Protein AF-0000000067930059 (afdb_homodimer)

Nearest PDB structures (foldseek):
  4p9u-assembly2_A  TM=8.289E-01  e=2.320E-06  Vibrio cholerae
  7u5q-assembly2_B  TM=5.573E-01  e=3.693E-08  Brucella melitensis ATCC 23457
  5xgf-assembly1_A  TM=8.121E-01  e=3.353E-06  Vibrio diabolicus E0666
  1h9t-assembly1_A  TM=6.596E-01  e=2.664E-06  Escherichia coli
  3c7j-assembly1_A-2  TM=5.172E-01  e=1.843E-06  Pseudomonas syringae pv. tomato str. DC3000

Foldseek 3Di:
DDPPDPPPPPDPDPPPPPDPPPPPPPPPPPCPVDDDLLRVLLLVVLLCDLLPVADFPRFDDALVVSCVVSVHDSVSPVSSLVVQVVQVQWDADPPRHIGGHHPVRGNCLDLSNLLSCCPHPVNLVVLVVLLVVCLVQQLLLLLLLLAQADPVLLVQLVVLLVQLVVPPDLVSNLVSVLSNSLSSNVSSVDPVSNSSSSSVNSSSVRLSVQQVPDVVSSVVLSVLSVQLSVCSVVSPSVSNSVSVVVSSVSSVVSSVVD/DPCPPPPPPDDPDPPDPPDPPPPPPPPPPPCPVDDDLLRVLLLVVLLCDLLPVADFPRFDDALVVSCVVSVHDSVSPVSSQVVQVVQVQWDADPPRHIGGHHPVRGNCLDLSNLLSCCPHPVNLVVLVVLLVVCLVQQLLLLLLLLAQADPVLLVQLVVLLVQLVVPPDLVSNLVSVLSNSLSSNVSSVDPVSNSSSSSVNSSSVRLSVQQVPDVVSSVVLSVLSVQLSVCSVVSPSVSNSVSVVVSSVSSVVSSVVD

InterPro domains:
  IPR000524 Transcription regulator HTH, GntR [PF00392] (44-99)
  IPR000524 Transcription regulator HTH, GntR [PR00035] (60-74)
  IPR000524 Transcription regulator HTH, GntR [PR00035] (74-90)
  IPR000524 Transcription regulator HTH, GntR [PS50949] (35-103)
  IPR000524 Transcription regulator HTH, GntR [SM00345] (41-100)
  IPR000524 Transcription regulator HTH, GntR [cd07377] (36-100)
  IPR008920 Transcription regulator FadR/GntR, C-terminal [G3DSA:1.20.120.530] (127-258)
  IPR008920 Transcription regulator FadR/GntR, C-terminal [SSF48008] (130-253)
  IPR011711 GntR, C-terminal [PF07729] (131-249)
  IPR011711 GntR, C-terminal [SM00895] (129-250)
  IPR036388 Winged helix-like DNA-binding domain superfamily [G3DSA:1.10.10.10] (8-102)
  IPR036390 Winged helix DNA-binding domain superfamily [SSF46785] (32-104)

Organism: Mesorhizobium plurifarium (NCBI:txid69974)

Sequence (516 aa):
MRDAKPNNEKKPTKTTAAERPAGFRRADAPRIPGASVHTSLASEIGLRIVRGDYPPGTILPNEAKWSETFDVSRSAVREAIKMLMAKSLLASRPKIGSWVEPKERWNLLDRDVLSWYATSPDREVFLKTVQEFRHIIEPEATAFAAMRRTDEQMAEISQACREMGEATNLQERTRADTRFHLAILRASGNDLLVPLGVLIESAFDHLFTYTTRELDNLQHAQKLHEAIERNIRLQRPDAARSAVRKLLANTDDVIQSRMRDAKPNNEKKPTKTTAAERPAGFRRADAPRIPGASVHTSLASEIGLRIVRGDYPPGTILPNEAKWSETFDVSRSAVREAIKMLMAKSLLASRPKIGSWVEPKERWNLLDRDVLSWYATSPDREVFLKTVQEFRHIIEPEATAFAAMRRTDEQMAEISQACREMGEATNLQERTRADTRFHLAILRASGNDLLVPLGVLIESAFDHLFTYTTRELDNLQHAQKLHEAIERNIRLQRPDAARSAVRKLLANTDDVIQSR

Structure (mmCIF, N/CA/C/O backbone):
data_AF-0000000067930059-model_v1
#
loop_
_entity.id
_entity.type
_entity.pdbx_description
1 polymer 'Putative transcriptional regulator'
#
loop_
_atom_site.group_PDB
_atom_site.id
_atom_site.type_symbol
_atom_site.label_atom_id
_atom_site.label_alt_id
_atom_site.label_comp_id
_atom_site.label_asym_id
_atom_site.label_entity_id
_atom_site.label_seq_id
_atom_site.pdbx_PDB_ins_code
_atom_site.Cartn_x
_atom_site.Cartn_y
_atom_site.Cartn_z
_atom_site.occupancy
_atom_site.B_iso_or_equiv
_atom_site.auth_seq_id
_atom_site.auth_comp_id
_atom_site.auth_asym_id
_atom_site.auth_atom_id
_atom_site.pdbx_PDB_model_num
ATOM 1 N N . MET A 1 1 ? -70.188 20.797 -50.375 1 26.61 1 MET A N 1
ATOM 2 C CA . MET A 1 1 ? -69.25 21.75 -49.781 1 26.61 1 MET A CA 1
ATOM 3 C C . MET A 1 1 ? -69.5 21.875 -48.281 1 26.61 1 MET A C 1
ATOM 5 O O . MET A 1 1 ? -70.25 22.703 -47.844 1 26.61 1 MET A O 1
ATOM 9 N N . ARG A 1 2 ? -69.625 20.625 -47.594 1 25.84 2 ARG A N 1
ATOM 10 C CA . ARG A 1 2 ? -70 20.031 -46.281 1 25.84 2 ARG A CA 1
ATOM 11 C C . ARG A 1 2 ? -69 20.516 -45.219 1 25.84 2 ARG A C 1
ATOM 13 O O . ARG A 1 2 ? -67.812 20.453 -45.375 1 25.84 2 ARG A O 1
ATOM 20 N N . ASP A 1 3 ? -69.5 21.453 -44.375 1 26.27 3 ASP A N 1
ATOM 21 C CA . ASP A 1 3 ? -69.062 22.219 -43.188 1 26.27 3 ASP A CA 1
ATOM 22 C C . ASP A 1 3 ? -68.562 21.281 -42.094 1 26.27 3 ASP A C 1
ATOM 24 O O . ASP A 1 3 ? -69.312 20.594 -41.438 1 26.27 3 ASP A O 1
ATOM 28 N N . ALA A 1 4 ? -67.5 20.406 -42.469 1 30.36 4 ALA A N 1
ATOM 29 C CA . ALA A 1 4 ? -67.062 19.422 -41.5 1 30.36 4 ALA A CA 1
ATOM 30 C C . ALA A 1 4 ? -66.625 20.109 -40.188 1 30.36 4 ALA A C 1
ATOM 32 O O . ALA A 1 4 ? -65.875 21.047 -40.188 1 30.36 4 ALA A O 1
ATOM 33 N N . LYS A 1 5 ? -67.625 20.016 -39.25 1 30.48 5 LYS A N 1
ATOM 34 C CA . LYS A 1 5 ? -67.562 20.5 -37.875 1 30.48 5 LYS A CA 1
ATOM 35 C C . LYS A 1 5 ? -66.312 20.094 -37.188 1 30.48 5 LYS A C 1
ATOM 37 O O . LYS A 1 5 ? -65.812 18.953 -37.312 1 30.48 5 LYS A O 1
ATOM 42 N N . PRO A 1 6 ? -65.375 21.094 -36.719 1 31.16 6 PRO A N 1
ATOM 43 C CA . PRO A 1 6 ? -64.062 21.016 -36.062 1 31.16 6 PRO A CA 1
ATOM 44 C C . PRO A 1 6 ? -64.125 20.266 -34.75 1 31.16 6 PRO A C 1
ATOM 46 O O . PRO A 1 6 ? -64.938 20.547 -33.875 1 31.16 6 PRO A O 1
ATOM 49 N N . ASN A 1 7 ? -64.188 18.844 -34.75 1 28.45 7 ASN A N 1
ATOM 50 C CA . ASN A 1 7 ? -64.188 18.031 -33.531 1 28.45 7 ASN A CA 1
ATOM 51 C C . ASN A 1 7 ? -63.188 18.531 -32.5 1 28.45 7 ASN A C 1
ATOM 53 O O . ASN A 1 7 ? -62 18.641 -32.812 1 28.45 7 ASN A O 1
ATOM 57 N N . ASN A 1 8 ? -63.625 19.375 -31.594 1 27.05 8 ASN A N 1
ATOM 58 C CA . ASN A 1 8 ? -63 19.984 -30.422 1 27.05 8 ASN A CA 1
ATOM 59 C C . ASN A 1 8 ? -62.344 18.922 -29.547 1 27.05 8 ASN A C 1
ATOM 61 O O . ASN A 1 8 ? -63 18.141 -28.891 1 27.05 8 ASN A O 1
ATOM 65 N N . GLU A 1 9 ? -61.375 18.125 -30.109 1 28.44 9 GLU A N 1
ATOM 66 C CA . GLU A 1 9 ? -60.719 17.109 -29.297 1 28.44 9 GLU A CA 1
ATOM 67 C C . GLU A 1 9 ? -60.281 17.688 -27.953 1 28.44 9 GLU A C 1
ATOM 69 O O . GLU A 1 9 ? -59.625 18.719 -27.891 1 28.44 9 GLU A O 1
ATOM 74 N N . LYS A 1 10 ? -61.125 17.422 -26.906 1 29.92 10 LYS A N 1
ATOM 75 C CA . LYS A 1 10 ? -60.938 17.75 -25.5 1 29.92 10 LYS A CA 1
ATOM 76 C C . LYS A 1 10 ? -59.5 17.391 -25.047 1 29.92 10 LYS A C 1
ATOM 78 O O . LYS A 1 10 ? -59 16.297 -25.344 1 29.92 10 LYS A O 1
ATOM 83 N N . LYS A 1 11 ? -58.719 18.391 -24.828 1 30.47 11 LYS A N 1
ATOM 84 C CA . LYS A 1 11 ? -57.375 18.391 -24.297 1 30.47 11 LYS A CA 1
ATOM 85 C C . LYS A 1 11 ? -57.281 17.594 -23 1 30.47 11 LYS A C 1
ATOM 87 O O . LYS A 1 11 ? -58.094 17.797 -22.078 1 30.47 11 LYS A O 1
ATOM 92 N N . PRO A 1 12 ? -56.75 16.328 -23.047 1 32.47 12 PRO A N 1
ATOM 93 C CA . PRO A 1 12 ? -56.656 15.547 -21.797 1 32.47 12 PRO A CA 1
ATOM 94 C C . PRO A 1 12 ? -56.156 16.375 -20.625 1 32.47 12 PRO A C 1
ATOM 96 O O . PRO A 1 12 ? -55.375 17.328 -20.812 1 32.47 12 PRO A O 1
ATOM 99 N N . THR A 1 13 ? -56.969 16.562 -19.594 1 28.64 13 THR A N 1
ATOM 100 C CA . THR A 1 13 ? -56.719 17.203 -18.312 1 28.64 13 THR A CA 1
ATOM 101 C C . THR A 1 13 ? -55.406 16.719 -17.703 1 28.64 13 THR A C 1
ATOM 103 O O . THR A 1 13 ? -55.125 15.531 -17.734 1 28.64 13 THR A O 1
ATOM 106 N N . LYS A 1 14 ? -54.438 17.625 -17.578 1 28.31 14 LYS A N 1
ATOM 107 C CA . LYS A 1 14 ? -53.125 17.531 -16.938 1 28.31 14 LYS A CA 1
ATOM 108 C C . LYS A 1 14 ? -53.25 16.906 -15.547 1 28.31 14 LYS A C 1
ATOM 110 O O . LYS A 1 14 ? -53.938 17.438 -14.68 1 28.31 14 LYS A O 1
ATOM 115 N N . THR A 1 15 ? -53.375 15.57 -15.398 1 31.23 15 THR A N 1
ATOM 116 C CA . THR A 1 15 ? -53.312 14.977 -14.07 1 31.23 15 THR A CA 1
ATOM 117 C C . THR A 1 15 ? -52.219 15.656 -13.219 1 31.23 15 THR A C 1
ATOM 119 O O . THR A 1 15 ? -51.062 15.734 -13.609 1 31.23 15 THR A O 1
ATOM 122 N N . THR A 1 16 ? -52.562 16.516 -12.297 1 29.73 16 THR A N 1
ATOM 123 C CA . THR A 1 16 ? -51.75 17.172 -11.289 1 29.73 16 THR A CA 1
ATOM 124 C C . THR A 1 16 ? -50.781 16.188 -10.641 1 29.73 16 THR A C 1
ATOM 126 O O . THR A 1 16 ? -51.219 15.156 -10.117 1 29.73 16 THR A O 1
ATOM 129 N N . ALA A 1 17 ? -49.594 16.047 -11.156 1 29.39 17 ALA A N 1
ATOM 130 C CA . ALA A 1 17 ? -48.531 15.297 -10.516 1 29.39 17 ALA A CA 1
ATOM 131 C C . ALA A 1 17 ? -48.5 15.562 -9.016 1 29.39 17 ALA A C 1
ATOM 133 O O . ALA A 1 17 ? -48.406 16.719 -8.586 1 29.39 17 ALA A O 1
ATOM 134 N N . ALA A 1 18 ? -49.125 14.781 -8.133 1 32.78 18 ALA A N 1
ATOM 135 C CA . ALA A 1 18 ? -49.031 14.742 -6.676 1 32.78 18 ALA A CA 1
ATOM 136 C C . ALA A 1 18 ? -47.625 15.039 -6.207 1 32.78 18 ALA A C 1
ATOM 138 O O . ALA A 1 18 ? -46.656 14.469 -6.723 1 32.78 18 ALA A O 1
ATOM 139 N N . GLU A 1 19 ? -47.344 16.172 -5.625 1 29.83 19 GLU A N 1
ATOM 140 C CA . GLU A 1 19 ? -46.125 16.625 -4.93 1 29.83 19 GLU A CA 1
ATOM 141 C C . GLU A 1 19 ? -45.625 15.555 -3.951 1 29.83 19 GLU A C 1
ATOM 143 O O . GLU A 1 19 ? -46.406 15.07 -3.113 1 29.83 19 GLU A O 1
ATOM 148 N N . ARG A 1 20 ? -44.75 14.656 -4.316 1 32.5 20 ARG A N 1
ATOM 149 C CA . ARG A 1 20 ? -44.125 13.758 -3.35 1 32.5 20 ARG A CA 1
ATOM 150 C C . ARG A 1 20 ? -43.75 14.5 -2.074 1 32.5 20 ARG A C 1
ATOM 152 O O . ARG A 1 20 ? -43.125 15.562 -2.131 1 32.5 20 ARG A O 1
ATOM 159 N N . PRO A 1 21 ? -44.5 14.336 -0.946 1 30.25 21 PRO A N 1
ATOM 160 C CA . PRO A 1 21 ? -44.156 14.984 0.317 1 30.25 21 PRO A CA 1
ATOM 161 C C . PRO A 1 21 ? -42.656 14.945 0.611 1 30.25 21 PRO A C 1
ATOM 163 O O . PRO A 1 21 ? -41.969 14.039 0.144 1 30.25 21 PRO A O 1
ATOM 166 N N . ALA A 1 22 ? -42.031 16.031 0.897 1 33.25 22 ALA A N 1
ATOM 167 C CA . ALA A 1 22 ? -40.688 16.219 1.408 1 33.25 22 ALA A CA 1
ATOM 168 C C . ALA A 1 22 ? -40.375 15.266 2.559 1 33.25 22 ALA A C 1
ATOM 170 O O . ALA A 1 22 ? -41.156 15.188 3.52 1 33.25 22 ALA A O 1
ATOM 171 N N . GLY A 1 23 ? -40 14.039 2.322 1 31.27 23 GLY A N 1
ATOM 172 C CA . GLY A 1 23 ? -39.625 13.086 3.361 1 31.27 23 GLY A CA 1
ATOM 173 C C . GLY A 1 23 ? -39.031 13.742 4.586 1 31.27 23 GLY A C 1
ATOM 174 O O . GLY A 1 23 ? -38.125 14.586 4.465 1 31.27 23 GLY A O 1
ATOM 175 N N . PHE A 1 24 ? -39.781 14 5.668 1 30.53 24 PHE A N 1
ATOM 176 C CA . PHE A 1 24 ? -39.406 14.469 7 1 30.53 24 PHE A CA 1
ATOM 177 C C . PHE A 1 24 ? -38.156 13.773 7.5 1 30.53 24 PHE A C 1
ATOM 179 O O . PHE A 1 24 ? -38.125 12.539 7.594 1 30.53 24 PHE A O 1
ATOM 186 N N . ARG A 1 25 ? -37.031 14.219 7.285 1 34.81 25 ARG A N 1
ATOM 187 C CA . ARG A 1 25 ? -35.875 13.727 8.023 1 34.81 25 ARG A CA 1
ATOM 188 C C . ARG A 1 25 ? -36.156 13.664 9.523 1 34.81 25 ARG A C 1
ATOM 190 O O . ARG A 1 25 ? -36.625 14.641 10.109 1 34.81 25 ARG A O 1
ATOM 197 N N . ARG A 1 26 ? -36.562 12.531 10.102 1 33.62 26 ARG A N 1
ATOM 198 C CA . ARG A 1 26 ? -36.781 12.328 11.531 1 33.62 26 ARG A CA 1
ATOM 199 C C . ARG A 1 26 ? -35.656 12.992 12.336 1 33.62 26 ARG A C 1
ATOM 201 O O . ARG A 1 26 ? -34.469 12.703 12.141 1 33.62 26 ARG A O 1
ATOM 208 N N . ALA A 1 27 ? -35.781 14.078 13.094 1 36.31 27 ALA A N 1
ATOM 209 C CA . ALA A 1 27 ? -34.969 14.898 14.008 1 36.31 27 ALA A CA 1
ATOM 210 C C . ALA A 1 27 ? -34.312 14.039 15.086 1 36.31 27 ALA A C 1
ATOM 212 O O . ALA A 1 27 ? -33.219 14.352 15.562 1 36.31 27 ALA A O 1
ATOM 213 N N . ASP A 1 28 ? -35.125 13.117 15.789 1 34.62 28 ASP A N 1
ATOM 214 C CA . ASP A 1 28 ? -34.75 12.562 17.094 1 34.62 28 ASP A CA 1
ATOM 215 C C . ASP A 1 28 ? -33.781 11.398 16.938 1 34.62 28 ASP A C 1
ATOM 217 O O . ASP A 1 28 ? -33.688 10.547 17.828 1 34.62 28 ASP A O 1
ATOM 221 N N . ALA A 1 29 ? -33.438 11.016 15.836 1 34.03 29 ALA A N 1
ATOM 222 C CA . ALA A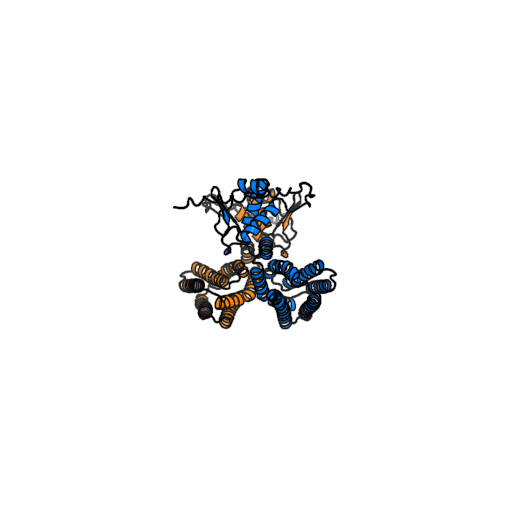 1 29 ? -32.625 9.812 15.938 1 34.03 29 ALA A CA 1
ATOM 223 C C . ALA A 1 29 ? -31.438 10.023 16.875 1 34.03 29 ALA A C 1
ATOM 225 O O . ALA A 1 29 ? -30.75 11.047 16.797 1 34.03 29 ALA A O 1
ATOM 226 N N . PRO A 1 30 ? -31.531 9.438 18.094 1 33.34 30 PRO A N 1
ATOM 227 C CA . PRO A 1 30 ? -30.375 9.602 18.969 1 33.34 30 PRO A CA 1
ATOM 228 C C . PRO A 1 30 ? -29.047 9.594 18.219 1 33.34 30 PRO A C 1
ATOM 230 O O . PRO A 1 30 ? -28.906 8.875 17.219 1 33.34 30 PRO A O 1
ATOM 233 N N . ARG A 1 31 ? -28.328 10.75 18.172 1 35.41 31 ARG A N 1
ATOM 234 C CA . ARG A 1 31 ? -27.031 10.836 17.516 1 35.41 31 ARG A CA 1
ATOM 235 C C . ARG A 1 31 ? -26.141 9.656 17.891 1 35.41 31 ARG A C 1
ATOM 237 O O . ARG A 1 31 ? -25.938 9.391 19.078 1 35.41 31 ARG A O 1
ATOM 244 N N . ILE A 1 32 ? -26.406 8.367 17.656 1 38.34 32 ILE A N 1
ATOM 245 C CA . ILE A 1 32 ? -25.344 7.406 17.984 1 38.34 32 ILE A CA 1
ATOM 246 C C . ILE A 1 32 ? -24.031 8.148 18.219 1 38.34 32 ILE A C 1
ATOM 248 O O . ILE A 1 32 ? -23.641 9.008 17.422 1 38.34 32 ILE A O 1
ATOM 252 N N . PRO A 1 33 ? -23.484 8.344 19.359 1 41.16 33 PRO A N 1
ATOM 253 C CA . PRO A 1 33 ? -22.297 9.18 19.5 1 41.16 33 PRO A CA 1
ATOM 254 C C . PRO A 1 33 ? -21.422 9.164 18.25 1 41.16 33 PRO A C 1
ATOM 256 O O . PRO A 1 33 ? -20.734 8.172 17.969 1 41.16 33 PRO A O 1
ATOM 259 N N . GLY A 1 34 ? -21.766 9.211 16.812 1 45.25 34 GLY A N 1
ATOM 260 C CA . GLY A 1 34 ? -21.875 9.055 15.383 1 45.25 34 GLY A CA 1
ATOM 261 C C . GLY A 1 34 ? -20.734 9.68 14.617 1 45.25 34 GLY A C 1
ATOM 262 O O . GLY A 1 34 ? -19.984 10.492 15.172 1 45.25 34 GLY A O 1
ATOM 263 N N . ALA A 1 35 ? -20.25 9.047 13.555 1 55.84 35 ALA A N 1
ATOM 264 C CA . ALA A 1 35 ? -19.281 9.75 12.727 1 55.84 35 ALA A CA 1
ATOM 265 C C . ALA A 1 35 ? -19.547 11.25 12.719 1 55.84 35 ALA A C 1
ATOM 267 O O . ALA A 1 35 ? -20.703 11.68 12.648 1 55.84 35 ALA A O 1
ATOM 268 N N . SER A 1 36 ? -18.578 12 13.352 1 77.44 36 SER A N 1
ATOM 269 C CA . SER A 1 36 ? -18.656 13.453 13.258 1 77.44 36 SER A CA 1
ATOM 270 C C . SER A 1 36 ? -19.312 13.875 11.945 1 77.44 36 SER A C 1
ATOM 272 O O . SER A 1 36 ? -19.281 13.141 10.961 1 77.44 36 SER A O 1
ATOM 274 N N . VAL A 1 37 ? -20.344 14.695 12.062 1 88.44 37 VAL A N 1
ATOM 275 C CA . VAL A 1 37 ? -21.047 15.281 10.922 1 88.44 37 VAL A CA 1
ATOM 276 C C . VAL A 1 37 ? -20.094 15.43 9.742 1 88.44 37 VAL A C 1
ATOM 278 O O . VAL A 1 37 ? -20.438 15.117 8.602 1 88.44 37 VAL A O 1
ATOM 281 N N . HIS A 1 38 ? -18.891 15.688 10.055 1 91.12 38 HIS A N 1
ATOM 282 C CA . HIS A 1 38 ? -17.938 15.906 8.969 1 91.12 38 HIS A CA 1
ATOM 283 C C . HIS A 1 38 ? -17.516 14.578 8.352 1 91.12 38 HIS A C 1
ATOM 285 O O . HIS A 1 38 ? -17.281 14.5 7.137 1 91.12 38 HIS A O 1
ATOM 291 N N . THR A 1 39 ? -17.469 13.508 9.141 1 90.69 39 THR A N 1
ATOM 292 C CA . THR A 1 39 ? -17.078 12.203 8.617 1 90.69 39 THR A CA 1
ATOM 293 C C . THR A 1 39 ? -18.172 11.648 7.703 1 90.69 39 THR A C 1
ATOM 295 O O . THR A 1 39 ? -17.875 11.094 6.641 1 90.69 39 THR A O 1
ATOM 298 N N . SER A 1 40 ? -19.359 11.805 8.164 1 92 40 SER A N 1
ATOM 299 C CA . SER A 1 40 ? -20.484 11.352 7.352 1 92 40 SER A CA 1
ATOM 300 C C . SER A 1 40 ? -20.547 12.109 6.027 1 92 40 SER A C 1
ATOM 302 O O . SER A 1 40 ? -20.781 11.508 4.977 1 92 40 SER A O 1
ATOM 304 N N . LEU A 1 41 ? -20.406 13.375 6.121 1 93.81 41 LEU A N 1
ATOM 305 C CA . LEU A 1 41 ? -20.406 14.195 4.918 1 93.81 41 LEU A CA 1
ATOM 306 C C . LEU A 1 41 ? -19.266 13.805 3.982 1 93.81 41 LEU A C 1
ATOM 308 O O . LEU A 1 41 ? -19.469 13.672 2.773 1 93.81 41 LEU A O 1
ATOM 312 N N . ALA A 1 42 ? -18.109 13.586 4.516 1 94.69 42 ALA A N 1
ATOM 313 C CA . ALA A 1 42 ? -16.969 13.156 3.721 1 94.69 42 ALA A CA 1
ATOM 314 C C . ALA A 1 42 ? -17.25 11.836 3.008 1 94.69 42 ALA A C 1
ATOM 316 O O . ALA A 1 42 ? -16.906 11.664 1.84 1 94.69 42 ALA A O 1
ATOM 317 N N . SER A 1 43 ? -17.875 10.984 3.709 1 93.31 43 SER A N 1
ATOM 318 C CA . SER A 1 43 ? -18.203 9.688 3.131 1 93.31 43 SER A CA 1
ATOM 319 C C . SER A 1 43 ? -19.172 9.828 1.972 1 93.31 43 SER A C 1
ATOM 321 O O . SER A 1 43 ? -19.016 9.188 0.932 1 93.31 43 SER A O 1
ATOM 323 N N . GLU A 1 44 ? -20.141 10.641 2.191 1 92.69 44 GLU A N 1
ATOM 324 C CA . GLU A 1 44 ? -21.141 10.852 1.141 1 92.69 44 GLU A CA 1
ATOM 325 C C . GLU A 1 44 ? -20.5 11.469 -0.102 1 92.69 44 GLU A C 1
ATOM 327 O O . GLU A 1 44 ? -20.719 11 -1.22 1 92.69 44 GLU A O 1
ATOM 332 N N . ILE A 1 45 ? -19.766 12.453 0.063 1 94.19 45 ILE A N 1
ATOM 333 C CA . ILE A 1 45 ? -19.094 13.109 -1.056 1 94.19 45 ILE A CA 1
ATOM 334 C C . ILE A 1 45 ? -18.094 12.156 -1.698 1 94.19 45 ILE A C 1
ATOM 336 O O . ILE A 1 45 ? -18.031 12.055 -2.926 1 94.19 45 ILE A O 1
ATOM 340 N N . GLY A 1 46 ? -17.359 11.469 -0.883 1 94.75 46 GLY A N 1
ATOM 341 C CA . GLY A 1 46 ? -16.406 10.484 -1.371 1 94.75 46 GLY A CA 1
ATOM 342 C C . GLY A 1 46 ? -17.047 9.414 -2.24 1 94.75 46 GLY A C 1
ATOM 343 O O . GLY A 1 46 ? -16.531 9.094 -3.311 1 94.75 46 GLY A O 1
ATOM 344 N N . LEU A 1 47 ? -18.172 8.945 -1.782 1 91.31 47 LEU A N 1
ATOM 345 C CA . LEU A 1 47 ? -18.906 7.934 -2.541 1 91.31 47 LEU A CA 1
ATOM 346 C C . LEU A 1 47 ? -19.328 8.484 -3.898 1 91.31 47 LEU A C 1
ATOM 348 O O . LEU A 1 47 ? -19.203 7.801 -4.918 1 91.31 47 LEU A O 1
ATOM 352 N N . ARG A 1 48 ? -19.797 9.672 -3.906 1 92.62 48 ARG A N 1
ATOM 353 C CA . ARG A 1 48 ? -20.234 10.297 -5.152 1 92.62 48 ARG A CA 1
ATOM 354 C C . ARG A 1 48 ? -19.062 10.461 -6.117 1 92.62 48 ARG A C 1
ATOM 356 O O . ARG A 1 48 ? -19.219 10.297 -7.328 1 92.62 48 ARG A O 1
ATOM 363 N N . ILE A 1 49 ? -17.938 10.734 -5.566 1 94.25 49 ILE A N 1
ATOM 364 C CA . ILE A 1 49 ? -16.75 10.906 -6.391 1 94.25 49 ILE A CA 1
ATOM 365 C C . ILE A 1 49 ? -16.328 9.555 -6.973 1 94.25 49 ILE A C 1
ATOM 367 O O . ILE A 1 49 ? -16.109 9.438 -8.18 1 94.25 49 ILE A O 1
ATOM 371 N N . VAL A 1 50 ? -16.312 8.57 -6.184 1 89.94 50 VAL A N 1
ATOM 372 C CA . VAL A 1 50 ? -15.844 7.246 -6.586 1 89.94 50 VAL A CA 1
ATOM 373 C C . VAL A 1 50 ? -16.812 6.633 -7.59 1 89.94 50 VAL A C 1
ATOM 375 O O . VAL A 1 50 ? -16.406 5.953 -8.531 1 89.94 50 VAL A O 1
ATOM 378 N N . ARG A 1 51 ? -18.094 6.977 -7.418 1 88.25 51 ARG A N 1
ATOM 379 C CA . ARG A 1 51 ? -19.125 6.473 -8.312 1 88.25 51 ARG A CA 1
ATOM 380 C C . ARG A 1 51 ? -19.078 7.164 -9.664 1 88.25 51 ARG A C 1
ATOM 382 O O . ARG A 1 51 ? -19.656 6.688 -10.641 1 88.25 51 ARG A O 1
ATOM 389 N N . GLY A 1 52 ?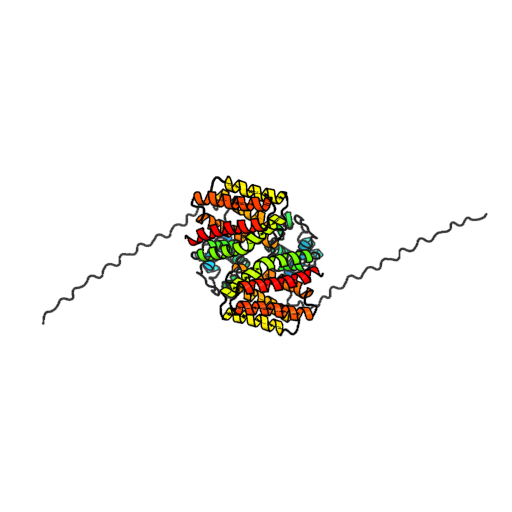 -18.469 8.32 -9.648 1 89.75 52 GLY A N 1
ATOM 390 C CA . GLY A 1 52 ? -18.312 9.023 -10.914 1 89.75 52 GLY A CA 1
ATOM 391 C C . GLY A 1 52 ? -19.297 10.18 -11.062 1 89.75 52 GLY A C 1
ATOM 392 O O . GLY A 1 52 ? -19.391 10.781 -12.141 1 89.75 52 GLY A O 1
ATOM 393 N N . ASP A 1 53 ? -20.016 10.445 -10.062 1 92.44 53 ASP A N 1
ATOM 394 C CA . ASP A 1 53 ? -20.922 11.594 -10.125 1 92.44 53 ASP A CA 1
ATOM 395 C C . ASP A 1 53 ? -20.141 12.891 -10.367 1 92.44 53 ASP A C 1
ATOM 397 O O . ASP A 1 53 ? -20.672 13.828 -10.969 1 92.44 53 ASP A O 1
ATOM 401 N N . TYR A 1 54 ? -18.953 12.945 -9.844 1 94.44 54 TYR A N 1
ATOM 402 C CA . TYR A 1 54 ? -18.016 14.039 -10.07 1 94.44 54 TYR A CA 1
ATOM 403 C C . TYR A 1 54 ? -16.734 13.523 -10.703 1 94.44 54 TYR A C 1
ATOM 405 O O . TYR A 1 54 ? -15.797 13.133 -10 1 94.44 54 TYR A O 1
ATOM 413 N N . PRO A 1 55 ? -16.688 13.547 -11.977 1 94.06 55 PRO A N 1
ATOM 414 C CA . PRO A 1 55 ? -15.477 13.07 -12.648 1 94.06 55 PRO A CA 1
ATOM 415 C C . PRO A 1 55 ? -14.227 13.867 -12.273 1 94.06 55 PRO A C 1
ATOM 417 O O . PRO A 1 55 ? -14.336 15.016 -11.844 1 94.06 55 PRO A O 1
ATOM 420 N N . PRO A 1 56 ? -13.086 13.219 -12.438 1 94.31 56 PRO A N 1
ATOM 421 C CA . PRO A 1 56 ? -11.844 13.953 -12.188 1 94.31 56 PRO A CA 1
ATOM 422 C C . PRO A 1 56 ? -11.789 15.289 -12.922 1 94.31 56 PRO A C 1
ATOM 424 O O . PRO A 1 56 ? -12.219 15.383 -14.078 1 94.31 56 PRO A O 1
ATOM 427 N N . GLY A 1 57 ? -11.227 16.297 -12.273 1 94.38 57 GLY A N 1
ATOM 428 C CA . GLY A 1 57 ? -11.133 17.625 -12.844 1 94.38 57 GLY A CA 1
ATOM 429 C C . GLY A 1 57 ? -12.328 18.5 -12.531 1 94.38 57 GLY A C 1
ATOM 430 O O . GLY A 1 57 ? -12.273 19.719 -12.688 1 94.38 57 GLY A O 1
ATOM 431 N N . THR A 1 58 ? -13.414 17.906 -12.117 1 94.5 58 THR A N 1
ATOM 432 C CA . THR A 1 58 ? -14.633 18.625 -11.797 1 94.5 58 THR A CA 1
ATOM 433 C C . THR A 1 58 ? -14.43 19.516 -10.57 1 94.5 58 THR A C 1
ATOM 435 O O . THR A 1 58 ? -13.906 19.062 -9.555 1 94.5 58 THR A O 1
ATOM 438 N N . ILE A 1 59 ? -14.852 20.766 -10.75 1 95.19 59 ILE A N 1
ATOM 439 C CA . ILE A 1 59 ? -14.867 21.672 -9.609 1 95.19 59 ILE A CA 1
ATOM 440 C C . ILE A 1 59 ? -16.125 21.438 -8.781 1 95.19 59 ILE A C 1
ATOM 442 O O . ILE A 1 59 ? -17.234 21.453 -9.32 1 95.19 59 ILE A O 1
ATOM 446 N N . LEU A 1 60 ? -15.93 21.219 -7.547 1 95.44 60 LEU A N 1
ATOM 447 C CA . LEU A 1 60 ? -17.047 20.891 -6.672 1 95.44 60 LEU A CA 1
ATOM 448 C C . LEU A 1 60 ? -17.766 22.156 -6.191 1 95.44 60 LEU A C 1
ATOM 450 O O . LEU A 1 60 ? -17.203 23.25 -6.262 1 95.44 60 LEU A O 1
ATOM 454 N N . PRO A 1 61 ? -19.047 21.953 -5.773 1 92.31 61 PRO A N 1
ATOM 455 C CA . PRO A 1 61 ? -19.734 23.078 -5.152 1 92.31 61 PRO A CA 1
ATOM 456 C C . PRO A 1 61 ? -18.953 23.703 -3.996 1 92.31 61 PRO A C 1
ATOM 458 O O . PRO A 1 61 ? -18.156 23 -3.35 1 92.31 61 PRO A O 1
ATOM 461 N N . ASN A 1 62 ? -19.156 24.953 -3.816 1 91.56 62 ASN A N 1
ATOM 462 C CA . ASN A 1 62 ? -18.453 25.625 -2.73 1 91.56 62 ASN A CA 1
ATOM 463 C C . ASN A 1 62 ? -19.016 25.25 -1.369 1 91.56 62 ASN A C 1
ATOM 465 O O . ASN A 1 62 ? -20.016 24.531 -1.288 1 91.56 62 ASN A O 1
ATOM 469 N N . GLU A 1 63 ? -18.344 25.719 -0.356 1 91.75 63 GLU A N 1
ATOM 470 C CA . GLU A 1 63 ? -18.703 25.359 1.015 1 91.75 63 GLU A CA 1
ATOM 471 C C . GLU A 1 63 ? -20.141 25.75 1.343 1 91.75 63 GLU A C 1
ATOM 473 O O . GLU A 1 63 ? -20.859 24.984 1.999 1 91.75 63 GLU A O 1
ATOM 478 N N . ALA A 1 64 ? -20.562 26.938 0.886 1 91.5 64 ALA A N 1
ATOM 479 C CA . ALA A 1 64 ? -21.906 27.422 1.165 1 91.5 64 ALA A CA 1
ATOM 480 C C . ALA A 1 64 ? -22.969 26.516 0.544 1 91.5 64 ALA A C 1
ATOM 482 O O . ALA A 1 64 ? -23.953 26.172 1.191 1 91.5 64 ALA A O 1
ATOM 483 N N . LYS A 1 65 ? -22.781 26.156 -0.61 1 93.31 65 LYS A N 1
ATOM 484 C CA . LYS A 1 65 ? -23.734 25.297 -1.317 1 93.31 65 LYS A CA 1
ATOM 485 C C . LYS A 1 65 ? -23.812 23.922 -0.667 1 93.31 65 LYS A C 1
ATOM 487 O O . LYS A 1 65 ? -24.906 23.375 -0.519 1 93.31 65 LYS A O 1
ATOM 492 N N . TRP A 1 66 ? -22.672 23.328 -0.323 1 91.56 66 TRP A N 1
ATOM 493 C CA . TRP A 1 66 ? -22.656 22.047 0.363 1 91.56 66 TRP A CA 1
ATOM 494 C C . TRP A 1 66 ? -23.406 22.141 1.691 1 91.56 66 TRP A C 1
ATOM 496 O O . TRP A 1 66 ? -24.172 21.234 2.049 1 91.56 66 TRP A O 1
ATOM 506 N N . SER A 1 67 ? -23.078 23.219 2.393 1 93.5 67 SER A N 1
ATOM 507 C CA . SER A 1 67 ? -23.734 23.438 3.676 1 93.5 67 SER A CA 1
ATOM 508 C C . SER A 1 67 ? -25.25 23.453 3.521 1 93.5 67 SER A C 1
ATOM 510 O O . SER A 1 67 ? -25.969 22.844 4.32 1 93.5 67 SER A O 1
ATOM 512 N N . GLU A 1 68 ? -25.75 24.062 2.486 1 93 68 GLU A N 1
ATOM 513 C CA . GLU A 1 68 ? -27.188 24.141 2.203 1 93 68 GLU A CA 1
ATOM 514 C C . GLU A 1 68 ? -27.75 22.781 1.788 1 93 68 GLU A C 1
ATOM 516 O O . GLU A 1 68 ? -28.766 22.344 2.307 1 93 68 GLU A O 1
ATOM 521 N N . THR A 1 69 ? -27.062 22.125 0.951 1 91 69 THR A N 1
ATOM 522 C CA . THR A 1 69 ? -27.531 20.859 0.382 1 91 69 THR A CA 1
ATOM 523 C C . THR A 1 69 ? -27.641 19.797 1.464 1 91 69 THR A C 1
ATOM 525 O O . THR A 1 69 ? -28.594 19 1.465 1 91 69 THR A O 1
ATOM 528 N N . PHE A 1 70 ? -26.703 19.797 2.369 1 91.19 70 PHE A N 1
ATOM 529 C CA . PHE A 1 70 ? -26.656 18.703 3.34 1 91.19 70 PHE A CA 1
ATOM 530 C C . PHE A 1 70 ? -27.109 19.188 4.711 1 91.19 70 PHE A C 1
ATOM 532 O O . PHE A 1 70 ? -27.156 18.406 5.664 1 91.19 70 PHE A O 1
ATOM 539 N N . ASP A 1 71 ? -27.422 20.422 4.805 1 92.88 71 ASP A N 1
ATOM 540 C CA . ASP A 1 71 ? -27.891 21.031 6.043 1 92.88 71 ASP A CA 1
ATOM 541 C C . ASP A 1 71 ? -26.875 20.828 7.176 1 92.88 71 ASP A C 1
ATOM 543 O O . ASP A 1 71 ? -27.234 20.297 8.234 1 92.88 71 ASP A O 1
ATOM 547 N N . VAL A 1 72 ? -25.641 21.219 6.879 1 94.12 72 VAL A N 1
ATOM 548 C CA . VAL A 1 72 ? -24.562 21.125 7.852 1 94.12 72 VAL A CA 1
ATOM 549 C C . VAL A 1 72 ? -23.812 22.453 7.914 1 94.12 72 VAL A C 1
ATOM 551 O O . VAL A 1 72 ? -24 23.328 7.062 1 94.12 72 VAL A O 1
ATOM 554 N N . SER A 1 73 ? -23.016 22.594 8.875 1 93.5 73 SER A N 1
ATOM 555 C CA . SER A 1 73 ? -22.25 23.828 9.039 1 93.5 73 SER A CA 1
ATOM 556 C C . SER A 1 73 ? -21.125 23.922 8.016 1 93.5 73 SER A C 1
ATOM 558 O O . SER A 1 73 ? -20.672 22.906 7.496 1 93.5 73 SER A O 1
ATOM 560 N N . ARG A 1 74 ? -20.734 25.172 7.812 1 92.38 74 ARG A N 1
ATOM 561 C CA . ARG A 1 74 ? -19.609 25.391 6.914 1 92.38 74 ARG A CA 1
ATOM 562 C C . ARG A 1 74 ? -18.328 24.781 7.48 1 92.38 74 ARG A C 1
ATOM 564 O O . ARG A 1 74 ? -17.484 24.297 6.73 1 92.38 74 ARG A O 1
ATOM 571 N N . SER A 1 75 ? -18.266 24.844 8.703 1 92.25 75 SER A N 1
ATOM 572 C CA . SER A 1 75 ? -17.094 24.234 9.352 1 92.25 75 SER A CA 1
ATOM 573 C C . SER A 1 75 ? -17.047 22.734 9.125 1 92.25 75 SER A C 1
ATOM 575 O O . SER A 1 75 ? -15.984 22.156 8.922 1 92.25 75 SER A O 1
ATOM 577 N N . ALA A 1 76 ? -18.141 22.109 9.203 1 93.19 76 ALA A N 1
ATOM 578 C CA . ALA A 1 76 ? -18.234 20.672 8.922 1 93.19 76 ALA A CA 1
ATOM 579 C C . ALA A 1 76 ? -17.844 20.375 7.48 1 93.19 76 ALA A C 1
ATOM 581 O O . ALA A 1 76 ? -17.156 19.375 7.211 1 93.19 76 ALA A O 1
ATOM 582 N N . VAL A 1 77 ? -18.25 21.188 6.59 1 93.81 77 VAL A N 1
ATOM 583 C CA . VAL A 1 77 ? -17.922 21.016 5.184 1 93.81 77 VAL A CA 1
ATOM 584 C C . VAL A 1 77 ? -16.406 21.141 4.988 1 93.81 77 VAL A C 1
ATOM 586 O O . VAL A 1 77 ? -15.789 20.312 4.309 1 93.81 77 VAL A O 1
ATOM 589 N N . ARG A 1 78 ? -15.844 22.109 5.602 1 90.56 78 ARG A N 1
ATOM 590 C CA . ARG A 1 78 ? -14.406 22.328 5.496 1 90.56 78 ARG A CA 1
ATOM 591 C C . ARG A 1 78 ? -13.633 21.109 5.996 1 90.56 78 ARG A C 1
ATOM 593 O O . ARG A 1 78 ? -12.633 20.719 5.391 1 90.56 78 ARG A O 1
ATOM 600 N N . GLU A 1 79 ? -14.086 20.609 7.066 1 91.19 79 GLU A N 1
ATOM 601 C CA . GLU A 1 79 ? -13.422 19.438 7.629 1 91.19 79 GLU A CA 1
ATOM 602 C C . GLU A 1 79 ? -13.578 18.234 6.711 1 91.19 79 GLU A C 1
ATOM 604 O O . GLU A 1 79 ? -12.648 17.438 6.555 1 91.19 79 GLU A O 1
ATOM 609 N N . ALA A 1 80 ? -14.688 18.094 6.156 1 93.94 80 ALA A N 1
ATOM 610 C CA . ALA A 1 80 ? -14.938 16.984 5.227 1 93.94 80 ALA A CA 1
ATOM 611 C C . ALA A 1 80 ? -14.031 17.094 4.004 1 93.94 80 ALA A C 1
ATOM 613 O O . ALA A 1 80 ? -13.445 16.094 3.572 1 93.94 80 ALA A O 1
ATOM 614 N N . ILE A 1 81 ? -13.938 18.25 3.529 1 93.38 81 ILE A N 1
ATOM 615 C CA . ILE A 1 81 ? -13.109 18.484 2.354 1 93.38 81 ILE A CA 1
ATOM 616 C C . ILE A 1 81 ? -11.641 18.219 2.689 1 93.38 81 ILE A C 1
ATOM 618 O O . ILE A 1 81 ? -10.93 17.594 1.904 1 93.38 81 ILE A O 1
ATOM 622 N N . LYS A 1 82 ? -11.258 18.609 3.809 1 88.69 82 LYS A N 1
ATOM 623 C CA . LYS A 1 82 ? -9.898 18.344 4.254 1 88.69 82 LYS A CA 1
ATOM 624 C C . LYS A 1 82 ? -9.617 16.844 4.324 1 88.69 82 LYS A C 1
ATOM 626 O O . LYS A 1 82 ? -8.547 16.391 3.922 1 88.69 82 LYS A O 1
ATOM 631 N N . MET A 1 83 ? -10.555 16.172 4.832 1 89.62 83 MET A N 1
ATOM 632 C CA . MET A 1 83 ? -10.414 14.719 4.918 1 89.62 83 MET A CA 1
ATOM 633 C C . MET A 1 83 ? -10.258 14.102 3.533 1 89.62 83 MET A C 1
ATOM 635 O O . MET A 1 83 ? -9.43 13.211 3.338 1 89.62 83 MET A O 1
ATOM 639 N N . LEU A 1 84 ? -11.031 14.555 2.609 1 94.62 84 LEU A N 1
ATOM 640 C CA . LEU A 1 84 ? -10.977 14.016 1.253 1 94.62 84 LEU A CA 1
ATOM 641 C C . LEU A 1 84 ? -9.68 14.414 0.559 1 94.62 84 LEU A C 1
ATOM 643 O O . LEU A 1 84 ? -9.148 13.656 -0.258 1 94.62 84 LEU A O 1
ATOM 647 N N . MET A 1 85 ? -9.133 15.578 0.941 1 91.75 85 MET A N 1
ATOM 648 C CA . MET A 1 85 ? -7.828 15.992 0.437 1 91.75 85 MET A CA 1
ATOM 649 C C . MET A 1 85 ? -6.723 15.102 0.986 1 91.75 85 MET A C 1
ATOM 651 O O . MET A 1 85 ? -5.801 14.727 0.259 1 91.75 85 MET A O 1
ATOM 655 N N . ALA A 1 86 ? -6.867 14.766 2.205 1 82.69 86 ALA A N 1
ATOM 656 C CA . ALA A 1 86 ? -5.891 13.883 2.844 1 82.69 86 ALA A CA 1
ATOM 657 C C . ALA A 1 86 ? -5.852 12.523 2.158 1 82.69 86 ALA A C 1
ATOM 659 O O . ALA A 1 86 ? -4.82 11.844 2.166 1 82.69 86 ALA A O 1
ATOM 660 N N . LYS A 1 87 ? -6.91 12.172 1.545 1 86.5 87 LYS A N 1
ATOM 661 C CA . LYS A 1 87 ? -7.02 10.898 0.832 1 86.5 87 LYS A CA 1
ATOM 662 C C . LYS A 1 87 ? -6.711 11.078 -0.652 1 86.5 87 LYS A C 1
ATOM 664 O O . LYS A 1 87 ? -6.879 10.141 -1.44 1 86.5 87 LYS A O 1
ATOM 669 N N . SER A 1 88 ? -6.434 12.258 -1.054 1 89.62 88 SER A N 1
ATOM 670 C CA . SER A 1 88 ? -5.965 12.656 -2.379 1 89.62 88 SER A CA 1
ATOM 671 C C . SER A 1 88 ? -7.09 12.586 -3.404 1 89.62 88 SER A C 1
ATOM 673 O O . SER A 1 88 ? -6.836 12.477 -4.605 1 89.62 88 SER A O 1
ATOM 675 N N . LEU A 1 89 ? -8.305 12.555 -2.896 1 93.94 89 LEU A N 1
ATOM 676 C CA . LEU A 1 89 ? -9.43 12.602 -3.816 1 93.94 89 LEU A CA 1
ATOM 677 C C . LEU A 1 89 ? -9.641 14.016 -4.348 1 93.94 89 LEU A C 1
ATOM 679 O O . LEU A 1 89 ? -10.109 14.203 -5.473 1 93.94 89 LEU A O 1
ATOM 683 N N . LEU A 1 90 ? -9.32 14.984 -3.453 1 95.81 90 LEU A N 1
ATOM 684 C CA . LEU A 1 90 ? -9.562 16.375 -3.787 1 95.81 90 LEU A CA 1
ATOM 685 C C . LEU A 1 90 ? -8.289 17.203 -3.631 1 95.81 90 LEU A C 1
ATOM 687 O O . LEU A 1 90 ? -7.391 16.828 -2.877 1 95.81 90 LEU A O 1
ATOM 691 N N . ALA A 1 91 ? -8.242 18.203 -4.371 1 94.31 91 ALA A N 1
ATOM 692 C CA . ALA A 1 91 ? -7.324 19.328 -4.145 1 94.31 91 ALA A CA 1
ATOM 693 C C . ALA A 1 91 ? -8.086 20.641 -4.031 1 94.31 91 ALA A C 1
ATOM 695 O O . ALA A 1 91 ? -9.242 20.734 -4.441 1 94.31 91 ALA A O 1
ATOM 696 N N . SER A 1 92 ? -7.438 21.562 -3.348 1 93.19 92 SER A N 1
ATOM 697 C CA . SER A 1 92 ? -8.109 22.844 -3.137 1 93.19 92 SER A CA 1
ATOM 698 C C . SER A 1 92 ? -7.125 24 -3.248 1 93.19 92 SER A C 1
ATOM 700 O O . SER A 1 92 ? -5.953 23.859 -2.895 1 93.19 92 SER A O 1
ATOM 702 N N . ARG A 1 93 ? -7.566 25.047 -3.783 1 89.19 93 ARG A N 1
ATOM 703 C CA . ARG A 1 93 ? -6.816 26.297 -3.855 1 89.19 93 ARG A CA 1
ATOM 704 C C . ARG A 1 93 ? -7.711 27.484 -3.543 1 89.19 93 ARG A C 1
ATOM 706 O O . ARG A 1 93 ? -8.867 27.531 -3.963 1 89.19 93 ARG A O 1
ATOM 713 N N . PRO A 1 94 ? -7.078 28.375 -2.828 1 86.44 94 PRO A N 1
ATOM 714 C CA . PRO A 1 94 ? -7.867 29.578 -2.537 1 86.44 94 PRO A CA 1
ATOM 715 C C . PRO A 1 94 ? -8.391 30.266 -3.799 1 86.44 94 PRO A C 1
ATOM 717 O O . PRO A 1 94 ? -7.676 30.344 -4.805 1 86.44 94 PRO A O 1
ATOM 720 N N . LYS A 1 95 ? -9.648 30.703 -3.783 1 87.44 95 LYS A N 1
ATOM 721 C CA . LYS A 1 95 ? -10.312 31.484 -4.812 1 87.44 95 LYS A CA 1
ATOM 722 C C . LYS A 1 95 ? -10.719 30.625 -6 1 87.44 95 LYS A C 1
ATOM 724 O O . LYS A 1 95 ? -11.367 31.094 -6.934 1 87.44 95 LYS A O 1
ATOM 729 N N . ILE A 1 96 ? -10.227 29.469 -6.156 1 88.19 96 ILE A N 1
ATOM 730 C CA . ILE A 1 96 ? -10.609 28.562 -7.234 1 88.19 96 ILE A CA 1
ATOM 731 C C . ILE A 1 96 ? -11.648 27.578 -6.727 1 88.19 96 ILE A C 1
ATOM 733 O O . ILE A 1 96 ? -12.664 27.328 -7.391 1 88.19 96 ILE A O 1
ATOM 737 N N . GLY A 1 97 ? -11.391 27.016 -5.543 1 92.56 97 GLY A N 1
ATOM 738 C CA . GLY A 1 97 ? -12.258 25.984 -5 1 92.56 97 GLY A CA 1
ATOM 739 C C . GLY A 1 97 ? -11.594 24.609 -4.93 1 92.56 97 GLY A C 1
ATOM 740 O O . GLY A 1 97 ? -10.367 24.516 -4.965 1 92.56 97 GLY A O 1
ATOM 741 N N . SER A 1 98 ? -12.43 23.594 -4.633 1 95.56 98 SER A N 1
ATOM 742 C CA . SER A 1 98 ? -11.945 22.219 -4.574 1 95.56 98 SER A CA 1
ATOM 743 C C . SER A 1 98 ? -12.32 21.438 -5.836 1 95.56 98 SER A C 1
ATOM 745 O O . SER A 1 98 ? -13.406 21.625 -6.379 1 95.56 98 SER A O 1
ATOM 747 N N . TRP A 1 99 ? -11.469 20.609 -6.312 1 96.69 99 TRP A N 1
ATOM 748 C CA . TRP A 1 99 ? -11.773 19.797 -7.488 1 96.69 99 TRP A CA 1
ATOM 749 C C . TRP A 1 99 ? -11.336 18.359 -7.285 1 96.69 99 TRP A C 1
ATOM 751 O O . TRP A 1 99 ? -10.539 18.062 -6.387 1 96.69 99 TRP A O 1
ATOM 761 N N . VAL A 1 100 ? -11.852 17.531 -8.047 1 97.06 100 VAL A N 1
ATOM 762 C CA . VAL A 1 100 ? -11.547 16.109 -7.965 1 97.06 100 VAL A CA 1
ATOM 763 C C . VAL A 1 100 ? -10.219 15.82 -8.664 1 97.06 100 VAL A C 1
ATOM 765 O O . VAL A 1 100 ? -10.031 16.203 -9.82 1 97.06 100 VAL A O 1
ATOM 768 N N . GLU A 1 101 ? -9.367 15.148 -7.984 1 95.31 101 GLU A N 1
ATOM 769 C CA . GLU A 1 101 ? -8.055 14.781 -8.516 1 95.31 101 GLU A CA 1
ATOM 770 C C . GLU A 1 101 ? -8.164 13.609 -9.484 1 95.31 101 GLU A C 1
ATOM 772 O O . GLU A 1 101 ? -9.125 12.844 -9.438 1 95.31 101 GLU A O 1
ATOM 777 N N . PRO A 1 102 ? -7.164 13.562 -10.383 1 88.94 102 PRO A N 1
ATOM 778 C CA . PRO A 1 102 ? -7.133 12.359 -11.219 1 88.94 102 PRO A CA 1
ATOM 779 C C . PRO A 1 102 ? -7.07 11.07 -10.398 1 88.94 102 PRO A C 1
ATOM 781 O O . PRO A 1 102 ? -6.418 11.031 -9.352 1 88.94 102 PRO A O 1
ATOM 784 N N . LYS A 1 103 ? -7.691 10 -10.859 1 83.31 103 LYS A N 1
ATOM 785 C CA . LYS A 1 103 ? -7.832 8.742 -10.125 1 83.31 103 LYS A CA 1
ATOM 786 C C . LYS A 1 103 ? -6.473 8.18 -9.727 1 83.31 103 LYS A C 1
ATOM 788 O O . LYS A 1 103 ? -6.328 7.574 -8.664 1 83.31 103 LYS A O 1
ATOM 793 N N . GLU A 1 104 ? -5.477 8.477 -10.508 1 75.19 104 GLU A N 1
ATOM 794 C CA . GLU A 1 104 ? -4.137 7.953 -10.273 1 75.19 104 GLU A CA 1
ATOM 795 C C . GLU A 1 104 ? -3.547 8.516 -8.984 1 75.19 104 GLU A C 1
ATOM 797 O O . GLU A 1 104 ? -2.604 7.945 -8.43 1 75.19 104 GLU A O 1
ATOM 802 N N . ARG A 1 105 ? -4.152 9.562 -8.531 1 80.94 105 ARG A N 1
ATOM 803 C CA . ARG A 1 105 ? -3.604 10.219 -7.348 1 80.94 105 ARG A CA 1
ATOM 804 C C . ARG A 1 105 ? -4.344 9.781 -6.09 1 80.94 105 ARG A C 1
ATOM 806 O O . ARG A 1 105 ? -3.883 10.039 -4.973 1 80.94 105 ARG A O 1
ATOM 813 N N . TRP A 1 106 ? -5.484 9.164 -6.293 1 87.19 106 TRP A N 1
ATOM 814 C CA . TRP A 1 106 ? -6.289 8.773 -5.145 1 87.19 106 TRP A CA 1
ATOM 815 C C . TRP A 1 106 ? -5.539 7.773 -4.27 1 87.19 106 TRP A C 1
ATOM 817 O O . TRP A 1 106 ? -4.859 6.883 -4.781 1 87.19 106 TRP A O 1
ATOM 827 N N . ASN A 1 107 ? -5.684 7.957 -3.043 1 83 107 ASN A N 1
ATOM 828 C CA . ASN A 1 107 ? -5.109 6.969 -2.135 1 83 107 ASN A CA 1
ATOM 829 C C . ASN A 1 107 ? -5.965 5.703 -2.072 1 83 107 ASN A C 1
ATOM 831 O O . ASN A 1 107 ? -6.73 5.512 -1.127 1 83 107 ASN A O 1
ATOM 835 N N . LEU A 1 108 ? -5.734 4.832 -2.979 1 81.81 108 LEU A N 1
ATOM 836 C CA . LEU A 1 108 ? -6.562 3.643 -3.135 1 81.81 108 LEU A CA 1
ATOM 837 C C . LEU A 1 108 ? -6.32 2.656 -1.996 1 81.81 108 LEU A C 1
ATOM 839 O O . LEU A 1 108 ? -7.094 1.717 -1.806 1 81.81 108 LEU A O 1
ATOM 843 N N . LEU A 1 109 ? -5.281 2.873 -1.234 1 79.19 109 LEU A N 1
ATOM 844 C CA . LEU A 1 109 ? -5.004 1.968 -0.124 1 79.19 109 LEU A CA 1
ATOM 845 C C . LEU A 1 109 ? -5.598 2.506 1.175 1 79.19 109 LEU A C 1
ATOM 847 O O . LEU A 1 109 ? -5.383 1.932 2.244 1 79.19 109 LEU A O 1
ATOM 851 N N . ASP A 1 110 ? -6.336 3.635 1.066 1 80.69 110 ASP A N 1
ATOM 852 C CA . ASP A 1 110 ? -7.082 4.156 2.207 1 80.69 110 ASP A CA 1
ATOM 853 C C . ASP A 1 110 ? -8.352 3.344 2.449 1 80.69 110 ASP A C 1
ATOM 855 O O . ASP A 1 110 ? -9.102 3.055 1.51 1 80.69 110 ASP A O 1
ATOM 859 N N . ARG A 1 111 ? -8.641 3.078 3.619 1 78.06 111 ARG A N 1
ATOM 860 C CA . ARG A 1 111 ? -9.758 2.215 3.979 1 78.06 111 ARG A CA 1
ATOM 861 C C . ARG A 1 111 ? -11.078 2.811 3.508 1 78.06 111 ARG A C 1
ATOM 863 O O . ARG A 1 111 ? -11.953 2.088 3.021 1 78.06 111 ARG A O 1
ATOM 870 N N . ASP A 1 112 ? -11.242 4.098 3.713 1 83.31 112 ASP A N 1
ATOM 871 C CA . ASP A 1 112 ? -12.492 4.727 3.295 1 83.31 112 ASP A CA 1
ATOM 872 C C . ASP A 1 112 ? -12.664 4.66 1.779 1 83.31 112 ASP A C 1
ATOM 874 O O . ASP A 1 112 ? -13.742 4.328 1.283 1 83.31 112 ASP A O 1
ATOM 878 N N . VAL A 1 113 ? -11.641 4.957 1.104 1 86.81 113 VAL A N 1
ATOM 879 C CA . VAL A 1 113 ? -11.688 4.957 -0.354 1 86.81 113 VAL A CA 1
ATOM 880 C C . VAL A 1 113 ? -12.031 3.561 -0.863 1 86.81 113 VAL A C 1
ATOM 882 O O . VAL A 1 113 ? -12.891 3.402 -1.731 1 86.81 113 VAL A O 1
ATOM 885 N N . LEU A 1 114 ? -11.43 2.605 -0.282 1 82.56 114 LEU A N 1
ATOM 886 C CA . LEU A 1 114 ? -11.695 1.226 -0.667 1 82.56 114 LEU A CA 1
ATOM 887 C C . LEU A 1 114 ? -13.148 0.853 -0.374 1 82.56 114 LEU A C 1
ATOM 889 O O . LEU A 1 114 ? -13.789 0.166 -1.171 1 82.56 114 LEU A O 1
ATOM 893 N N . SER A 1 115 ? -13.609 1.302 0.762 1 80.69 115 SER A N 1
ATOM 894 C CA . SER A 1 115 ? -14.992 1.03 1.127 1 80.69 115 SER A CA 1
ATOM 895 C C . SER A 1 115 ? -15.961 1.683 0.145 1 80.69 115 SER A C 1
ATOM 897 O O . SER A 1 115 ? -17 1.102 -0.197 1 80.69 115 SER A O 1
ATOM 899 N N . TRP A 1 116 ? -15.672 2.844 -0.242 1 85.94 116 TRP A N 1
ATOM 900 C CA . TRP A 1 116 ? -16.516 3.527 -1.209 1 85.94 116 TRP A CA 1
ATOM 901 C C . TRP A 1 116 ? -16.547 2.785 -2.541 1 85.94 116 TRP A C 1
ATOM 903 O O . TRP A 1 116 ? -17.594 2.654 -3.172 1 85.94 116 TRP A O 1
ATOM 913 N N . TYR A 1 117 ? -15.43 2.27 -2.988 1 83.5 117 TYR A N 1
ATOM 914 C CA . TYR A 1 117 ? -15.359 1.462 -4.203 1 83.5 117 TYR A CA 1
ATOM 915 C C . TYR A 1 117 ? -16.203 0.2 -4.062 1 83.5 117 TYR A C 1
ATOM 917 O O . TYR A 1 117 ? -16.906 -0.198 -5 1 83.5 117 TYR A O 1
ATOM 925 N N . ALA A 1 118 ? -16.125 -0.363 -2.902 1 78.69 118 ALA A N 1
ATOM 926 C CA . ALA A 1 118 ? -16.812 -1.631 -2.65 1 78.69 118 ALA A CA 1
ATOM 927 C C . ALA A 1 118 ? -18.328 -1.457 -2.684 1 78.69 118 ALA A C 1
ATOM 929 O O . ALA A 1 118 ? -19.062 -2.424 -2.887 1 78.69 118 ALA A O 1
ATOM 930 N N . THR A 1 119 ? -18.781 -0.258 -2.492 1 77.19 119 THR A N 1
ATOM 931 C CA . THR A 1 119 ? -20.219 -0.021 -2.439 1 77.19 119 THR A CA 1
ATOM 932 C C . THR A 1 119 ? -20.703 0.682 -3.705 1 77.19 119 THR A C 1
ATOM 934 O O . THR A 1 119 ? -21.891 1.008 -3.83 1 77.19 119 THR A O 1
ATOM 937 N N . SER A 1 120 ? -19.828 0.899 -4.547 1 78.62 120 SER A N 1
ATOM 938 C CA . SER A 1 120 ? -20.188 1.551 -5.805 1 78.62 120 SER A CA 1
ATOM 939 C C . SER A 1 120 ? -20.891 0.585 -6.75 1 78.62 120 SER A C 1
ATOM 941 O O . SER A 1 120 ? -20.766 -0.633 -6.605 1 78.62 120 SER A O 1
ATOM 943 N N . PRO A 1 121 ? -21.703 1.047 -7.664 1 74.38 121 PRO A N 1
ATOM 944 C CA . PRO A 1 121 ? -22.359 0.18 -8.641 1 74.38 121 PRO A CA 1
ATOM 945 C C . PRO A 1 121 ? -21.375 -0.635 -9.469 1 74.38 121 PRO A C 1
ATOM 947 O O . PRO A 1 121 ? -21.703 -1.729 -9.938 1 74.38 121 PRO A O 1
ATOM 950 N N . ASP A 1 122 ? -20.172 -0.106 -9.711 1 74.75 122 ASP A N 1
ATOM 951 C CA . ASP A 1 122 ? -19.141 -0.814 -10.461 1 74.75 122 ASP A CA 1
ATOM 952 C C . ASP A 1 122 ? -18.266 -1.669 -9.531 1 74.75 122 ASP A C 1
ATOM 954 O O . ASP A 1 122 ? -17.094 -1.925 -9.828 1 74.75 122 ASP A O 1
ATOM 958 N N . ARG A 1 123 ? -18.844 -2.07 -8.516 1 77.62 123 ARG A N 1
ATOM 959 C CA . ARG A 1 123 ? -18.125 -2.787 -7.461 1 77.62 123 ARG A CA 1
ATOM 960 C C . ARG A 1 123 ? -17.547 -4.094 -7.988 1 77.62 123 ARG A C 1
ATOM 962 O O . ARG A 1 123 ? -16.516 -4.57 -7.48 1 77.62 123 ARG A O 1
ATOM 969 N N . GLU A 1 124 ? -18.156 -4.621 -9.008 1 78.75 124 GLU A N 1
ATOM 970 C CA . GLU A 1 124 ? -17.656 -5.891 -9.523 1 78.75 124 GLU A CA 1
ATOM 971 C C . GLU A 1 124 ? -16.25 -5.742 -10.078 1 78.75 124 GLU A C 1
ATOM 973 O O . GLU A 1 124 ? -15.398 -6.605 -9.867 1 78.75 124 GLU A O 1
ATOM 978 N N . VAL A 1 125 ? -16.109 -4.672 -10.781 1 80.5 125 VAL A N 1
ATOM 979 C CA . VAL A 1 125 ? -14.797 -4.41 -11.352 1 80.5 125 VAL A CA 1
ATOM 980 C C . VAL A 1 125 ? -13.773 -4.207 -10.227 1 80.5 125 VAL A C 1
ATOM 982 O O . VAL A 1 125 ? -12.648 -4.703 -10.305 1 80.5 125 VAL A O 1
ATOM 985 N N . PHE A 1 126 ? -14.172 -3.584 -9.195 1 82.38 126 PHE A N 1
ATOM 986 C CA . PHE A 1 126 ? -13.305 -3.338 -8.055 1 82.38 126 PHE A CA 1
ATOM 987 C C . PHE A 1 126 ? -12.969 -4.641 -7.34 1 82.38 126 PHE A C 1
ATOM 989 O O . PHE A 1 126 ? -11.812 -4.875 -6.973 1 82.38 126 PHE A O 1
ATOM 996 N N . LEU A 1 127 ? -13.93 -5.48 -7.203 1 82.06 127 LEU A N 1
ATOM 997 C CA . LEU A 1 127 ? -13.711 -6.754 -6.523 1 82.06 127 LEU A CA 1
ATOM 998 C C . LEU A 1 127 ? -12.727 -7.617 -7.297 1 82.06 127 LEU A C 1
ATOM 1000 O O . LEU A 1 127 ? -11.891 -8.305 -6.699 1 82.06 127 LEU A O 1
ATOM 1004 N N . LYS A 1 128 ? -12.844 -7.555 -8.57 1 86.25 128 LYS A N 1
ATOM 1005 C CA . LYS A 1 128 ? -11.906 -8.297 -9.406 1 86.25 128 LYS A CA 1
ATOM 1006 C C . LYS A 1 128 ? -10.484 -7.746 -9.25 1 86.25 128 LYS A C 1
ATOM 1008 O O . LYS A 1 128 ? -9.523 -8.516 -9.219 1 86.25 128 LYS A O 1
ATOM 1013 N N . THR A 1 129 ? -10.398 -6.48 -9.164 1 87.81 129 THR A N 1
ATOM 1014 C CA . THR A 1 129 ? -9.109 -5.824 -8.977 1 87.81 129 THR A CA 1
ATOM 1015 C C . THR A 1 129 ? -8.492 -6.227 -7.637 1 87.81 129 THR A C 1
ATOM 1017 O O . THR A 1 129 ? -7.305 -6.543 -7.562 1 87.81 129 THR A O 1
ATOM 1020 N N . VAL A 1 130 ? -9.273 -6.195 -6.617 1 87.19 130 VAL A N 1
ATOM 1021 C CA . VAL A 1 130 ? -8.82 -6.586 -5.289 1 87.19 130 VAL A CA 1
ATOM 1022 C C . VAL A 1 130 ? -8.398 -8.055 -5.297 1 87.19 130 VAL A C 1
ATOM 1024 O O . VAL A 1 130 ? -7.371 -8.414 -4.727 1 87.19 130 VAL A O 1
ATOM 1027 N N . GLN A 1 131 ? -9.219 -8.875 -5.941 1 87.44 131 GLN A N 1
ATOM 1028 C CA . GLN A 1 131 ? -8.938 -10.305 -6.008 1 87.44 131 GLN A CA 1
ATOM 1029 C C . GLN A 1 131 ? -7.617 -10.578 -6.719 1 87.44 131 GLN A C 1
ATOM 1031 O O . GLN A 1 131 ? -6.832 -11.414 -6.277 1 87.44 131 GLN A O 1
ATOM 1036 N N . GLU A 1 132 ? -7.43 -9.922 -7.785 1 91.5 132 GLU A N 1
ATOM 1037 C CA . GLU A 1 132 ? -6.164 -10.031 -8.5 1 91.5 132 GLU A CA 1
ATOM 1038 C C . GLU A 1 132 ? -4.988 -9.641 -7.613 1 91.5 132 GLU A C 1
ATOM 1040 O O . GLU A 1 132 ? -3.939 -10.281 -7.637 1 91.5 132 GLU A O 1
ATOM 1045 N N . PHE A 1 133 ? -5.16 -8.656 -6.867 1 91.56 133 PHE A N 1
ATOM 1046 C CA . PHE A 1 133 ? -4.148 -8.18 -5.934 1 91.56 133 PHE A CA 1
ATOM 1047 C C . PHE A 1 133 ? -3.854 -9.242 -4.875 1 91.56 133 PHE A C 1
ATOM 1049 O O . PHE A 1 133 ? -2.691 -9.484 -4.543 1 91.56 133 PHE A O 1
ATOM 1056 N N . ARG A 1 134 ? -4.809 -9.812 -4.344 1 90.69 134 ARG A N 1
ATOM 1057 C CA . ARG A 1 134 ? -4.652 -10.875 -3.357 1 90.69 134 ARG A CA 1
ATOM 1058 C C . ARG A 1 134 ? -3.844 -12.039 -3.93 1 90.69 134 ARG A C 1
ATOM 1060 O O . ARG A 1 134 ? -2.99 -12.602 -3.244 1 90.69 134 ARG A O 1
ATOM 1067 N N . HIS A 1 135 ? -4.117 -12.398 -5.203 1 93 135 HIS A N 1
ATOM 1068 C CA . HIS A 1 135 ? -3.396 -13.484 -5.859 1 93 135 HIS A CA 1
ATOM 1069 C C . HIS A 1 135 ? -1.899 -13.195 -5.91 1 93 135 HIS A C 1
ATOM 1071 O O . HIS A 1 135 ? -1.089 -14.125 -5.926 1 93 135 HIS A O 1
ATOM 1077 N N . ILE A 1 136 ? -1.591 -11.961 -5.918 1 93.94 136 ILE A N 1
ATOM 1078 C CA . ILE A 1 136 ? -0.188 -11.578 -6.012 1 93.94 136 ILE A CA 1
ATOM 1079 C C . ILE A 1 136 ? 0.463 -11.656 -4.633 1 93.94 136 ILE A C 1
ATOM 1081 O O . ILE A 1 136 ? 1.568 -12.188 -4.492 1 93.94 136 ILE A O 1
ATOM 1085 N N . ILE A 1 137 ? -0.17 -11.273 -3.598 1 93.81 137 ILE A N 1
ATOM 1086 C CA . ILE A 1 137 ? 0.459 -10.961 -2.318 1 93.81 137 ILE A CA 1
ATOM 1087 C C . ILE A 1 137 ? 0.321 -12.156 -1.373 1 93.81 137 ILE A C 1
ATOM 1089 O O . ILE A 1 137 ? 1.302 -12.586 -0.762 1 93.81 137 ILE A O 1
ATOM 1093 N N . GLU A 1 138 ? -0.838 -12.711 -1.246 1 94.12 138 GLU A N 1
ATOM 1094 C CA . GLU A 1 138 ? -1.172 -13.609 -0.142 1 94.12 138 GLU A CA 1
ATOM 1095 C C . GLU A 1 138 ? -0.402 -14.922 -0.246 1 94.12 138 GLU A C 1
ATOM 1097 O O . GLU A 1 138 ? 0.065 -15.453 0.763 1 94.12 138 GLU A O 1
ATOM 1102 N N . PRO A 1 139 ? -0.306 -15.523 -1.475 1 96.94 139 PRO A N 1
ATOM 1103 C CA . PRO A 1 139 ? 0.474 -16.766 -1.544 1 96.94 139 PRO A CA 1
ATOM 1104 C C . PRO A 1 139 ? 1.908 -16.578 -1.053 1 96.94 139 PRO A C 1
ATOM 1106 O O . PRO A 1 139 ? 2.412 -17.406 -0.292 1 96.94 139 PRO A O 1
ATOM 1109 N N . GLU A 1 140 ? 2.516 -15.477 -1.454 1 96.81 140 GLU A N 1
ATOM 1110 C CA . GLU A 1 140 ? 3.902 -15.234 -1.062 1 96.81 140 GLU A CA 1
ATOM 1111 C C . GLU A 1 140 ? 4.008 -14.93 0.429 1 96.81 140 GLU A C 1
ATOM 1113 O O . GLU A 1 140 ? 4.898 -15.445 1.11 1 96.81 140 GLU A O 1
ATOM 1118 N N . ALA A 1 141 ? 3.113 -14.094 0.905 1 96.19 141 ALA A N 1
ATOM 1119 C CA . ALA A 1 141 ? 3.088 -13.789 2.334 1 96.19 141 ALA A CA 1
ATOM 1120 C C . ALA A 1 141 ? 2.93 -15.062 3.16 1 96.19 141 ALA A C 1
ATOM 1122 O O . ALA A 1 141 ? 3.588 -15.227 4.191 1 96.19 141 ALA A O 1
ATOM 1123 N N . THR A 1 142 ? 2.09 -15.953 2.688 1 98 142 THR A N 1
ATOM 1124 C CA . THR A 1 142 ? 1.816 -17.188 3.41 1 98 142 THR A CA 1
ATOM 1125 C C . THR A 1 142 ? 3.029 -18.125 3.377 1 98 142 THR A C 1
ATOM 1127 O O . THR A 1 142 ? 3.357 -18.75 4.379 1 98 142 THR A O 1
ATOM 1130 N N . ALA A 1 143 ? 3.66 -18.203 2.262 1 98.5 143 ALA A N 1
ATOM 1131 C CA . ALA A 1 143 ? 4.895 -18.969 2.176 1 98.5 143 ALA A CA 1
ATOM 1132 C C . ALA A 1 143 ? 5.945 -18.438 3.146 1 98.5 143 ALA A C 1
ATOM 1134 O O . ALA A 1 143 ? 6.621 -19.219 3.828 1 98.5 143 ALA A O 1
ATOM 1135 N N . PHE A 1 144 ? 6.078 -17.141 3.232 1 98.19 144 PHE A N 1
ATOM 1136 C CA . PHE A 1 144 ? 7.008 -16.531 4.172 1 98.19 144 PHE A CA 1
ATOM 1137 C C . PHE A 1 144 ? 6.629 -16.859 5.609 1 98.19 144 PHE A C 1
ATOM 1139 O O . PHE A 1 144 ? 7.496 -17.188 6.426 1 98.19 144 PHE A O 1
ATOM 1146 N N . ALA A 1 145 ? 5.371 -16.75 5.863 1 98.38 145 ALA A N 1
ATOM 1147 C CA . ALA A 1 145 ? 4.906 -17.078 7.211 1 98.38 145 ALA A CA 1
ATOM 1148 C C . ALA A 1 145 ? 5.289 -18.516 7.586 1 98.38 145 ALA A C 1
ATOM 1150 O O . ALA A 1 145 ? 5.688 -18.781 8.719 1 98.38 145 ALA A O 1
ATOM 1151 N N . ALA A 1 146 ? 5.125 -19.453 6.648 1 98.69 146 ALA A N 1
ATOM 1152 C CA . ALA A 1 146 ? 5.484 -20.844 6.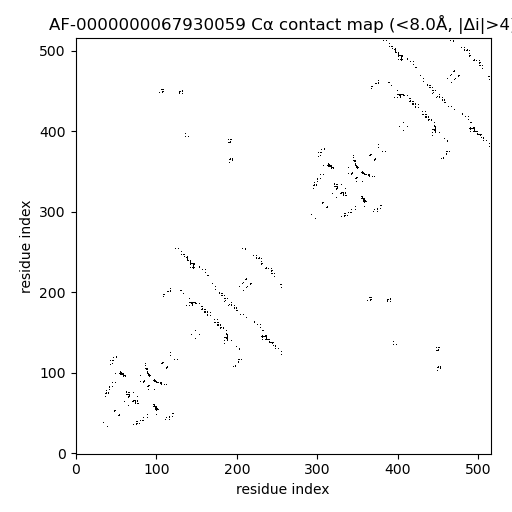887 1 98.69 146 ALA A CA 1
ATOM 1153 C C . ALA A 1 146 ? 6.965 -20.984 7.234 1 98.69 146 ALA A C 1
ATOM 1155 O O . ALA A 1 146 ? 7.352 -21.859 8.008 1 98.69 146 ALA A O 1
ATOM 1156 N N . MET A 1 147 ? 7.742 -20.078 6.715 1 98.25 147 MET A N 1
ATOM 1157 C CA . MET A 1 147 ? 9.188 -20.141 6.898 1 98.25 147 MET A CA 1
ATOM 1158 C C . MET A 1 147 ? 9.609 -19.406 8.164 1 98.25 147 MET A C 1
ATOM 1160 O O . MET A 1 147 ? 10.586 -19.781 8.812 1 98.25 147 MET A O 1
ATOM 1164 N N . ARG A 1 148 ? 8.867 -18.406 8.586 1 97.75 148 ARG A N 1
ATOM 1165 C CA . ARG A 1 148 ? 9.453 -17.422 9.492 1 97.75 148 ARG A CA 1
ATOM 1166 C C . ARG A 1 148 ? 8.664 -17.359 10.797 1 97.75 148 ARG A C 1
ATOM 1168 O O . ARG A 1 148 ? 9.156 -16.812 11.789 1 97.75 148 ARG A O 1
ATOM 1175 N N . ARG A 1 149 ? 7.465 -17.812 10.781 1 97.75 149 ARG A N 1
ATOM 1176 C CA . ARG A 1 149 ? 6.582 -17.578 11.914 1 97.75 149 ARG A CA 1
ATOM 1177 C C . ARG A 1 149 ? 7.207 -18.078 13.211 1 97.75 149 ARG A C 1
ATOM 1179 O O . ARG A 1 149 ? 7.91 -19.094 13.219 1 97.75 149 ARG A O 1
ATOM 1186 N N . THR A 1 150 ? 6.922 -17.344 14.242 1 97.88 150 THR A N 1
ATOM 1187 C CA . THR A 1 150 ? 7.227 -17.797 15.594 1 97.88 150 THR A CA 1
ATOM 1188 C C . THR A 1 150 ? 6.098 -18.672 16.125 1 97.88 150 THR A C 1
ATOM 1190 O O . THR A 1 150 ? 5.039 -18.781 15.508 1 97.88 150 THR A O 1
ATOM 1193 N N . ASP A 1 151 ? 6.402 -19.234 17.25 1 98.12 151 ASP A N 1
ATOM 1194 C CA . ASP A 1 151 ? 5.375 -20.047 17.891 1 98.12 151 ASP A CA 1
ATOM 1195 C C . ASP A 1 151 ? 4.168 -19.203 18.297 1 98.12 151 ASP A C 1
ATOM 1197 O O . ASP A 1 151 ? 3.023 -19.641 18.188 1 98.12 151 ASP A O 1
ATOM 1201 N N . GLU A 1 152 ? 4.449 -18.031 18.75 1 98.06 152 GLU A N 1
ATOM 1202 C CA . GLU A 1 152 ? 3.373 -17.125 19.141 1 98.06 152 GLU A CA 1
ATOM 1203 C C . GLU A 1 152 ? 2.523 -16.719 17.938 1 98.06 152 GLU A C 1
ATOM 1205 O O . GLU A 1 152 ? 1.294 -16.703 18.016 1 98.06 152 GLU A O 1
ATOM 1210 N N . GLN A 1 153 ?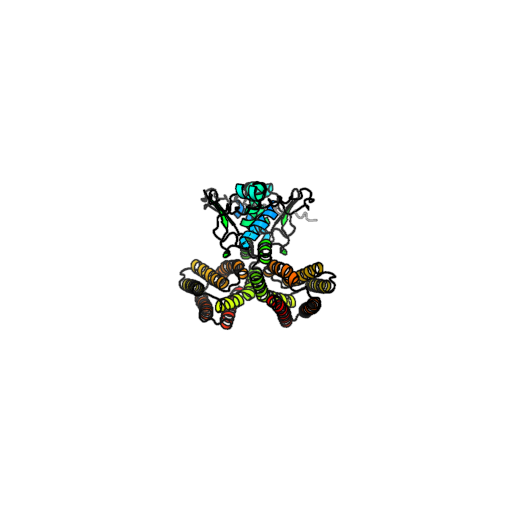 3.172 -16.516 16.891 1 97.62 153 GLN A N 1
ATOM 1211 C CA . GLN A 1 153 ? 2.469 -16.141 15.672 1 97.62 153 GLN A CA 1
ATOM 1212 C C . GLN A 1 153 ? 1.655 -17.312 15.125 1 97.62 153 GLN A C 1
ATOM 1214 O O . GLN A 1 153 ? 0.532 -17.125 14.656 1 97.62 153 GLN A O 1
ATOM 1219 N N . MET A 1 154 ? 2.193 -18.469 15.172 1 98.5 154 MET A N 1
ATOM 1220 C CA . MET A 1 154 ? 1.468 -19.672 14.742 1 98.5 154 MET A CA 1
ATOM 1221 C C . MET A 1 154 ? 0.221 -19.875 15.602 1 98.5 154 MET A C 1
ATOM 1223 O O . MET A 1 154 ? -0.835 -20.25 15.078 1 98.5 154 MET A O 1
ATOM 1227 N N . ALA A 1 155 ? 0.376 -19.594 16.875 1 98.62 155 ALA A N 1
ATOM 1228 C CA . ALA A 1 155 ? -0.763 -19.734 17.781 1 98.62 155 ALA A CA 1
ATOM 1229 C C . ALA A 1 155 ? -1.883 -18.766 17.406 1 98.62 155 ALA A C 1
ATOM 1231 O O . ALA A 1 155 ? -3.061 -19.141 17.422 1 98.62 155 ALA A O 1
ATOM 1232 N N . GLU A 1 156 ? -1.517 -17.594 17.062 1 98 156 GLU A N 1
ATOM 1233 C CA . GLU A 1 156 ? -2.5 -16.594 16.641 1 98 156 GLU A CA 1
ATOM 1234 C C . GLU A 1 156 ? -3.213 -17.031 15.367 1 98 156 GLU A C 1
ATOM 1236 O O . GLU A 1 156 ? -4.434 -16.891 15.258 1 98 156 GLU A O 1
ATOM 1241 N N . ILE A 1 157 ? -2.473 -17.547 14.414 1 98.38 157 ILE A N 1
ATOM 1242 C CA . ILE A 1 157 ? -3.035 -18.016 13.156 1 98.38 157 ILE A CA 1
ATOM 1243 C C . ILE A 1 157 ? -4.012 -19.156 13.414 1 98.38 157 ILE A C 1
ATOM 1245 O O . ILE A 1 157 ? -5.141 -19.141 12.922 1 98.38 157 ILE A O 1
ATOM 1249 N N . SER A 1 158 ? -3.547 -20.078 14.219 1 98.75 158 SER A N 1
ATOM 1250 C CA . SER A 1 158 ? -4.367 -21.234 14.531 1 98.75 158 SER A CA 1
ATOM 1251 C C . SER A 1 158 ? -5.633 -20.844 15.281 1 98.75 158 SER A C 1
ATOM 1253 O O . SER A 1 158 ? -6.711 -21.375 15.023 1 98.75 158 SER A O 1
ATOM 1255 N N . GLN A 1 159 ? -5.473 -19.922 16.203 1 98.62 159 GLN A N 1
ATOM 1256 C CA . GLN A 1 159 ? -6.617 -19.453 16.969 1 98.62 159 GLN A CA 1
ATOM 1257 C C . GLN A 1 159 ? -7.66 -18.797 16.062 1 98.62 159 GLN A C 1
ATOM 1259 O O . GLN A 1 159 ? -8.859 -19.062 16.188 1 98.62 159 GLN A O 1
ATOM 1264 N N . ALA A 1 160 ? -7.246 -17.938 15.227 1 97.25 160 ALA A N 1
ATOM 1265 C CA . ALA A 1 160 ? -8.164 -17.281 14.312 1 97.25 160 ALA A CA 1
ATOM 1266 C C . ALA A 1 160 ? -8.875 -18.281 13.414 1 97.25 160 ALA A C 1
ATOM 1268 O O . ALA A 1 160 ? -10.078 -18.172 13.172 1 97.25 160 ALA A O 1
ATOM 1269 N N . CYS A 1 161 ? -8.133 -19.281 12.914 1 97.5 161 CYS A N 1
ATOM 1270 C CA . CYS A 1 161 ? -8.703 -20.328 12.07 1 97.5 161 CYS A CA 1
ATOM 1271 C C . CYS A 1 161 ? -9.781 -21.109 12.82 1 97.5 161 CYS A C 1
ATOM 1273 O O . CYS A 1 161 ? -10.859 -21.359 12.281 1 97.5 161 CYS A O 1
ATOM 1275 N N . ARG A 1 162 ? -9.469 -21.453 14.039 1 97.94 162 ARG A N 1
ATOM 1276 C CA . ARG A 1 162 ? -10.422 -22.188 14.875 1 97.94 162 ARG A CA 1
ATOM 1277 C C . ARG A 1 162 ? -11.672 -21.359 15.125 1 97.94 162 ARG A C 1
ATOM 1279 O O . ARG A 1 162 ? -12.789 -21.859 15.031 1 97.94 162 ARG A O 1
ATOM 1286 N N . GLU A 1 163 ? -11.5 -20.109 15.406 1 97.12 163 GLU A N 1
ATOM 1287 C CA . GLU A 1 163 ? -12.625 -19.219 15.695 1 97.12 163 GLU A CA 1
ATOM 1288 C C . GLU A 1 163 ? -13.523 -19.047 14.477 1 97.12 163 GLU A C 1
ATOM 1290 O O . GLU A 1 163 ? -14.742 -18.891 14.609 1 97.12 163 GLU A O 1
ATOM 1295 N N . MET A 1 164 ? -12.953 -19.109 13.367 1 93.19 164 MET A N 1
ATOM 1296 C CA . MET A 1 164 ? -13.742 -19.062 12.133 1 93.19 164 MET A CA 1
ATOM 1297 C C . MET A 1 164 ? -14.688 -20.25 12.039 1 93.19 164 MET A C 1
ATOM 1299 O O . MET A 1 164 ? -15.867 -20.094 11.734 1 93.19 164 MET A O 1
ATOM 1303 N N . GLY A 1 165 ? -14.141 -21.391 12.336 1 93.44 165 GLY A N 1
ATOM 1304 C CA . GLY A 1 165 ? -14.93 -22.609 12.273 1 93.44 165 GLY A CA 1
ATOM 1305 C C . GLY A 1 165 ? -15.992 -22.703 13.344 1 93.44 165 GLY A C 1
ATOM 1306 O O . GLY A 1 165 ? -17.016 -23.344 13.156 1 93.44 165 GLY A O 1
ATOM 1307 N N . GLU A 1 166 ? -15.758 -21.953 14.398 1 95.75 166 GLU A N 1
ATOM 1308 C CA . GLU A 1 166 ? -16.656 -22.016 15.547 1 95.75 166 GLU A CA 1
ATOM 1309 C C . GLU A 1 166 ? -17.641 -20.859 15.539 1 95.75 166 GLU A C 1
ATOM 1311 O O . GLU A 1 166 ? -18.547 -20.797 16.375 1 95.75 166 GLU A O 1
ATOM 1316 N N . ALA A 1 167 ? -17.391 -19.969 14.617 1 92.38 167 ALA A N 1
ATOM 1317 C CA . ALA A 1 167 ? -18.25 -18.781 14.578 1 92.38 167 ALA A CA 1
ATOM 1318 C C . ALA A 1 167 ? -19.719 -19.172 14.414 1 92.38 167 ALA A C 1
ATOM 1320 O O . ALA A 1 167 ? -20.031 -20.078 13.641 1 92.38 167 ALA A O 1
ATOM 1321 N N . THR A 1 168 ? -20.562 -18.484 15.078 1 90.44 168 THR A N 1
ATOM 1322 C CA . THR A 1 168 ? -21.984 -18.844 15.094 1 90.44 168 THR A CA 1
ATOM 1323 C C . THR A 1 168 ? -22.781 -17.938 14.156 1 90.44 168 THR A C 1
ATOM 1325 O O . THR A 1 168 ? -23.969 -18.156 13.938 1 90.44 168 THR A O 1
ATOM 1328 N N . ASN A 1 169 ? -22.156 -16.922 13.75 1 86.25 169 ASN A N 1
ATOM 1329 C CA . ASN A 1 169 ? -22.781 -16.047 12.773 1 86.25 169 ASN A CA 1
ATOM 1330 C C . ASN A 1 169 ? -21.75 -15.492 11.781 1 86.25 169 ASN A C 1
ATOM 1332 O O . ASN A 1 169 ? -20.547 -15.664 11.977 1 86.25 169 ASN A O 1
ATOM 1336 N N . LEU A 1 170 ? -22.312 -14.883 10.828 1 82.19 170 LEU A N 1
ATOM 1337 C CA . LEU A 1 170 ? -21.484 -14.453 9.711 1 82.19 170 LEU A CA 1
ATOM 1338 C C . LEU A 1 170 ? -20.547 -13.328 10.141 1 82.19 170 LEU A C 1
ATOM 1340 O O . LEU A 1 170 ? -19.406 -13.258 9.672 1 82.19 170 LEU A O 1
ATOM 1344 N N . GLN A 1 171 ? -20.969 -12.492 10.969 1 83.75 171 GLN A N 1
ATOM 1345 C CA . GLN A 1 171 ? -20.141 -11.375 11.422 1 83.75 171 GLN A CA 1
ATOM 1346 C C . GLN A 1 171 ? -18.922 -11.859 12.18 1 83.75 171 GLN A C 1
ATOM 1348 O O . GLN A 1 171 ? -17.797 -11.398 11.938 1 83.75 171 GLN A O 1
ATOM 1353 N N . GLU A 1 172 ? -19.188 -12.797 13.031 1 88.31 172 GLU A N 1
ATOM 1354 C CA . GLU A 1 172 ? -18.094 -13.391 13.797 1 88.31 172 GLU A CA 1
ATOM 1355 C C . GLU A 1 172 ? -17.109 -14.125 12.883 1 88.31 172 GLU A C 1
ATOM 1357 O O . GLU A 1 172 ? -15.898 -14.07 13.086 1 88.31 172 GLU A O 1
ATOM 1362 N N . ARG A 1 173 ? -17.641 -14.797 11.953 1 88.06 173 ARG A N 1
ATOM 1363 C CA . ARG A 1 173 ? -16.797 -15.531 11.016 1 88.06 173 ARG A CA 1
ATOM 1364 C C . ARG A 1 173 ? -15.93 -14.586 10.188 1 88.06 173 ARG A C 1
ATOM 1366 O O . ARG A 1 173 ? -14.742 -14.828 9.984 1 88.06 173 ARG A O 1
ATOM 1373 N N . THR A 1 174 ? -16.531 -13.531 9.727 1 84.81 174 THR A N 1
ATOM 1374 C CA . THR A 1 174 ? -15.82 -12.547 8.922 1 84.81 174 THR A CA 1
ATOM 1375 C C . THR A 1 174 ? -14.68 -11.914 9.727 1 84.81 174 THR A C 1
ATOM 1377 O O . THR A 1 174 ? -13.578 -11.719 9.203 1 84.81 174 THR A O 1
ATOM 1380 N N . ARG A 1 175 ? -14.938 -11.648 10.961 1 86.81 175 ARG A N 1
ATOM 1381 C CA . ARG A 1 175 ? -13.922 -11.062 11.82 1 86.81 175 ARG A CA 1
ATOM 1382 C C . ARG A 1 175 ? -12.758 -12.023 12.031 1 86.81 175 ARG A C 1
ATOM 1384 O O . ARG A 1 175 ? -11.594 -11.625 11.961 1 86.81 175 ARG A O 1
ATOM 1391 N N . ALA A 1 176 ? -13.117 -13.242 12.273 1 91.44 176 ALA A N 1
ATOM 1392 C CA . ALA A 1 176 ? -12.086 -14.258 12.461 1 91.44 176 ALA A CA 1
ATOM 1393 C C . ALA A 1 176 ? -11.281 -14.469 11.18 1 91.44 176 ALA A C 1
ATOM 1395 O O . ALA A 1 176 ? -10.062 -14.648 11.227 1 91.44 176 ALA A O 1
ATOM 1396 N N . ASP A 1 177 ? -11.922 -14.461 10.039 1 89.44 177 ASP A N 1
ATOM 1397 C CA . ASP A 1 177 ? -11.266 -14.586 8.742 1 89.44 177 ASP A CA 1
ATOM 1398 C C . ASP A 1 177 ? -10.281 -13.445 8.516 1 89.44 177 ASP A C 1
ATOM 1400 O O . ASP A 1 177 ? -9.148 -13.672 8.086 1 89.44 177 ASP A O 1
ATOM 1404 N N . THR A 1 178 ? -10.711 -12.266 8.828 1 87.56 178 THR A N 1
ATOM 1405 C CA . THR A 1 178 ? -9.844 -11.102 8.719 1 87.56 178 THR A CA 1
ATOM 1406 C C . THR A 1 178 ? -8.617 -11.25 9.609 1 87.56 178 THR A C 1
ATOM 1408 O O . THR A 1 178 ? -7.488 -11.031 9.156 1 87.56 178 THR A O 1
ATOM 1411 N N . ARG A 1 179 ? -8.844 -11.656 10.805 1 90.81 179 ARG A N 1
ATOM 1412 C CA . ARG A 1 179 ? -7.742 -11.844 11.742 1 90.81 179 ARG A CA 1
ATOM 1413 C C . ARG A 1 179 ? -6.781 -12.922 11.25 1 90.81 179 ARG A C 1
ATOM 1415 O O . ARG A 1 179 ? -5.566 -12.812 11.438 1 90.81 179 ARG A O 1
ATOM 1422 N N . PHE A 1 180 ? -7.348 -13.984 10.672 1 94.75 180 PHE A N 1
ATOM 1423 C CA . PHE A 1 180 ? -6.551 -15.078 10.133 1 94.75 180 PHE A CA 1
ATOM 1424 C C . PHE A 1 180 ? -5.574 -14.562 9.078 1 94.75 180 PHE A C 1
ATOM 1426 O O . PHE A 1 180 ? -4.367 -14.805 9.18 1 94.75 180 PHE A O 1
ATOM 1433 N N . HIS A 1 181 ? -6.043 -13.812 8.18 1 91.62 181 HIS A N 1
ATOM 1434 C CA . HIS A 1 181 ? -5.207 -13.32 7.09 1 91.62 181 HIS A CA 1
ATOM 1435 C C . HIS A 1 181 ? -4.215 -12.273 7.59 1 91.62 181 HIS A C 1
ATOM 1437 O O . HIS A 1 181 ? -3.057 -12.266 7.168 1 91.62 181 HIS A O 1
ATOM 1443 N N . LEU A 1 182 ? -4.637 -11.438 8.477 1 89.81 182 LEU A N 1
ATOM 1444 C CA . LEU A 1 182 ? -3.744 -10.43 9.031 1 89.81 182 LEU A CA 1
ATOM 1445 C C . LEU A 1 182 ? -2.621 -11.078 9.836 1 89.81 182 LEU A C 1
ATOM 1447 O O . LEU A 1 182 ? -1.476 -10.625 9.789 1 89.81 182 LEU A O 1
ATOM 1451 N N . ALA A 1 183 ? -2.99 -12.094 10.625 1 94.56 183 ALA A N 1
ATOM 1452 C CA . ALA A 1 183 ? -1.979 -12.812 11.391 1 94.56 183 ALA A CA 1
ATOM 1453 C C . ALA A 1 183 ? -0.923 -13.422 10.469 1 94.56 183 ALA A C 1
ATOM 1455 O O . ALA A 1 183 ? 0.266 -13.422 10.797 1 94.56 183 ALA A O 1
ATOM 1456 N N . ILE A 1 184 ? -1.348 -13.898 9.336 1 96.56 184 ILE A N 1
ATOM 1457 C CA . ILE A 1 184 ? -0.428 -14.484 8.375 1 96.56 184 ILE A CA 1
ATOM 1458 C C . ILE A 1 184 ? 0.484 -13.406 7.801 1 96.56 184 ILE A C 1
ATOM 1460 O O . ILE A 1 184 ? 1.696 -13.602 7.688 1 96.56 184 ILE A O 1
ATOM 1464 N N . LEU A 1 185 ? -0.08 -12.305 7.457 1 93.5 185 LEU A N 1
ATOM 1465 C CA . LEU A 1 185 ? 0.72 -11.195 6.941 1 93.5 185 LEU A CA 1
ATOM 1466 C C . LEU A 1 185 ? 1.779 -10.773 7.953 1 93.5 185 LEU A C 1
ATOM 1468 O O . LEU A 1 185 ? 2.938 -10.555 7.59 1 93.5 185 LEU A O 1
ATOM 1472 N N . ARG A 1 186 ? 1.43 -10.719 9.164 1 92.38 186 ARG A N 1
ATOM 1473 C CA . ARG A 1 186 ? 2.375 -10.352 10.211 1 92.38 186 ARG A CA 1
ATOM 1474 C C . ARG A 1 186 ? 3.473 -11.398 10.352 1 92.38 186 ARG A C 1
ATOM 1476 O O . ARG A 1 186 ? 4.645 -11.062 10.523 1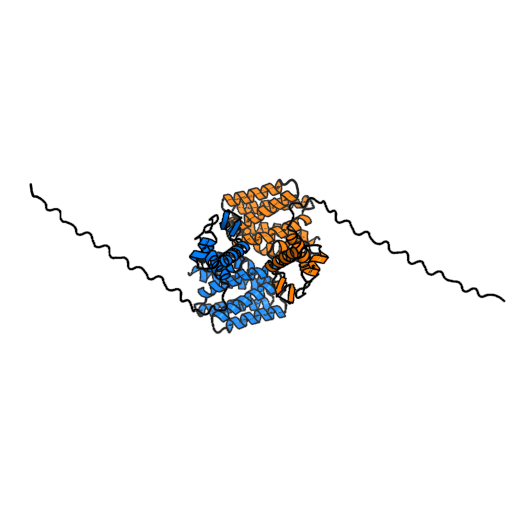 92.38 186 ARG A O 1
ATOM 1483 N N . ALA A 1 187 ? 3.064 -12.602 10.273 1 96.62 187 ALA A N 1
ATOM 1484 C CA . ALA A 1 187 ? 4.004 -13.703 10.453 1 96.62 187 ALA A CA 1
ATOM 1485 C C . ALA A 1 187 ? 4.953 -13.812 9.266 1 96.62 187 ALA A C 1
ATOM 1487 O O . ALA A 1 187 ? 5.973 -14.508 9.336 1 96.62 187 ALA A O 1
ATOM 1488 N N . SER A 1 188 ? 4.559 -13.195 8.148 1 96.25 188 SER A N 1
ATOM 1489 C CA . SER A 1 188 ? 5.402 -13.242 6.957 1 96.25 188 SER A CA 1
ATOM 1490 C C . SER A 1 188 ? 6.762 -12.602 7.219 1 96.25 188 SER A C 1
ATOM 1492 O O . SER A 1 188 ? 7.734 -12.891 6.52 1 96.25 188 SER A O 1
ATOM 1494 N N . GLY A 1 189 ? 6.797 -11.648 8.125 1 93.38 189 GLY A N 1
ATOM 1495 C CA . GLY A 1 189 ? 8.047 -11.016 8.508 1 93.38 189 GLY A CA 1
ATOM 1496 C C . GLY A 1 189 ? 8.422 -9.852 7.613 1 93.38 189 GLY A C 1
ATOM 1497 O O . GLY A 1 189 ? 9.531 -9.32 7.711 1 93.38 189 GLY A O 1
ATOM 1498 N N . ASN A 1 190 ? 7.656 -9.484 6.746 1 92.06 190 ASN A N 1
ATOM 1499 C CA . ASN A 1 190 ? 7.828 -8.281 5.938 1 92.06 190 ASN A CA 1
ATOM 1500 C C . ASN A 1 190 ? 6.812 -7.207 6.309 1 92.06 190 ASN A C 1
ATOM 1502 O O . ASN A 1 190 ? 5.652 -7.277 5.895 1 92.06 190 ASN A O 1
ATOM 1506 N N . ASP A 1 191 ? 7.262 -6.223 6.898 1 86.06 191 ASP A N 1
ATOM 1507 C CA . ASP A 1 191 ? 6.387 -5.211 7.488 1 86.06 191 ASP A CA 1
ATOM 1508 C C . ASP A 1 191 ? 5.652 -4.426 6.402 1 86.06 191 ASP A C 1
ATOM 1510 O O . ASP A 1 191 ? 4.602 -3.834 6.664 1 86.06 191 ASP A O 1
ATOM 1514 N N . LEU A 1 192 ? 6.145 -4.406 5.238 1 86.75 192 LEU A N 1
ATOM 1515 C CA . LEU A 1 192 ? 5.5 -3.67 4.156 1 86.75 192 LEU A CA 1
ATOM 1516 C C . LEU A 1 192 ? 4.246 -4.395 3.676 1 86.75 192 LEU A C 1
ATOM 1518 O O . LEU A 1 192 ? 3.404 -3.805 2.994 1 86.75 192 LEU A O 1
ATOM 1522 N N . LEU A 1 193 ? 4.105 -5.672 4.043 1 89.69 193 LEU A N 1
ATOM 1523 C CA . LEU A 1 193 ? 2.936 -6.445 3.639 1 89.69 193 LEU A CA 1
ATOM 1524 C C . LEU A 1 193 ? 1.773 -6.219 4.602 1 89.69 193 LEU A C 1
ATOM 1526 O O . LEU A 1 193 ? 0.611 -6.395 4.23 1 89.69 193 LEU A O 1
ATOM 1530 N N . VAL A 1 194 ? 2.041 -5.82 5.77 1 86.69 194 VAL A N 1
ATOM 1531 C CA . VAL A 1 194 ? 1.055 -5.742 6.844 1 86.69 194 VAL A CA 1
ATOM 1532 C C . VAL A 1 194 ? 0.036 -4.648 6.527 1 86.69 194 VAL A C 1
ATOM 1534 O O . VAL A 1 194 ? -1.173 -4.871 6.625 1 86.69 194 VAL A O 1
ATOM 1537 N N . PRO A 1 195 ? 0.508 -3.541 6.055 1 80.25 195 PRO A N 1
ATOM 1538 C CA . PRO A 1 195 ? -0.479 -2.5 5.754 1 80.25 195 PRO A CA 1
ATOM 1539 C C . PRO A 1 195 ? -1.385 -2.865 4.578 1 80.25 195 PRO A C 1
ATOM 1541 O O . PRO A 1 195 ? -2.457 -2.277 4.418 1 80.25 195 PRO A O 1
ATOM 1544 N N . LEU A 1 196 ? -0.999 -3.746 3.783 1 83 196 LEU A N 1
ATOM 1545 C CA . LEU A 1 196 ? -1.84 -4.176 2.67 1 83 196 LEU A CA 1
ATOM 1546 C C . LEU A 1 196 ? -3.02 -5.004 3.168 1 83 196 LEU A C 1
ATOM 1548 O O . LEU A 1 196 ? -3.936 -5.309 2.402 1 83 196 LEU A 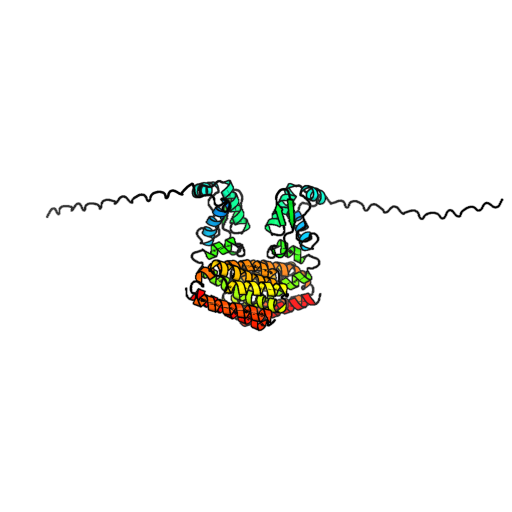O 1
ATOM 1552 N N . GLY A 1 197 ? -2.945 -5.348 4.469 1 78.19 197 GLY A N 1
ATOM 1553 C CA . GLY A 1 197 ? -4.055 -6.02 5.129 1 78.19 197 GLY A CA 1
ATOM 1554 C C . GLY A 1 197 ? -5.371 -5.281 4.984 1 78.19 197 GLY A C 1
ATOM 1555 O O . GLY A 1 197 ? -6.441 -5.895 5.02 1 78.19 197 GLY A O 1
ATOM 1556 N N . VAL A 1 198 ? -5.219 -3.971 4.801 1 73.12 198 VAL A N 1
ATOM 1557 C CA . VAL A 1 198 ? -6.422 -3.17 4.609 1 73.12 198 VAL A CA 1
ATOM 1558 C C . VAL A 1 198 ? -7.168 -3.654 3.369 1 73.12 198 VAL A C 1
ATOM 1560 O O . VAL A 1 198 ? -8.398 -3.619 3.326 1 73.12 198 VAL A O 1
ATOM 1563 N N . LEU A 1 199 ? -6.43 -3.98 2.363 1 74.06 199 LEU A N 1
ATOM 1564 C CA . LEU A 1 199 ? -7.047 -4.527 1.16 1 74.06 199 LEU A CA 1
ATOM 1565 C C . LEU A 1 199 ? -7.805 -5.812 1.475 1 74.06 199 LEU A C 1
ATOM 1567 O O . LEU A 1 199 ? -8.914 -6.02 0.983 1 74.06 199 LEU A O 1
ATOM 1571 N N . ILE A 1 200 ? -7.211 -6.605 2.287 1 72.38 200 ILE A N 1
ATOM 1572 C CA . ILE A 1 200 ? -7.824 -7.863 2.701 1 72.38 200 ILE A CA 1
ATOM 1573 C C . ILE A 1 200 ? -9.125 -7.578 3.453 1 72.38 200 ILE A C 1
ATOM 1575 O O . ILE A 1 200 ? -10.156 -8.18 3.164 1 72.38 200 ILE A O 1
ATOM 1579 N N . GLU A 1 201 ? -9.062 -6.645 4.309 1 73.5 201 GLU A N 1
ATOM 1580 C CA . GLU A 1 201 ? -10.25 -6.27 5.074 1 73.5 201 GLU A CA 1
ATOM 1581 C C . GLU A 1 201 ? -11.367 -5.781 4.156 1 73.5 201 GLU A C 1
ATOM 1583 O O . GLU A 1 201 ? -12.531 -6.148 4.336 1 73.5 201 GLU A O 1
ATOM 1588 N N . SER A 1 202 ? -11.031 -5.008 3.262 1 69.5 202 SER A N 1
ATOM 1589 C CA . SER A 1 202 ? -12.008 -4.445 2.34 1 69.5 202 SER A CA 1
ATOM 1590 C C . SER A 1 202 ? -12.633 -5.531 1.469 1 69.5 202 SER A C 1
ATOM 1592 O O . SER A 1 202 ? -13.844 -5.516 1.223 1 69.5 202 SER A O 1
ATOM 1594 N N . ALA A 1 203 ? -11.82 -6.375 0.941 1 65.31 203 ALA A N 1
ATOM 1595 C CA . ALA A 1 203 ? -12.32 -7.473 0.117 1 65.31 203 ALA A CA 1
ATOM 1596 C C . ALA A 1 203 ? -13.258 -8.375 0.914 1 65.31 203 ALA A C 1
ATOM 1598 O O . ALA A 1 203 ? -14.289 -8.812 0.403 1 65.31 203 ALA A O 1
ATOM 1599 N N . PHE A 1 204 ? -12.875 -8.633 2.029 1 62.94 204 PHE A N 1
ATOM 1600 C CA . PHE A 1 204 ? -13.609 -9.602 2.834 1 62.94 204 PHE A CA 1
ATOM 1601 C C . PHE A 1 204 ? -14.977 -9.047 3.225 1 62.94 204 PHE A C 1
ATOM 1603 O O . PHE A 1 204 ? -15.984 -9.758 3.145 1 62.94 204 PHE A O 1
ATOM 1610 N N . ASP A 1 205 ? -14.969 -7.867 3.684 1 64.5 205 ASP A N 1
ATOM 1611 C CA . ASP A 1 205 ? -16.25 -7.305 4.109 1 64.5 205 ASP A CA 1
ATOM 1612 C C . ASP A 1 205 ? -17.266 -7.352 2.98 1 64.5 205 ASP A C 1
ATOM 1614 O O . ASP A 1 205 ? -18.438 -7.695 3.203 1 64.5 205 ASP A O 1
ATOM 1618 N N . HIS A 1 206 ? -16.828 -7.227 1.882 1 63.44 206 HIS A N 1
ATOM 1619 C CA . HIS A 1 206 ? -17.75 -7.172 0.764 1 63.44 206 HIS A CA 1
ATOM 1620 C C . HIS A 1 206 ? -17.922 -8.539 0.117 1 63.44 206 HIS A C 1
ATOM 1622 O O . HIS A 1 206 ? -19.047 -8.922 -0.25 1 63.44 206 HIS A O 1
ATOM 1628 N N . LEU A 1 207 ? -16.812 -9.219 -0.07 1 60.84 207 LEU A N 1
ATOM 1629 C CA . LEU A 1 207 ? -16.875 -10.547 -0.665 1 60.84 207 LEU A CA 1
ATOM 1630 C C . LEU A 1 207 ? -17.688 -11.492 0.211 1 60.84 207 LEU A C 1
ATOM 1632 O O . LEU A 1 207 ? -18.5 -12.273 -0.295 1 60.84 207 LEU A O 1
ATOM 1636 N N . PHE A 1 208 ? -17.422 -11.414 1.479 1 59.22 208 PHE A N 1
ATOM 1637 C CA . PHE A 1 208 ? -18.109 -12.352 2.367 1 59.22 208 PHE A CA 1
ATOM 1638 C C . PHE A 1 208 ? -19.609 -12.086 2.385 1 59.22 208 PHE A C 1
ATOM 1640 O O . PHE A 1 208 ? -20.406 -13.023 2.457 1 59.22 208 PHE A O 1
ATOM 1647 N N . THR A 1 209 ? -19.953 -10.922 2.342 1 58.03 209 THR A N 1
ATOM 1648 C CA . THR A 1 209 ? -21.391 -10.656 2.23 1 58.03 209 THR A CA 1
ATOM 1649 C C . THR A 1 209 ? -21.969 -11.297 0.971 1 58.03 209 THR A C 1
ATOM 1651 O O . THR A 1 209 ? -23.125 -11.719 0.956 1 58.03 209 THR A O 1
ATOM 1654 N N . TYR A 1 210 ? -21.094 -11.477 0.114 1 54.69 210 TYR A N 1
ATOM 1655 C CA . TYR A 1 210 ? -21.562 -12.008 -1.165 1 54.69 210 TYR A CA 1
ATOM 1656 C C . TYR A 1 210 ? -21.406 -13.523 -1.215 1 54.69 210 TYR A C 1
ATOM 1658 O O . TYR A 1 210 ? -22.234 -14.227 -1.788 1 54.69 210 TYR A O 1
ATOM 1666 N N . THR A 1 211 ? -20.266 -13.992 -0.866 1 53.25 211 THR A N 1
ATOM 1667 C CA . THR A 1 211 ? -19.922 -15.391 -1.092 1 53.25 211 THR A CA 1
ATOM 1668 C C . THR A 1 211 ? -20.562 -16.281 -0.039 1 53.25 211 THR A C 1
ATOM 1670 O O . THR A 1 211 ? -20.906 -17.438 -0.319 1 53.25 211 THR A O 1
ATOM 1673 N N . THR A 1 212 ? -20.578 -15.859 1.253 1 54.78 212 THR A N 1
ATOM 1674 C CA . THR A 1 212 ? -20.875 -16.781 2.344 1 54.78 212 THR A CA 1
ATOM 1675 C C . THR A 1 212 ? -22.391 -16.938 2.521 1 54.78 212 THR A C 1
ATOM 1677 O O . THR A 1 212 ? -22.844 -17.562 3.486 1 54.78 212 THR A O 1
ATOM 1680 N N . ARG A 1 213 ? -23.047 -16.578 1.578 1 51.84 213 ARG A N 1
ATOM 1681 C CA . ARG A 1 213 ? -24.469 -16.719 1.879 1 51.84 213 ARG A CA 1
ATOM 1682 C C . ARG A 1 213 ? -24.891 -18.172 1.817 1 51.84 213 ARG A C 1
ATOM 1684 O O . ARG A 1 213 ? -25.891 -18.562 2.43 1 51.84 213 ARG A O 1
ATOM 1691 N N . GLU A 1 214 ? -24.094 -19.016 1.188 1 58.59 214 GLU A N 1
ATOM 1692 C CA . GLU A 1 214 ? -24.562 -20.391 1.211 1 58.59 214 GLU A CA 1
ATOM 1693 C C . GLU A 1 214 ? -23.703 -21.266 2.121 1 58.59 214 GLU A C 1
ATOM 1695 O O . GLU A 1 214 ? -22.469 -21.188 2.07 1 58.59 214 GLU A O 1
ATOM 1700 N N . LEU A 1 215 ? -24.359 -21.953 3.117 1 56.06 215 LEU A N 1
ATOM 1701 C CA . LEU A 1 215 ? -23.719 -22.797 4.133 1 56.06 215 LEU A CA 1
ATOM 1702 C C . LEU A 1 215 ? -22.656 -23.688 3.514 1 56.06 215 LEU A C 1
ATOM 1704 O O . LEU A 1 215 ? -21.578 -23.859 4.078 1 56.06 215 LEU A O 1
ATOM 1708 N N . ASP A 1 216 ? -22.938 -24.391 2.441 1 59.5 216 ASP A N 1
ATOM 1709 C CA . ASP A 1 216 ? -21.984 -25.266 1.778 1 59.5 216 ASP A CA 1
ATOM 1710 C C . ASP A 1 216 ? -20.719 -24.516 1.395 1 59.5 216 ASP A C 1
ATOM 1712 O O . ASP A 1 216 ? -19.609 -25.047 1.506 1 59.5 216 ASP A O 1
ATOM 1716 N N . ASN A 1 217 ? -20.891 -23.375 1.285 1 76.75 217 ASN A N 1
ATOM 1717 C CA . ASN A 1 217 ? -19.766 -22.531 0.885 1 76.75 217 ASN A CA 1
ATOM 1718 C C . ASN A 1 217 ? -18.906 -22.141 2.084 1 76.75 217 ASN A C 1
ATOM 1720 O O . ASN A 1 217 ? -17.672 -22.078 1.979 1 76.75 217 ASN A O 1
ATOM 1724 N N . LEU A 1 218 ? -19.625 -22.438 3.193 1 81 218 LEU A N 1
ATOM 1725 C CA . LEU A 1 218 ? -18.906 -22.047 4.402 1 81 218 LEU A CA 1
ATOM 1726 C C . LEU A 1 218 ? -17.984 -23.172 4.867 1 81 218 LEU A C 1
ATOM 1728 O O . LEU A 1 218 ? -16.844 -22.922 5.277 1 81 218 LEU A O 1
ATOM 1732 N N . GLN A 1 219 ? -18.516 -24.406 4.828 1 87.94 219 GLN A N 1
ATOM 1733 C CA . GLN A 1 219 ? -17.719 -25.547 5.246 1 87.94 219 GLN A CA 1
ATOM 1734 C C . GLN A 1 219 ? -16.516 -25.75 4.324 1 87.94 219 GLN A C 1
ATOM 1736 O O . GLN A 1 219 ? -15.414 -26.047 4.785 1 87.94 219 GLN A O 1
ATOM 1741 N N . HIS A 1 220 ? -16.781 -25.641 3.096 1 90.56 220 HIS A N 1
ATOM 1742 C CA . HIS A 1 220 ? -15.703 -25.781 2.129 1 90.56 220 HIS A CA 1
ATOM 1743 C C . HIS A 1 220 ? -14.641 -24.703 2.34 1 90.56 220 HIS A C 1
ATOM 1745 O O . HIS A 1 220 ? -13.445 -25 2.346 1 90.56 220 HIS A O 1
ATOM 1751 N N . ALA A 1 221 ? -15.078 -23.547 2.527 1 88.75 221 ALA A N 1
ATOM 1752 C CA . ALA A 1 221 ? -14.164 -22.438 2.791 1 88.75 221 ALA A CA 1
ATOM 1753 C C . ALA A 1 221 ? -13.344 -22.688 4.055 1 88.75 221 ALA A C 1
ATOM 1755 O O . ALA A 1 221 ? -12.148 -22.391 4.098 1 88.75 221 ALA A O 1
ATOM 1756 N N . GLN A 1 222 ? -14 -23.266 5.012 1 93.25 222 GLN A N 1
ATOM 1757 C CA . GLN A 1 222 ? -13.305 -23.578 6.258 1 93.25 222 GLN A CA 1
ATOM 1758 C C . GLN A 1 222 ? -12.188 -24.594 6.023 1 93.25 222 GLN A C 1
ATOM 1760 O O . GLN A 1 222 ? -11.086 -24.438 6.543 1 93.25 222 GLN A O 1
ATOM 1765 N N . LYS A 1 223 ? -12.453 -25.562 5.281 1 96 223 LYS A N 1
ATOM 1766 C CA . LYS A 1 223 ? -11.461 -26.578 4.977 1 96 223 LYS A CA 1
ATOM 1767 C C . LYS A 1 223 ? -10.266 -25.984 4.242 1 96 223 LYS A C 1
ATOM 1769 O O . LYS A 1 223 ? -9.125 -26.375 4.473 1 96 223 LYS A O 1
ATOM 1774 N N . LEU A 1 224 ? -10.508 -25.094 3.371 1 95.75 224 LEU A N 1
ATOM 1775 C CA . LEU A 1 224 ? -9.438 -24.422 2.637 1 95.75 224 LEU A CA 1
ATOM 1776 C C . LEU A 1 224 ? -8.555 -23.625 3.582 1 95.75 224 LEU A C 1
ATOM 1778 O O . LEU A 1 224 ? -7.324 -23.641 3.457 1 95.75 224 LEU A O 1
ATOM 1782 N N . HIS A 1 225 ? -9.164 -22.969 4.555 1 95.88 225 HIS A N 1
ATOM 1783 C CA . HIS A 1 225 ? -8.383 -22.219 5.531 1 95.88 225 HIS A CA 1
ATOM 1784 C C . HIS A 1 225 ? -7.574 -23.141 6.426 1 95.88 225 HIS A C 1
ATOM 1786 O O . HIS A 1 225 ? -6.422 -22.844 6.754 1 95.88 225 HIS A O 1
ATOM 1792 N N . GLU A 1 226 ? -8.164 -24.219 6.762 1 98.31 226 GLU A N 1
ATOM 1793 C CA . GLU A 1 226 ? -7.461 -25.203 7.586 1 98.31 226 GLU A CA 1
ATOM 1794 C C . GLU A 1 226 ? -6.25 -25.781 6.855 1 98.31 226 GLU A C 1
ATOM 1796 O O . GLU A 1 226 ? -5.223 -26.062 7.477 1 98.31 226 GLU A O 1
ATOM 1801 N N . ALA A 1 227 ? -6.391 -25.953 5.598 1 98.56 227 ALA A N 1
ATOM 1802 C CA . ALA A 1 227 ? -5.262 -26.422 4.801 1 98.56 227 ALA A CA 1
ATOM 1803 C C . ALA A 1 227 ? -4.113 -25.422 4.828 1 98.56 227 ALA A C 1
ATOM 1805 O O . ALA A 1 227 ? -2.945 -25.797 4.922 1 98.56 227 ALA A O 1
ATOM 1806 N N . ILE A 1 228 ? -4.438 -24.172 4.754 1 98.62 228 ILE A N 1
ATOM 1807 C CA . ILE A 1 228 ? -3.439 -23.109 4.832 1 98.62 228 ILE A CA 1
ATOM 1808 C C . ILE A 1 228 ? -2.76 -23.141 6.199 1 98.62 228 ILE A C 1
ATOM 1810 O O . ILE A 1 228 ? -1.529 -23.188 6.285 1 98.62 228 ILE A O 1
ATOM 1814 N N . GLU A 1 229 ? -3.627 -23.125 7.219 1 98.81 229 GLU A N 1
ATOM 1815 C CA . GLU A 1 229 ? -3.109 -23.188 8.578 1 98.81 229 GLU A CA 1
ATOM 1816 C C . GLU A 1 229 ? -2.174 -24.375 8.773 1 98.81 229 GLU A C 1
ATOM 1818 O O . GLU A 1 229 ? -1.08 -24.234 9.32 1 98.81 229 GLU A O 1
ATOM 1823 N N . ARG A 1 230 ? -2.553 -25.516 8.32 1 98.81 230 ARG A N 1
ATOM 1824 C CA . ARG A 1 230 ? -1.791 -26.75 8.469 1 98.81 230 ARG A CA 1
ATOM 1825 C C . ARG A 1 230 ? -0.431 -26.641 7.793 1 98.81 230 ARG A C 1
ATOM 1827 O O . ARG A 1 230 ? 0.589 -27.031 8.367 1 98.81 230 ARG A O 1
ATOM 1834 N N . ASN A 1 231 ? -0.427 -26.125 6.629 1 98.81 231 ASN A N 1
ATOM 1835 C CA . ASN A 1 231 ? 0.821 -26.062 5.879 1 98.81 231 ASN A CA 1
ATOM 1836 C C . ASN A 1 231 ? 1.773 -25.031 6.469 1 98.81 231 ASN A C 1
ATOM 1838 O O . ASN A 1 231 ? 2.992 -25.203 6.422 1 98.81 231 ASN A O 1
ATOM 1842 N N . ILE A 1 232 ? 1.231 -23.906 7.078 1 98.88 232 ILE A N 1
ATOM 1843 C CA . ILE A 1 232 ? 2.084 -22.984 7.812 1 98.88 232 ILE A CA 1
ATOM 1844 C C . ILE A 1 232 ? 2.643 -23.672 9.055 1 98.88 232 ILE A C 1
ATOM 1846 O O . ILE A 1 232 ? 3.842 -23.594 9.336 1 98.88 232 ILE A O 1
ATOM 1850 N N . ARG A 1 233 ? 1.799 -24.344 9.773 1 98.69 233 ARG A N 1
ATOM 1851 C CA . ARG A 1 233 ? 2.193 -25.031 10.992 1 98.69 233 ARG A CA 1
ATOM 1852 C C . ARG A 1 233 ? 3.303 -26.047 10.719 1 98.69 233 ARG A C 1
ATOM 1854 O O . ARG A 1 233 ? 4.262 -26.156 11.492 1 98.69 233 ARG A O 1
ATOM 1861 N N . LEU A 1 234 ? 3.229 -26.734 9.602 1 98.56 234 LEU A N 1
ATOM 1862 C CA . LEU A 1 234 ? 4.18 -27.781 9.242 1 98.56 234 LEU A CA 1
ATOM 1863 C C . LEU A 1 234 ? 5.387 -27.188 8.516 1 98.56 234 LEU A C 1
ATOM 1865 O O . LEU A 1 234 ? 6.266 -27.938 8.062 1 98.56 234 LEU A O 1
ATOM 1869 N N . GLN A 1 235 ? 5.391 -25.922 8.289 1 98.5 235 GLN A N 1
ATOM 1870 C CA . GLN A 1 235 ? 6.496 -25.203 7.676 1 98.5 235 GLN A CA 1
ATOM 1871 C C . GLN A 1 235 ? 6.777 -25.703 6.266 1 98.5 235 GLN A C 1
ATOM 1873 O O . GLN A 1 235 ? 7.922 -26.031 5.934 1 98.5 235 GLN A O 1
ATOM 1878 N N . ARG A 1 236 ? 5.734 -25.781 5.527 1 98.69 236 ARG A N 1
ATOM 1879 C CA . ARG A 1 236 ? 5.785 -26.172 4.125 1 98.69 236 ARG A CA 1
ATOM 1880 C C . ARG A 1 236 ? 5.441 -25 3.215 1 98.69 236 ARG A C 1
ATOM 1882 O O . ARG A 1 236 ? 4.305 -24.875 2.756 1 98.69 236 ARG A O 1
ATOM 1889 N N . PRO A 1 237 ? 6.406 -24.203 2.859 1 98.56 237 PRO A N 1
ATOM 1890 C CA . PRO A 1 237 ? 6.129 -22.938 2.17 1 98.56 237 PRO A CA 1
ATOM 1891 C C . PRO A 1 237 ? 5.473 -23.141 0.806 1 98.56 237 PRO A C 1
ATOM 1893 O O . PRO A 1 237 ? 4.523 -22.422 0.459 1 98.56 237 PRO A O 1
ATOM 1896 N N . ASP A 1 238 ? 5.91 -24.094 0.017 1 98.56 238 ASP A N 1
ATOM 1897 C CA . ASP A 1 238 ? 5.34 -24.312 -1.31 1 98.56 238 ASP A CA 1
ATOM 1898 C C . ASP A 1 238 ? 3.895 -24.797 -1.213 1 98.56 238 ASP A C 1
ATOM 1900 O O . ASP A 1 238 ? 3.029 -24.344 -1.967 1 98.56 238 ASP A O 1
ATOM 1904 N N . ALA A 1 239 ? 3.699 -25.688 -0.291 1 98.81 239 ALA A N 1
ATOM 1905 C CA . ALA A 1 239 ? 2.344 -26.188 -0.089 1 98.81 239 ALA A CA 1
ATOM 1906 C C . ALA A 1 239 ? 1.424 -25.094 0.444 1 98.81 239 ALA A C 1
ATOM 1908 O O . ALA A 1 239 ? 0.242 -25.047 0.094 1 98.81 239 ALA A O 1
ATOM 1909 N N . ALA A 1 240 ? 1.959 -24.25 1.326 1 98.75 240 ALA A N 1
ATOM 1910 C CA . ALA A 1 240 ? 1.184 -23.125 1.846 1 98.75 240 ALA A CA 1
ATOM 1911 C C . ALA A 1 240 ? 0.772 -22.172 0.724 1 98.75 240 ALA A C 1
ATOM 1913 O O . ALA A 1 240 ? -0.385 -21.75 0.652 1 98.75 240 ALA A O 1
ATOM 1914 N N . ARG A 1 241 ? 1.708 -21.906 -0.153 1 98.19 241 ARG A N 1
ATOM 1915 C CA . ARG A 1 241 ? 1.438 -21.094 -1.333 1 98.19 241 ARG A CA 1
ATOM 1916 C C . ARG A 1 241 ? 0.305 -21.688 -2.162 1 98.19 241 ARG A C 1
ATOM 1918 O O . ARG A 1 241 ? -0.639 -20.984 -2.527 1 98.19 241 ARG A O 1
ATOM 1925 N N . SER A 1 242 ? 0.43 -22.953 -2.402 1 98.56 242 SER A N 1
ATOM 1926 C CA . SER A 1 242 ? -0.562 -23.641 -3.219 1 98.56 242 SER A CA 1
ATOM 1927 C C . SER A 1 242 ? -1.929 -23.641 -2.545 1 98.56 242 SER A C 1
ATOM 1929 O O . SER A 1 242 ? -2.957 -23.516 -3.213 1 98.56 242 SER A O 1
ATOM 1931 N N . ALA A 1 243 ? -1.941 -23.781 -1.252 1 98.44 243 ALA A N 1
ATOM 1932 C CA . ALA A 1 243 ? -3.197 -23.781 -0.508 1 98.44 243 ALA A CA 1
ATOM 1933 C C . ALA A 1 243 ? -3.912 -22.438 -0.631 1 98.44 243 ALA A C 1
ATOM 1935 O O . ALA A 1 243 ? -5.137 -22.391 -0.786 1 98.44 243 ALA A O 1
ATOM 1936 N N . VAL A 1 244 ? -3.236 -21.391 -0.555 1 96.75 244 VAL A N 1
ATOM 1937 C CA . VAL A 1 244 ? -3.832 -20.078 -0.691 1 96.75 244 VAL A CA 1
ATOM 1938 C C . VAL A 1 244 ? -4.355 -19.891 -2.113 1 96.75 244 VAL A C 1
ATOM 1940 O O . VAL A 1 244 ? -5.438 -19.328 -2.314 1 96.75 244 VAL A O 1
ATOM 1943 N N . ARG A 1 245 ? -3.604 -20.344 -3.082 1 97 245 ARG A N 1
ATOM 1944 C CA . ARG A 1 245 ? -4.059 -20.234 -4.465 1 97 245 ARG A CA 1
ATOM 1945 C C . ARG A 1 245 ? -5.379 -20.969 -4.668 1 97 245 ARG A C 1
ATOM 1947 O O . ARG A 1 245 ? -6.254 -20.5 -5.395 1 97 245 ARG A O 1
ATOM 1954 N N . LYS A 1 246 ? -5.5 -22.109 -4.039 1 96.56 246 LYS A N 1
ATOM 1955 C CA . LYS A 1 246 ? -6.754 -22.844 -4.113 1 96.56 246 LYS A CA 1
ATOM 1956 C C . LYS A 1 246 ? -7.895 -22.062 -3.465 1 96.56 246 LYS A C 1
ATOM 1958 O O . LYS A 1 246 ? -9.008 -22.031 -3.998 1 96.56 246 LYS A O 1
ATOM 1963 N N . LEU A 1 247 ? -7.621 -21.484 -2.324 1 92.81 247 LEU A N 1
ATOM 1964 C CA . LEU A 1 247 ? -8.625 -20.672 -1.643 1 92.81 247 LEU A CA 1
ATOM 1965 C C . LEU A 1 247 ? -9.07 -19.516 -2.518 1 92.81 247 LEU A C 1
ATOM 1967 O O . LEU A 1 247 ? -10.273 -19.25 -2.66 1 92.81 247 LEU A O 1
ATOM 1971 N N . LEU A 1 248 ? -8.133 -18.844 -3.129 1 91.19 248 LEU A N 1
ATOM 1972 C CA . LEU A 1 248 ? -8.438 -17.688 -3.955 1 91.19 248 LEU A CA 1
ATOM 1973 C C . LEU A 1 248 ? -9.172 -18.109 -5.227 1 91.19 248 LEU A C 1
ATOM 1975 O O . LEU A 1 248 ? -10.023 -17.359 -5.723 1 91.19 248 LEU A O 1
ATOM 1979 N N . ALA A 1 249 ? -8.773 -19.281 -5.742 1 92.06 249 ALA A N 1
ATOM 1980 C CA . ALA A 1 249 ? -9.5 -19.812 -6.895 1 92.06 249 ALA A CA 1
ATOM 1981 C C . ALA A 1 249 ? -10.977 -20.031 -6.559 1 92.06 249 ALA A C 1
ATOM 1983 O O . ALA A 1 249 ? -11.852 -19.781 -7.383 1 92.06 249 ALA A O 1
ATOM 1984 N N . ASN A 1 250 ? -11.18 -20.5 -5.375 1 86.88 250 ASN A N 1
ATOM 1985 C CA . ASN A 1 250 ? -12.555 -20.656 -4.918 1 86.88 250 ASN A CA 1
ATOM 1986 C C . ASN A 1 250 ? -13.289 -19.312 -4.859 1 86.88 250 ASN A C 1
ATOM 1988 O O . ASN A 1 250 ? -14.453 -19.219 -5.246 1 86.88 250 ASN A O 1
ATOM 1992 N N . THR A 1 251 ? -12.625 -18.297 -4.348 1 83.94 251 THR A N 1
ATOM 1993 C CA . THR A 1 251 ? -13.195 -16.969 -4.293 1 83.94 251 THR A CA 1
ATOM 1994 C C . THR A 1 251 ? -13.484 -16.438 -5.699 1 83.94 251 THR A C 1
ATOM 1996 O O . THR A 1 251 ? -14.5 -15.789 -5.926 1 83.94 251 THR A O 1
ATOM 1999 N N . ASP A 1 252 ? -12.602 -16.734 -6.66 1 86.31 252 ASP A N 1
ATOM 2000 C CA . ASP A 1 252 ? -12.82 -16.344 -8.055 1 86.31 252 ASP A CA 1
ATOM 2001 C C . ASP A 1 252 ? -14.141 -16.906 -8.578 1 86.31 252 ASP A C 1
ATOM 2003 O O . ASP A 1 252 ? -14.891 -16.203 -9.266 1 86.31 252 ASP A O 1
ATOM 2007 N N . ASP A 1 253 ? -14.359 -18.094 -8.266 1 83.75 253 ASP A N 1
ATOM 2008 C CA . ASP A 1 253 ? -15.57 -18.766 -8.734 1 83.75 253 ASP A CA 1
ATOM 2009 C C . ASP A 1 253 ? -16.828 -18.094 -8.18 1 83.75 253 ASP A C 1
ATOM 2011 O O . ASP A 1 253 ? -17.828 -17.953 -8.891 1 83.75 253 ASP A O 1
ATOM 2015 N N . VAL A 1 254 ? -16.703 -17.594 -7.008 1 75.81 254 VAL A N 1
ATOM 2016 C CA . VAL A 1 254 ? -17.828 -16.938 -6.363 1 75.81 254 VAL A CA 1
ATOM 2017 C C . VAL A 1 254 ? -18.078 -15.57 -6.996 1 75.81 254 VAL A C 1
ATOM 2019 O O . VAL A 1 254 ? -19.219 -15.188 -7.238 1 75.81 254 VAL A O 1
ATOM 2022 N N . ILE A 1 255 ? -17.047 -14.867 -7.309 1 76.62 255 ILE A N 1
ATOM 2023 C CA . ILE A 1 255 ? -17.141 -13.539 -7.914 1 76.62 255 ILE A CA 1
ATOM 2024 C C . ILE A 1 255 ? -17.719 -13.656 -9.32 1 76.62 255 ILE A C 1
ATOM 2026 O O . ILE A 1 255 ? -18.516 -12.82 -9.742 1 76.62 255 ILE A O 1
ATOM 2030 N N . GLN A 1 256 ? -17.359 -14.68 -10.07 1 76.94 256 GLN A N 1
ATOM 2031 C CA . GLN A 1 256 ? -17.797 -14.859 -11.445 1 76.94 256 GLN A CA 1
ATOM 2032 C C . GLN A 1 256 ? -19.234 -15.328 -11.516 1 76.94 256 GLN A C 1
ATOM 2034 O O . GLN A 1 256 ? -19.922 -15.109 -12.516 1 76.94 256 GLN A O 1
ATOM 2039 N N . SER A 1 257 ? -19.625 -16.062 -10.641 1 69.88 257 SER A N 1
ATOM 2040 C CA . SER A 1 257 ? -20.984 -16.609 -10.648 1 69.88 257 SER A CA 1
ATOM 2041 C C . SER A 1 257 ? -22.016 -15.523 -10.367 1 69.88 257 SER A C 1
ATOM 2043 O O . SER A 1 257 ? -23.219 -15.75 -10.508 1 69.88 257 SER A O 1
ATOM 2045 N N . ARG A 1 258 ? -21.547 -14.336 -10.211 1 60.06 258 ARG A N 1
ATOM 2046 C CA . ARG A 1 258 ? -22.531 -13.281 -9.969 1 60.06 258 ARG A CA 1
ATOM 2047 C C . ARG A 1 258 ? -22.594 -12.305 -11.141 1 60.06 258 ARG A C 1
ATOM 2049 O O . ARG A 1 258 ? -21.578 -12.047 -11.789 1 60.06 258 ARG A O 1
ATOM 2056 N N . MET B 1 1 ? 68.688 18.984 62.875 1 24.81 1 MET B N 1
ATOM 2057 C CA . MET B 1 1 ? 67.938 20.109 62.344 1 24.81 1 MET B CA 1
ATOM 2058 C C . MET B 1 1 ? 67.312 19.734 61 1 24.81 1 MET B C 1
ATOM 2060 O O . MET B 1 1 ? 66.812 20.609 60.281 1 24.81 1 MET B O 1
ATOM 2064 N N . ARG B 1 2 ? 67.625 18.578 60.438 1 27.91 2 ARG B N 1
ATOM 2065 C CA . ARG B 1 2 ? 67.562 18.25 59.031 1 27.91 2 ARG B CA 1
ATOM 2066 C C . ARG B 1 2 ? 66.125 18.094 58.562 1 27.91 2 ARG B C 1
ATOM 2068 O O . ARG B 1 2 ? 65.375 17.25 59.062 1 27.91 2 ARG B O 1
ATOM 2075 N N . ASP B 1 3 ? 65.562 19.234 58.094 1 27.53 3 ASP B N 1
ATOM 2076 C CA . ASP B 1 3 ? 64.25 19.672 57.656 1 27.53 3 ASP B CA 1
ATOM 2077 C C . ASP B 1 3 ? 63.812 18.891 56.438 1 27.53 3 ASP B C 1
ATOM 2079 O O . ASP B 1 3 ? 64.5 18.828 55.406 1 27.53 3 ASP B O 1
ATOM 2083 N N . ALA B 1 4 ? 63.062 17.781 56.688 1 32.69 4 ALA B N 1
ATOM 2084 C CA . ALA B 1 4 ? 62.406 16.781 55.844 1 32.69 4 ALA B CA 1
ATOM 2085 C C . ALA B 1 4 ? 61.469 17.453 54.844 1 32.69 4 ALA B C 1
ATOM 2087 O O . ALA B 1 4 ? 60.375 17.875 55.188 1 32.69 4 ALA B O 1
ATOM 2088 N N . LYS B 1 5 ? 62.125 18.375 54 1 32.03 5 LYS B N 1
ATOM 2089 C CA . LYS B 1 5 ? 61.156 19.172 53.219 1 32.03 5 LYS B CA 1
ATOM 2090 C C . LYS B 1 5 ? 60.281 18.281 52.344 1 32.03 5 LYS B C 1
ATOM 2092 O O . LYS B 1 5 ? 60.781 17.406 51.625 1 32.03 5 LYS B O 1
ATOM 2097 N N . PRO B 1 6 ? 58.969 18.094 52.688 1 33.38 6 PRO B N 1
ATOM 2098 C CA . PRO B 1 6 ? 58 17.203 52 1 33.38 6 PRO B CA 1
ATOM 2099 C C . PRO B 1 6 ? 57.844 17.516 50.531 1 33.38 6 PRO B C 1
ATOM 2101 O O . PRO B 1 6 ? 58.062 18.656 50.094 1 33.38 6 PRO B O 1
ATOM 2104 N N . ASN B 1 7 ? 58.375 16.656 49.594 1 29.5 7 ASN B N 1
ATOM 2105 C CA . ASN B 1 7 ? 58.312 16.672 48.125 1 29.5 7 ASN B CA 1
ATOM 2106 C C . ASN B 1 7 ? 56.906 16.953 47.625 1 29.5 7 ASN B C 1
ATOM 2108 O O . ASN B 1 7 ? 55.969 16.203 47.875 1 29.5 7 ASN B O 1
ATOM 2112 N N . ASN B 1 8 ? 56.5 18.266 47.562 1 27.59 8 ASN B N 1
ATOM 2113 C CA . ASN B 1 8 ? 55.25 18.844 47.062 1 27.59 8 ASN B CA 1
ATOM 2114 C C . ASN B 1 8 ? 54.906 18.359 45.656 1 27.59 8 ASN B C 1
ATOM 2116 O O . ASN B 1 8 ? 55.594 18.703 44.688 1 27.59 8 ASN B O 1
ATOM 2120 N N . GLU B 1 9 ? 54.75 17 45.469 1 29.27 9 GLU B N 1
ATOM 2121 C CA . GLU B 1 9 ? 54.406 16.516 44.125 1 29.27 9 GLU B CA 1
ATOM 2122 C C . GLU B 1 9 ? 53.281 17.375 43.5 1 29.27 9 GLU B C 1
ATOM 2124 O O . GLU B 1 9 ? 52.25 17.547 44.125 1 29.27 9 GLU B O 1
ATOM 2129 N N . LYS B 1 10 ? 53.719 18.328 42.625 1 30.73 10 LYS B N 1
ATOM 2130 C CA . LYS B 1 10 ? 52.875 19.234 41.875 1 30.73 10 LYS B CA 1
ATOM 2131 C C . LYS B 1 10 ? 51.781 18.5 41.125 1 30.73 10 LYS B C 1
ATOM 2133 O O . LYS B 1 10 ? 52.031 17.484 40.469 1 30.73 10 LYS B O 1
ATOM 2138 N N . LYS B 1 11 ? 50.562 18.641 41.625 1 32.53 11 LYS B N 1
ATOM 2139 C CA . LYS B 1 11 ? 49.312 18.172 41.031 1 32.53 11 LYS B CA 1
ATOM 2140 C C . LYS B 1 11 ? 49.188 18.578 39.562 1 32.53 11 LYS B C 1
ATOM 2142 O O . LYS B 1 11 ? 49.438 19.719 39.219 1 32.53 11 LYS B O 1
ATOM 2147 N N . PRO B 1 12 ? 49.312 17.609 38.594 1 32.72 12 PRO B N 1
ATOM 2148 C CA . PRO B 1 12 ? 49.188 17.984 37.188 1 32.72 12 PRO B CA 1
ATOM 2149 C C . PRO B 1 12 ? 48 18.938 36.938 1 32.72 12 PRO B C 1
ATOM 2151 O O . PRO B 1 12 ? 47 18.875 37.625 1 32.72 12 PRO B O 1
ATOM 2154 N N . THR B 1 13 ? 48.312 20.188 36.5 1 28.23 13 THR B N 1
ATOM 2155 C CA . THR B 1 13 ? 47.406 21.266 36.094 1 28.23 13 THR B CA 1
ATOM 2156 C C . THR B 1 13 ? 46.344 20.734 35.125 1 28.23 13 THR B C 1
ATOM 2158 O O . THR B 1 13 ? 46.688 20.031 34.156 1 28.23 13 THR B O 1
ATOM 2161 N N . LYS B 1 14 ? 45.125 20.562 35.562 1 29.34 14 LYS B N 1
ATOM 2162 C CA . LYS B 1 14 ? 43.906 20.266 34.812 1 29.34 14 LYS B CA 1
ATOM 2163 C C . LYS B 1 14 ? 43.812 21.156 33.562 1 29.34 14 LYS B C 1
ATOM 2165 O O . LYS B 1 14 ? 43.75 22.375 33.688 1 29.34 14 LYS B O 1
ATOM 2170 N N . THR B 1 15 ? 44.594 20.938 32.469 1 31.58 15 THR B N 1
ATOM 2171 C CA . THR B 1 15 ? 44.375 21.734 31.266 1 31.58 15 THR B CA 1
ATOM 2172 C C . THR B 1 15 ? 42.875 21.984 31.047 1 31.58 15 THR B C 1
ATOM 2174 O O . THR B 1 15 ? 42.062 21.047 31.078 1 31.58 15 THR B O 1
ATOM 2177 N N . THR B 1 16 ? 42.375 23.172 31.172 1 29.77 16 THR B N 1
ATOM 2178 C CA . THR B 1 16 ? 41.094 23.766 30.891 1 29.77 16 THR B CA 1
ATOM 2179 C C . THR B 1 16 ? 40.562 23.281 29.547 1 29.77 16 THR B C 1
ATOM 2181 O O . THR B 1 16 ? 41.219 23.422 28.516 1 29.77 16 THR B O 1
ATOM 2184 N N . ALA B 1 17 ? 39.75 22.234 29.516 1 30.55 17 ALA B N 1
ATOM 2185 C CA . ALA B 1 17 ? 39.031 21.812 28.328 1 30.55 17 ALA B CA 1
ATOM 2186 C C . ALA B 1 17 ? 38.438 23.016 27.562 1 30.55 17 ALA B C 1
ATOM 2188 O O . ALA B 1 17 ? 37.719 23.828 28.141 1 30.55 17 ALA B O 1
ATOM 2189 N N . ALA B 1 18 ? 39.094 23.609 26.531 1 32.97 18 ALA B N 1
ATOM 2190 C CA . ALA B 1 18 ? 38.656 24.609 25.562 1 32.97 18 ALA B CA 1
ATOM 2191 C C . ALA B 1 18 ? 37.156 24.422 25.219 1 32.97 18 ALA B C 1
ATOM 2193 O O . ALA B 1 18 ? 36.719 23.297 24.953 1 32.97 18 ALA B O 1
ATOM 2194 N N . GLU B 1 19 ? 36.281 25.281 25.641 1 30.14 19 GLU B N 1
ATOM 2195 C CA . GLU B 1 19 ? 34.875 25.438 25.297 1 30.14 19 GLU B CA 1
ATOM 2196 C C . GLU B 1 19 ? 34.688 25.391 23.781 1 30.14 19 GLU B C 1
ATOM 2198 O O . GLU B 1 19 ? 35.344 26.109 23.031 1 30.14 19 GLU B O 1
ATOM 2203 N N . ARG B 1 20 ? 34.406 24.25 23.156 1 33.53 20 ARG B N 1
ATOM 2204 C CA . ARG B 1 20 ? 34.031 24.203 21.75 1 33.53 20 ARG B CA 1
ATOM 2205 C C . ARG B 1 20 ? 33.094 25.344 21.391 1 33.53 20 ARG B C 1
ATOM 2207 O O . ARG B 1 20 ? 32.094 25.578 22.078 1 33.53 20 ARG B O 1
ATOM 2214 N N . PRO B 1 21 ? 33.562 26.422 20.656 1 30.7 21 PRO B N 1
ATOM 2215 C CA . PRO B 1 21 ? 32.688 27.516 20.219 1 30.7 21 PRO B CA 1
ATOM 2216 C C . PRO B 1 21 ? 31.328 27.047 19.734 1 30.7 21 PRO B C 1
ATOM 2218 O O . PRO B 1 21 ? 31.203 25.922 19.25 1 30.7 21 PRO B O 1
ATOM 2221 N N . ALA B 1 22 ? 30.266 27.625 20.188 1 33.53 22 ALA B N 1
ATOM 2222 C CA . ALA B 1 22 ? 28.891 27.5 19.734 1 33.53 22 ALA B CA 1
ATOM 2223 C C . ALA B 1 22 ? 28.766 27.672 18.234 1 33.53 22 ALA B C 1
ATOM 2225 O O . ALA B 1 22 ? 29.281 28.641 17.656 1 33.53 22 ALA B O 1
ATOM 2226 N N . GLY B 1 23 ? 28.953 26.656 17.406 1 31.38 23 GLY B N 1
ATOM 2227 C CA . GLY B 1 23 ? 28.797 26.703 15.961 1 31.38 23 GLY B CA 1
ATOM 2228 C C . GLY B 1 23 ? 27.75 27.703 15.508 1 31.38 23 GLY B C 1
ATOM 2229 O O . GLY B 1 23 ? 26.672 27.781 16.109 1 31.38 23 GLY B O 1
ATOM 2230 N N . PHE B 1 24 ? 28.094 28.891 15.008 1 30.08 24 PHE B N 1
ATOM 2231 C CA . PHE B 1 24 ? 27.328 29.938 14.375 1 30.08 24 PHE B CA 1
ATOM 2232 C C . PHE B 1 24 ? 26.312 29.359 13.398 1 30.08 24 PHE B C 1
ATOM 2234 O O . PHE B 1 24 ? 26.672 28.688 12.43 1 30.08 24 PHE B O 1
ATOM 2241 N N . ARG B 1 25 ? 25.172 29 13.75 1 34.94 25 ARG B N 1
ATOM 2242 C CA . ARG B 1 25 ? 24.141 28.766 12.758 1 34.94 25 ARG B CA 1
ATOM 2243 C C . ARG B 1 25 ? 24.062 29.891 11.75 1 34.94 25 ARG B C 1
ATOM 2245 O O . ARG B 1 25 ? 23.969 31.062 12.133 1 34.94 25 ARG B O 1
ATOM 2252 N N . ARG B 1 26 ? 24.75 29.859 10.594 1 33.47 26 ARG B N 1
ATOM 2253 C CA . ARG B 1 26 ? 24.656 30.844 9.516 1 33.47 26 ARG B CA 1
ATOM 2254 C C . ARG B 1 26 ? 23.219 31.297 9.312 1 33.47 26 ARG B C 1
ATOM 2256 O O . ARG B 1 26 ? 22.328 30.484 9.047 1 33.47 26 ARG B O 1
ATOM 2263 N N . ALA B 1 27 ? 22.703 32.469 9.68 1 36.03 27 ALA B N 1
ATOM 2264 C CA . ALA B 1 27 ? 21.453 33.219 9.578 1 36.03 27 ALA B CA 1
ATOM 2265 C C . ALA B 1 27 ? 20.969 33.281 8.133 1 36.03 27 ALA B C 1
ATOM 2267 O O . ALA B 1 27 ? 19.766 33.281 7.871 1 36.03 27 ALA B O 1
ATOM 2268 N N . ASP B 1 28 ? 21.891 33.688 7.121 1 34.75 28 ASP B N 1
ATOM 2269 C CA . ASP B 1 28 ? 21.484 34.219 5.824 1 34.75 28 ASP B CA 1
ATOM 2270 C C . ASP B 1 28 ? 21.141 33.062 4.859 1 34.75 28 ASP B C 1
ATOM 2272 O O . ASP B 1 28 ? 21.156 33.25 3.643 1 34.75 28 ASP B O 1
ATOM 2276 N N . ALA B 1 29 ? 21.281 31.906 5.207 1 34.44 29 ALA B N 1
ATOM 2277 C CA . ALA B 1 29 ? 21.031 31.016 4.082 1 34.44 29 ALA B CA 1
ATOM 2278 C C . ALA B 1 29 ? 19.672 31.297 3.451 1 34.44 29 ALA B C 1
ATOM 2280 O O . ALA B 1 29 ? 18.672 31.422 4.156 1 34.44 29 ALA B O 1
ATOM 2281 N N . PRO B 1 30 ? 19.688 31.969 2.258 1 33.19 30 PRO B N 1
ATOM 2282 C CA . PRO B 1 30 ? 18.375 32.188 1.631 1 33.19 30 PRO B CA 1
ATOM 2283 C C . PRO B 1 30 ? 17.422 31.016 1.872 1 33.19 30 PRO B C 1
ATOM 2285 O O . PRO B 1 30 ? 17.844 29.859 1.914 1 33.19 30 PRO B O 1
ATOM 2288 N N . ARG B 1 31 ? 16.359 31.25 2.688 1 35.16 31 ARG B N 1
ATOM 2289 C CA . ARG B 1 31 ? 15.352 30.219 2.951 1 35.16 31 ARG B CA 1
ATOM 2290 C C . ARG B 1 31 ? 14.961 29.5 1.667 1 35.16 31 ARG B C 1
ATOM 2292 O O . ARG B 1 31 ? 14.57 30.141 0.688 1 35.16 31 ARG B O 1
ATOM 2299 N N . ILE B 1 32 ? 15.789 28.812 0.858 1 38.16 32 ILE B N 1
ATOM 2300 C CA . ILE B 1 32 ? 15.172 28.062 -0.233 1 38.16 32 ILE B CA 1
ATOM 2301 C C . ILE B 1 32 ? 13.656 28.016 -0.028 1 38.16 32 ILE B C 1
ATOM 2303 O O . ILE B 1 32 ? 13.188 27.703 1.068 1 38.16 32 ILE B O 1
ATOM 2307 N N . PRO B 1 33 ? 12.797 28.703 -0.674 1 40.94 33 PRO B N 1
ATOM 2308 C CA . PRO B 1 33 ? 11.375 28.688 -0.313 1 40.94 33 PRO B CA 1
ATOM 2309 C C . PRO B 1 33 ? 10.945 27.375 0.323 1 40.94 33 PRO B C 1
ATOM 2311 O O . PRO B 1 33 ? 10.875 26.344 -0.359 1 40.94 33 PRO B O 1
ATOM 2314 N N . GLY B 1 34 ? 11.578 26.547 1.332 1 45.09 34 GLY B N 1
ATOM 2315 C CA . GLY B 1 34 ? 12.062 25.453 2.154 1 45.09 34 GLY B CA 1
ATOM 2316 C C . GLY B 1 34 ? 10.953 24.688 2.848 1 45.09 34 GLY B C 1
ATOM 2317 O O . GLY B 1 34 ? 9.828 25.172 2.943 1 45.09 34 GLY B O 1
ATOM 2318 N N . ALA B 1 35 ? 11.055 23.375 2.906 1 55.81 35 ALA B N 1
ATOM 2319 C CA . ALA B 1 35 ? 10.078 22.672 3.738 1 55.81 35 ALA B CA 1
ATOM 2320 C C . ALA B 1 35 ? 9.68 23.516 4.945 1 55.81 35 ALA B C 1
ATOM 2322 O O . ALA B 1 35 ? 10.531 24.172 5.559 1 55.81 35 ALA B O 1
ATOM 2323 N N . SER B 1 36 ? 8.375 23.953 4.922 1 77.31 36 SER B N 1
ATOM 2324 C CA . SER B 1 36 ? 7.859 24.625 6.109 1 77.31 36 SER B CA 1
ATOM 2325 C C . SER B 1 36 ? 8.547 24.125 7.371 1 77.31 36 SER B C 1
ATOM 2327 O O . SER B 1 36 ? 9.039 22.984 7.41 1 77.31 36 SER B O 1
ATOM 2329 N N . VAL B 1 37 ? 9.094 25.047 8.141 1 88.38 37 VAL B N 1
ATOM 2330 C CA . VAL B 1 37 ? 9.719 24.766 9.43 1 88.38 37 VAL B CA 1
ATOM 2331 C C . VAL B 1 37 ? 9.062 23.531 10.062 1 88.38 37 VAL B C 1
ATOM 2333 O O . VAL B 1 37 ? 9.758 22.672 10.602 1 88.38 37 VAL B O 1
ATOM 2336 N N . HIS B 1 38 ? 7.828 23.391 9.812 1 90.94 38 HIS B N 1
ATOM 2337 C CA . HIS B 1 38 ? 7.137 22.281 10.438 1 90.94 38 HIS B CA 1
ATOM 2338 C C . HIS B 1 38 ? 7.453 20.969 9.727 1 90.94 38 HIS B C 1
ATOM 2340 O O . HIS B 1 38 ? 7.555 19.922 10.359 1 90.94 38 HIS B O 1
ATOM 2346 N N . THR B 1 39 ? 7.699 21.016 8.414 1 90.62 39 THR B N 1
ATOM 2347 C CA . THR B 1 39 ? 8.031 19.812 7.66 1 90.62 39 THR B CA 1
ATOM 2348 C C . THR B 1 39 ? 9.422 19.312 8.039 1 90.62 39 THR B C 1
ATOM 2350 O O . THR B 1 39 ? 9.625 18.109 8.203 1 90.62 39 THR B O 1
ATOM 2353 N N . SER B 1 40 ? 10.305 20.234 8.125 1 92 40 SER B N 1
ATOM 2354 C CA . SER B 1 40 ? 11.656 19.875 8.523 1 92 40 SER B CA 1
ATOM 2355 C C . SER B 1 40 ? 11.68 19.266 9.922 1 92 40 SER B C 1
ATOM 2357 O O . SER B 1 40 ? 12.367 18.266 10.164 1 92 40 SER B O 1
ATOM 2359 N N . LEU B 1 41 ? 11 19.906 10.797 1 93.75 41 LEU B N 1
ATOM 2360 C CA . LEU B 1 41 ? 10.914 19.406 12.156 1 93.75 41 LEU B CA 1
ATOM 2361 C C . LEU B 1 41 ? 10.281 18.016 12.188 1 93.75 41 LEU B C 1
ATOM 2363 O O . LEU B 1 41 ? 10.773 17.109 12.875 1 93.75 41 LEU B O 1
ATOM 2367 N N . ALA B 1 42 ? 9.242 17.812 11.453 1 94.69 42 ALA B N 1
ATOM 2368 C CA . ALA B 1 42 ? 8.586 16.516 11.359 1 94.69 42 ALA B CA 1
ATOM 2369 C C . ALA B 1 42 ? 9.555 15.453 10.859 1 94.69 42 ALA B C 1
ATOM 2371 O O . ALA B 1 42 ? 9.578 14.328 11.367 1 94.69 42 ALA B O 1
ATOM 2372 N N . SER B 1 43 ? 10.305 15.828 9.898 1 93.19 43 SER B N 1
ATOM 2373 C CA . SER B 1 43 ? 11.266 14.883 9.336 1 93.19 43 SER B CA 1
ATOM 2374 C C . SER B 1 43 ? 12.32 14.492 10.367 1 93.19 43 SER B C 1
ATOM 2376 O O . SER B 1 43 ? 12.672 13.32 10.484 1 93.19 43 SER B O 1
ATOM 2378 N N . GLU B 1 44 ? 12.781 15.461 11.07 1 92.56 44 GLU B N 1
ATOM 2379 C CA . GLU B 1 44 ? 13.789 15.188 12.086 1 92.56 44 GLU B CA 1
ATOM 2380 C C . GLU B 1 44 ? 13.242 14.281 13.18 1 92.56 44 GLU B C 1
ATOM 2382 O O . GLU B 1 44 ? 13.883 13.297 13.562 1 92.56 44 GLU B O 1
ATOM 2387 N N . ILE B 1 45 ? 12.141 14.586 13.68 1 94.12 45 ILE B N 1
ATOM 2388 C CA . ILE B 1 45 ? 11.516 13.773 14.727 1 94.12 45 ILE B CA 1
ATOM 2389 C C . ILE B 1 45 ? 11.18 12.391 14.172 1 94.12 45 ILE B C 1
ATOM 2391 O O . ILE B 1 45 ? 11.422 11.383 14.836 1 94.12 45 ILE B O 1
ATOM 2395 N N . GLY B 1 46 ? 10.656 12.359 13 1 94.62 46 GLY B N 1
ATOM 2396 C CA . GLY B 1 46 ? 10.344 11.102 12.344 1 94.62 46 GLY B CA 1
ATOM 2397 C C . GLY B 1 46 ? 11.547 10.188 12.203 1 94.62 46 GLY B C 1
ATOM 2398 O O . GLY B 1 46 ? 11.461 8.992 12.5 1 94.62 46 GLY B O 1
ATOM 2399 N N . LEU B 1 47 ? 12.633 10.773 11.789 1 91.19 47 LEU B N 1
ATOM 2400 C CA . LEU B 1 47 ? 13.867 10.016 11.648 1 91.19 47 LEU B CA 1
ATOM 2401 C C . LEU B 1 47 ? 14.305 9.438 12.992 1 91.19 47 LEU B C 1
ATOM 2403 O O . LEU B 1 47 ? 14.703 8.273 13.07 1 91.19 47 LEU B O 1
ATOM 2407 N N . ARG B 1 48 ? 14.211 10.219 14.008 1 92.56 48 ARG B N 1
ATOM 2408 C CA . ARG B 1 48 ? 14.602 9.766 15.336 1 92.56 48 ARG B CA 1
ATOM 2409 C C . ARG B 1 48 ? 13.711 8.625 15.812 1 92.56 48 ARG B C 1
ATOM 2411 O O . ARG B 1 48 ? 14.18 7.688 16.453 1 92.56 48 ARG B O 1
ATOM 2418 N N . ILE B 1 49 ? 12.484 8.695 15.43 1 94.12 49 ILE B N 1
ATOM 2419 C CA . ILE B 1 49 ? 11.547 7.645 15.812 1 94.12 49 ILE B CA 1
ATOM 2420 C C . ILE B 1 49 ? 11.875 6.359 15.062 1 94.12 49 ILE B C 1
ATOM 2422 O O . ILE B 1 49 ? 12 5.293 15.664 1 94.12 49 ILE B O 1
ATOM 2426 N N . VAL B 1 50 ? 12.102 6.461 13.82 1 89.81 50 VAL B N 1
ATOM 2427 C CA . VAL B 1 50 ? 12.336 5.305 12.961 1 89.81 50 VAL B CA 1
ATOM 2428 C C . VAL B 1 50 ? 13.672 4.656 13.32 1 89.81 50 VAL B C 1
ATOM 2430 O O . VAL B 1 50 ? 13.805 3.432 13.289 1 89.81 50 VAL B O 1
ATOM 2433 N N . ARG B 1 51 ? 14.609 5.496 13.758 1 88.06 51 ARG B N 1
ATOM 2434 C CA . ARG B 1 51 ? 15.938 5.02 14.141 1 88.06 51 ARG B CA 1
ATOM 2435 C C . ARG B 1 51 ? 15.883 4.305 15.492 1 88.06 51 ARG B C 1
ATOM 2437 O O . ARG B 1 51 ? 16.812 3.58 15.852 1 88.06 51 ARG B O 1
ATOM 2444 N N . GLY B 1 52 ? 14.852 4.629 16.219 1 89.75 52 GLY B N 1
ATOM 2445 C CA . GLY B 1 52 ? 14.703 3.959 17.516 1 89.75 52 GLY B CA 1
ATOM 2446 C C . GLY B 1 52 ? 15.109 4.824 18.688 1 89.75 52 GLY B C 1
ATOM 2447 O O . GLY B 1 52 ? 15.172 4.348 19.812 1 89.75 52 GLY B O 1
ATOM 2448 N N . ASP B 1 53 ? 15.406 6.02 18.438 1 92.44 53 ASP B N 1
ATOM 2449 C CA . ASP B 1 53 ? 15.727 6.922 19.531 1 92.44 53 ASP B CA 1
ATOM 2450 C C . ASP B 1 53 ? 14.555 7.051 20.5 1 92.44 53 ASP B C 1
ATOM 2452 O O . ASP B 1 53 ? 14.75 7.281 21.703 1 92.44 53 ASP B O 1
ATOM 2456 N N . TYR B 1 54 ? 13.375 6.973 19.969 1 94.44 54 TYR B N 1
ATOM 2457 C CA . TYR B 1 54 ? 12.133 6.938 20.734 1 94.44 54 TYR B CA 1
ATOM 2458 C C . TYR B 1 54 ? 11.352 5.66 20.453 1 94.44 54 TYR B C 1
ATOM 2460 O O . TYR B 1 54 ? 10.547 5.609 19.516 1 94.44 54 TYR B O 1
ATOM 2468 N N . PRO B 1 55 ? 11.57 4.684 21.25 1 94 55 PRO B N 1
ATOM 2469 C CA . PRO B 1 55 ? 10.859 3.422 21.031 1 94 55 PRO B CA 1
ATOM 2470 C C . PRO B 1 55 ? 9.344 3.574 21.141 1 94 55 PRO B C 1
ATOM 2472 O O . PRO B 1 55 ? 8.859 4.512 21.766 1 94 55 PRO B O 1
ATOM 2475 N N . PRO B 1 56 ? 8.648 2.633 20.5 1 94.38 56 PRO B N 1
ATOM 2476 C CA . PRO B 1 56 ? 7.188 2.66 20.641 1 94.38 56 PRO B CA 1
ATOM 2477 C C . PRO B 1 56 ? 6.734 2.74 22.094 1 94.38 56 PRO B C 1
ATOM 2479 O O . PRO B 1 56 ? 7.32 2.094 22.953 1 94.38 56 PRO B O 1
ATOM 2482 N N . GLY B 1 57 ? 5.684 3.494 22.328 1 94.38 57 GLY B N 1
ATOM 2483 C CA . GLY B 1 57 ? 5.152 3.68 23.656 1 94.38 57 GLY B CA 1
ATOM 2484 C C . GLY B 1 57 ? 5.766 4.863 24.391 1 94.38 57 GLY B C 1
ATOM 2485 O O . GLY B 1 57 ? 5.23 5.32 25.406 1 94.38 57 GLY B O 1
ATOM 2486 N N . THR B 1 58 ? 6.879 5.336 23.922 1 94.5 58 THR B N 1
ATOM 2487 C CA . THR B 1 58 ? 7.578 6.457 24.547 1 94.5 58 THR B CA 1
ATOM 2488 C C . THR B 1 58 ? 6.758 7.738 24.422 1 94.5 58 THR B C 1
ATOM 2490 O O . THR B 1 58 ? 6.27 8.07 23.344 1 94.5 58 THR B O 1
ATOM 2493 N N . ILE B 1 59 ? 6.641 8.398 25.578 1 95.12 59 ILE B N 1
ATOM 2494 C CA . ILE B 1 59 ? 6.02 9.719 25.578 1 95.12 59 ILE B CA 1
ATOM 2495 C C . ILE B 1 59 ? 7.051 10.773 25.156 1 95.12 59 ILE B C 1
ATOM 2497 O O . ILE B 1 59 ? 8.133 10.844 25.75 1 95.12 59 ILE B O 1
ATOM 2501 N N . LEU B 1 60 ? 6.707 11.516 24.188 1 95.44 60 LEU B N 1
ATOM 2502 C CA . LEU B 1 60 ? 7.645 12.484 23.641 1 95.44 60 LEU B CA 1
ATOM 2503 C C . LEU B 1 60 ? 7.629 13.773 24.453 1 95.44 60 LEU B C 1
ATOM 2505 O O . LEU B 1 60 ? 6.684 14.031 25.203 1 95.44 60 LEU B O 1
ATOM 2509 N N . PRO B 1 61 ? 8.742 14.539 24.328 1 92.12 61 PRO B N 1
ATOM 2510 C CA . PRO B 1 61 ? 8.742 15.867 24.953 1 92.12 61 PRO B CA 1
ATOM 2511 C C . PRO B 1 61 ? 7.539 16.719 24.547 1 92.12 61 PRO B C 1
ATOM 2513 O O . PRO B 1 61 ? 6.996 16.531 23.453 1 92.12 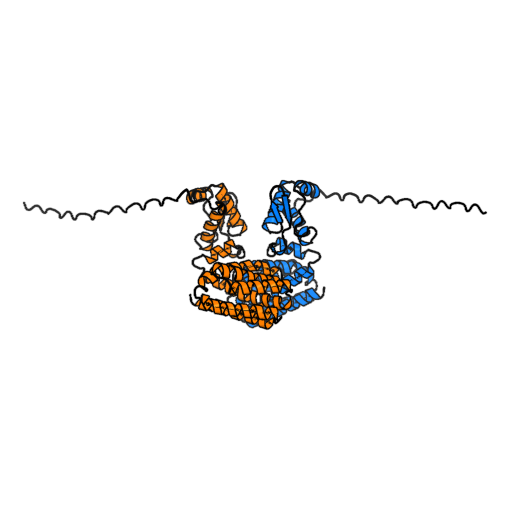61 PRO B O 1
ATOM 2516 N N . ASN B 1 62 ? 7.156 17.562 25.438 1 91.5 62 ASN B N 1
ATOM 2517 C CA . ASN B 1 62 ? 6.016 18.422 25.125 1 91.5 62 ASN B CA 1
ATOM 2518 C C . ASN B 1 62 ? 6.391 19.5 24.125 1 91.5 62 ASN B C 1
ATOM 2520 O O . ASN B 1 62 ? 7.559 19.641 23.75 1 91.5 62 ASN B O 1
ATOM 2524 N N . GLU B 1 63 ? 5.383 20.219 23.703 1 91.62 63 GLU B N 1
ATOM 2525 C CA . GLU B 1 63 ? 5.551 21.219 22.656 1 91.62 63 GLU B CA 1
ATOM 2526 C C . GLU B 1 63 ? 6.578 22.281 23.062 1 91.62 63 GLU B C 1
ATOM 2528 O O . GLU B 1 63 ? 7.391 22.703 22.234 1 91.62 63 GLU B O 1
ATOM 2533 N N . ALA B 1 64 ? 6.551 22.688 24.344 1 91.38 64 ALA B N 1
ATOM 2534 C CA . ALA B 1 64 ? 7.465 23.719 24.828 1 91.38 64 ALA B CA 1
ATOM 2535 C C . ALA B 1 64 ? 8.914 23.25 24.75 1 91.38 64 ALA B C 1
ATOM 2537 O O . ALA B 1 64 ? 9.789 23.984 24.312 1 91.38 64 ALA B O 1
ATOM 2538 N N . LYS B 1 65 ? 9.148 22.109 25.141 1 93.25 65 LYS B N 1
ATOM 2539 C CA . LYS B 1 65 ? 10.492 21.547 25.141 1 93.25 65 LYS B CA 1
ATOM 2540 C C . LYS B 1 65 ? 11.016 21.406 23.703 1 93.25 65 LYS B C 1
ATOM 2542 O O . LYS B 1 65 ? 12.18 21.703 23.438 1 93.25 65 LYS B O 1
ATOM 2547 N N . TRP B 1 66 ? 10.18 20.891 22.797 1 91.44 66 TRP B N 1
ATOM 2548 C CA . TRP B 1 66 ? 10.57 20.781 21.406 1 91.44 66 TRP B CA 1
ATOM 2549 C C . TRP B 1 66 ? 10.906 22.141 20.812 1 91.44 66 TRP B C 1
ATOM 2551 O O . TRP B 1 66 ? 11.875 22.297 20.078 1 91.44 66 TRP B O 1
ATOM 2561 N N . SER B 1 67 ? 10.008 23.062 21.125 1 93.38 67 SER B N 1
ATOM 2562 C CA . SER B 1 67 ? 10.219 24.438 20.656 1 93.38 67 SER B CA 1
ATOM 2563 C C . SER B 1 67 ? 11.586 24.969 21.078 1 93.38 67 SER B C 1
ATOM 2565 O O . SER B 1 67 ? 12.297 25.562 20.281 1 93.38 67 SER B O 1
ATOM 2567 N N . GLU B 1 68 ? 11.992 24.688 22.281 1 92.94 68 GLU B N 1
ATOM 2568 C CA . GLU B 1 68 ? 13.273 25.125 22.828 1 92.94 68 GLU B CA 1
ATOM 2569 C C . GLU B 1 68 ? 14.43 24.375 22.172 1 92.94 68 GLU B C 1
ATOM 2571 O O . GLU B 1 68 ? 15.406 24.984 21.734 1 92.94 68 GLU B O 1
ATOM 2576 N N . THR B 1 69 ? 14.289 23.109 22.047 1 90.75 69 THR B N 1
ATOM 2577 C CA . THR B 1 69 ? 15.344 22.25 21.531 1 90.75 69 THR B CA 1
ATOM 2578 C C . THR B 1 69 ? 15.664 22.594 20.078 1 90.75 69 THR B C 1
ATOM 2580 O O . THR B 1 69 ? 16.828 22.609 19.688 1 90.75 69 THR B O 1
ATOM 2583 N N . PHE B 1 70 ? 14.641 22.891 19.328 1 91.06 70 PHE B N 1
ATOM 2584 C CA . PHE B 1 70 ? 14.852 23.078 17.891 1 91.06 70 PHE B CA 1
ATOM 2585 C C . PHE B 1 70 ? 14.758 24.547 17.516 1 91.06 70 PHE B C 1
ATOM 2587 O O . PHE B 1 70 ? 14.93 24.906 16.344 1 91.06 70 PHE B O 1
ATOM 2594 N N . ASP B 1 71 ? 14.484 25.359 18.453 1 92.81 71 ASP B N 1
ATOM 2595 C CA . ASP B 1 71 ? 14.375 26.812 18.25 1 92.81 71 ASP B CA 1
ATOM 2596 C C . ASP B 1 71 ? 13.328 27.141 17.188 1 92.81 71 ASP B C 1
ATOM 2598 O O . ASP B 1 71 ? 13.625 27.844 16.219 1 92.81 71 ASP B O 1
ATOM 2602 N N . VAL B 1 72 ? 12.125 26.578 17.406 1 94 72 VAL B N 1
ATOM 2603 C CA . VAL B 1 72 ? 11 26.812 16.5 1 94 72 VAL B CA 1
ATOM 2604 C C . VAL B 1 72 ? 9.766 27.203 17.312 1 94 72 VAL B C 1
ATOM 2606 O O . VAL B 1 72 ? 9.75 27.062 18.547 1 94 72 VAL B O 1
ATOM 2609 N N . SER B 1 73 ? 8.812 27.656 16.672 1 93.38 73 SER B N 1
ATOM 2610 C CA . SER B 1 73 ? 7.582 28.078 17.328 1 93.38 73 SER B CA 1
ATOM 2611 C C . SER B 1 73 ? 6.773 26.859 17.797 1 93.38 73 SER B C 1
ATOM 2613 O O . SER B 1 73 ? 6.91 25.766 17.234 1 93.38 73 SER B O 1
ATOM 2615 N N . ARG B 1 74 ? 5.938 27.156 18.781 1 92.38 74 ARG B N 1
ATOM 2616 C CA . ARG B 1 74 ? 5.043 26.109 19.25 1 92.38 74 ARG B CA 1
ATOM 2617 C C . ARG B 1 74 ? 4.059 25.688 18.156 1 92.38 74 ARG B C 1
ATOM 2619 O O . ARG B 1 74 ? 3.674 24.531 18.078 1 92.38 74 ARG B O 1
ATOM 2626 N N . SER B 1 75 ? 3.709 26.625 17.453 1 92.12 75 SER B N 1
ATOM 2627 C CA . SER B 1 75 ? 2.799 26.328 16.359 1 92.12 75 SER B CA 1
ATOM 2628 C C . SER B 1 75 ? 3.449 25.391 15.344 1 92.12 75 SER B C 1
ATOM 2630 O O . SER B 1 75 ? 2.793 24.5 14.805 1 92.12 75 SER B O 1
ATOM 2632 N N . ALA B 1 76 ? 4.656 25.609 15.047 1 93.06 76 ALA B N 1
ATOM 2633 C CA . ALA B 1 76 ? 5.398 24.719 14.148 1 93.06 76 ALA B CA 1
ATOM 2634 C C . ALA B 1 76 ? 5.496 23.312 14.719 1 93.06 76 ALA B C 1
ATOM 2636 O O . ALA B 1 76 ? 5.371 22.328 13.984 1 93.06 76 ALA B O 1
ATOM 2637 N N . VAL B 1 77 ? 5.699 23.219 15.977 1 93.81 77 VAL B N 1
ATOM 2638 C CA . VAL B 1 77 ? 5.785 21.906 16.641 1 93.81 77 VAL B CA 1
ATOM 2639 C C . VAL B 1 77 ? 4.445 21.188 16.516 1 93.81 77 VAL B C 1
ATOM 2641 O O . VAL B 1 77 ? 4.402 20 16.188 1 93.81 77 VAL B O 1
ATOM 2644 N N . ARG B 1 78 ? 3.406 21.891 16.766 1 90.44 78 ARG B N 1
ATOM 2645 C CA . ARG B 1 78 ? 2.07 21.312 16.688 1 90.44 78 ARG B CA 1
ATOM 2646 C C . ARG B 1 78 ? 1.793 20.766 15.289 1 90.44 78 ARG B C 1
ATOM 2648 O O . ARG B 1 78 ? 1.21 19.688 15.148 1 90.44 78 ARG B O 1
ATOM 2655 N N . GLU B 1 79 ? 2.178 21.516 14.352 1 91.12 79 GLU B N 1
ATOM 2656 C CA . GLU B 1 79 ? 1.976 21.094 12.969 1 91.12 79 GLU B CA 1
ATOM 2657 C C . GLU B 1 79 ? 2.822 19.859 12.648 1 91.12 79 GLU B C 1
ATOM 2659 O O . GLU B 1 79 ? 2.369 18.953 11.945 1 91.12 79 GLU B O 1
ATOM 2664 N N . ALA B 1 80 ? 3.969 19.828 13.125 1 93.94 80 ALA B N 1
ATOM 2665 C CA . ALA B 1 80 ? 4.855 18.688 12.914 1 93.94 80 ALA B CA 1
ATOM 2666 C C . ALA B 1 80 ? 4.281 17.422 13.547 1 93.94 80 ALA B C 1
ATOM 2668 O O . ALA B 1 80 ? 4.285 16.359 12.93 1 93.94 80 ALA B O 1
ATOM 2669 N N . ILE B 1 81 ? 3.809 17.594 14.703 1 93.31 81 ILE B N 1
ATOM 2670 C CA . ILE B 1 81 ? 3.234 16.469 15.422 1 93.31 81 ILE B CA 1
ATOM 2671 C C . ILE B 1 81 ? 1.99 15.969 14.695 1 93.31 81 ILE B C 1
ATOM 2673 O O . ILE B 1 81 ? 1.793 14.766 14.555 1 93.31 81 ILE B O 1
ATOM 2677 N N . LYS B 1 82 ? 1.24 16.859 14.234 1 88.69 82 LYS B N 1
ATOM 2678 C CA . LYS B 1 82 ? 0.056 16.484 13.461 1 88.69 82 LYS B CA 1
ATOM 2679 C C . LYS B 1 82 ? 0.435 15.688 12.227 1 88.69 82 LYS B C 1
ATOM 2681 O O . LYS B 1 82 ? -0.225 14.695 11.891 1 88.69 82 LYS B O 1
ATOM 2686 N N . MET B 1 83 ? 1.434 16.141 11.602 1 89.56 83 MET B N 1
ATOM 2687 C CA . MET B 1 83 ? 1.909 15.422 10.414 1 89.56 83 MET B CA 1
ATOM 2688 C C . MET B 1 83 ? 2.326 14 10.766 1 89.56 83 MET B C 1
ATOM 2690 O O . MET B 1 83 ? 2.014 13.062 10.031 1 89.56 83 MET B O 1
ATOM 2694 N N . LEU B 1 84 ? 3.012 13.852 11.836 1 94.62 84 LEU B N 1
ATOM 2695 C CA . LEU B 1 84 ? 3.49 12.539 12.25 1 94.62 84 LEU B CA 1
ATOM 2696 C C . LEU B 1 84 ? 2.33 11.656 12.703 1 94.62 84 LEU B C 1
ATOM 2698 O O . LEU B 1 84 ? 2.361 10.438 12.516 1 94.62 84 LEU B O 1
ATOM 2702 N N . MET B 1 85 ? 1.273 12.281 13.234 1 91.75 85 MET B N 1
ATOM 2703 C CA . MET B 1 85 ? 0.059 11.547 13.578 1 91.75 85 MET B CA 1
ATOM 2704 C C . MET B 1 85 ? -0.655 11.047 12.32 1 91.75 85 MET B C 1
ATOM 2706 O O . MET B 1 85 ? -1.149 9.922 12.289 1 91.75 85 MET B O 1
ATOM 2710 N N . ALA B 1 86 ? -0.647 11.875 11.359 1 82.62 86 ALA B N 1
ATOM 2711 C CA . ALA B 1 86 ? -1.271 11.508 10.086 1 82.62 86 ALA B CA 1
ATOM 2712 C C . ALA B 1 86 ? -0.58 10.297 9.461 1 82.62 86 ALA B C 1
ATOM 2714 O O . ALA B 1 86 ? -1.202 9.531 8.727 1 82.62 86 ALA B O 1
ATOM 2715 N N . LYS B 1 87 ? 0.63 10.117 9.789 1 86.44 87 LYS B N 1
ATOM 2716 C CA . LYS B 1 87 ? 1.42 9 9.289 1 86.44 87 LYS B CA 1
ATOM 2717 C C . LYS B 1 87 ? 1.399 7.828 10.266 1 86.44 87 LYS B C 1
ATOM 2719 O O . LYS B 1 87 ? 2.115 6.84 10.078 1 86.44 87 LYS B O 1
ATOM 2724 N N . SER B 1 88 ? 0.745 7.98 11.344 1 89.56 88 SER B N 1
ATOM 2725 C CA . SER B 1 88 ? 0.452 6.973 12.359 1 89.56 88 SER B CA 1
ATOM 2726 C C . SER B 1 88 ? 1.692 6.641 13.18 1 89.56 88 SER B C 1
ATOM 2728 O O . SER B 1 88 ? 1.777 5.566 13.773 1 89.56 88 SER B O 1
ATOM 2730 N N . LEU B 1 89 ? 2.656 7.52 13.102 1 93.94 89 LEU B N 1
ATOM 2731 C CA . LEU B 1 89 ? 3.828 7.328 13.945 1 93.94 89 LEU B CA 1
ATOM 2732 C C . LEU B 1 89 ? 3.525 7.711 15.391 1 93.94 89 LEU B C 1
ATOM 2734 O O . LEU B 1 89 ? 4.109 7.152 16.328 1 93.94 89 LEU B O 1
ATOM 2738 N N . LEU B 1 90 ? 2.639 8.727 15.516 1 95.81 90 LEU B N 1
ATOM 2739 C CA . LEU B 1 90 ? 2.336 9.273 16.828 1 95.81 90 LEU B CA 1
ATOM 2740 C C . LEU B 1 90 ? 0.833 9.258 17.094 1 95.81 90 LEU B C 1
ATOM 2742 O O . LEU B 1 90 ? 0.035 9.266 16.156 1 95.81 90 LEU B O 1
ATOM 2746 N N . ALA B 1 91 ? 0.519 9.172 18.297 1 94.38 91 ALA B N 1
ATOM 2747 C CA . ALA B 1 91 ? -0.808 9.5 18.797 1 94.38 91 ALA B CA 1
ATOM 2748 C C . ALA B 1 91 ? -0.723 10.555 19.906 1 94.38 91 ALA B C 1
ATOM 2750 O O . ALA B 1 91 ? 0.347 10.781 20.469 1 94.38 91 ALA B O 1
ATOM 2751 N N . SER B 1 92 ? -1.836 11.25 20.047 1 93.25 92 SER B N 1
ATOM 2752 C CA . SER B 1 92 ? -1.834 12.328 21.031 1 93.25 92 SER B CA 1
ATOM 2753 C C . SER B 1 92 ? -3.162 12.391 21.781 1 93.25 92 SER B C 1
ATOM 2755 O O . SER B 1 92 ? -4.215 12.086 21.219 1 93.25 92 SER B O 1
ATOM 2757 N N . ARG B 1 93 ? -3.096 12.688 23 1 89.19 93 ARG B N 1
ATOM 2758 C CA . ARG B 1 93 ? -4.266 12.93 23.844 1 89.19 93 ARG B CA 1
ATOM 2759 C C . ARG B 1 93 ? -4.055 14.141 24.734 1 89.19 93 ARG B C 1
ATOM 2761 O O . ARG B 1 93 ? -2.961 14.344 25.266 1 89.19 93 ARG B O 1
ATOM 2768 N N . PRO B 1 94 ? -5.141 14.844 24.844 1 86.44 94 PRO B N 1
ATOM 2769 C CA . PRO B 1 94 ? -5.02 16 25.75 1 86.44 94 PRO B CA 1
ATOM 2770 C C . PRO B 1 94 ? -4.574 15.609 27.156 1 86.44 94 PRO B C 1
ATOM 2772 O O . PRO B 1 94 ? -5.004 14.578 27.672 1 86.44 94 PRO B O 1
ATOM 2775 N N . LYS B 1 95 ? -3.646 16.375 27.719 1 87.12 95 LYS B N 1
ATOM 2776 C CA . LYS B 1 95 ? -3.17 16.266 29.109 1 87.12 95 LYS B CA 1
ATOM 2777 C C . LYS B 1 95 ? -2.186 15.109 29.25 1 87.12 95 LYS B C 1
ATOM 2779 O O . LYS B 1 95 ? -1.612 14.914 30.328 1 87.12 95 LYS B O 1
ATOM 2784 N N . ILE B 1 96 ? -2.109 14.211 28.375 1 87.94 96 ILE B N 1
ATOM 2785 C CA . ILE B 1 96 ? -1.154 13.109 28.422 1 87.94 96 ILE B CA 1
ATOM 2786 C C . ILE B 1 96 ? 0.071 13.445 27.578 1 87.94 96 ILE B C 1
ATOM 2788 O O . ILE B 1 96 ? 1.208 13.242 28.016 1 87.94 96 ILE B O 1
ATOM 2792 N N . GLY B 1 97 ? -0.165 13.961 26.375 1 92.44 97 GLY B N 1
ATOM 2793 C CA . GLY B 1 97 ? 0.917 14.234 25.453 1 92.44 97 GLY B CA 1
ATOM 2794 C C . GLY B 1 97 ? 0.896 13.336 24.234 1 92.44 97 GLY B C 1
ATOM 2795 O O . GLY B 1 97 ? -0.13 12.727 23.922 1 92.44 97 GLY B O 1
ATOM 2796 N N . SER B 1 98 ? 1.989 13.414 23.438 1 95.44 98 SER B N 1
ATOM 2797 C CA . SER B 1 98 ? 2.131 12.57 22.25 1 95.44 98 SER B CA 1
ATOM 2798 C C . SER B 1 98 ? 3.062 11.391 22.516 1 95.44 98 SER B C 1
ATOM 2800 O O . SER B 1 98 ? 4.059 11.531 23.234 1 95.44 98 SER B O 1
ATOM 2802 N N . TRP B 1 99 ? 2.768 10.258 22 1 96.62 99 TRP B N 1
ATOM 2803 C CA . TRP B 1 99 ? 3.635 9.102 22.172 1 96.62 99 TRP B CA 1
ATOM 2804 C C . TRP B 1 99 ? 3.814 8.352 20.859 1 96.62 99 TRP B C 1
ATOM 2806 O O . TRP B 1 99 ? 3.045 8.555 19.922 1 96.62 99 TRP B O 1
ATOM 2816 N N . VAL B 1 100 ? 4.781 7.586 20.812 1 97.06 100 VAL B N 1
ATOM 2817 C CA . VAL B 1 100 ? 5.102 6.816 19.625 1 97.06 100 VAL B CA 1
ATOM 2818 C C . VAL B 1 100 ? 4.211 5.578 19.547 1 97.06 100 VAL B C 1
ATOM 2820 O O . VAL B 1 100 ? 4.129 4.805 20.5 1 97.06 100 VAL B O 1
ATOM 2823 N N . GLU B 1 101 ? 3.594 5.391 18.438 1 95.38 101 GLU B N 1
ATOM 2824 C CA . GLU B 1 101 ? 2.715 4.25 18.203 1 95.38 101 GLU B CA 1
ATOM 2825 C C . GLU B 1 101 ? 3.516 2.982 17.922 1 95.38 101 GLU B C 1
ATOM 2827 O O . GLU B 1 101 ? 4.68 3.053 17.516 1 95.38 101 GLU B O 1
ATOM 2832 N N . PRO B 1 102 ? 2.861 1.857 18.234 1 89 102 PRO B N 1
ATOM 2833 C CA . PRO B 1 102 ? 3.525 0.616 17.812 1 89 102 PRO B CA 1
ATOM 2834 C C . PRO B 1 102 ? 3.838 0.577 16.328 1 89 102 PRO B C 1
ATOM 2836 O O . PRO B 1 102 ? 3.053 1.074 15.516 1 89 102 PRO B O 1
ATOM 2839 N N . LYS B 1 103 ? 4.926 -0.032 15.93 1 83.25 103 LYS B N 1
ATOM 2840 C CA . LYS B 1 103 ? 5.422 -0.036 14.555 1 83.25 103 LYS B CA 1
ATOM 2841 C C . LYS B 1 103 ? 4.379 -0.594 13.594 1 83.25 103 LYS B C 1
ATOM 2843 O O . LYS B 1 103 ? 4.281 -0.153 12.445 1 83.25 103 LYS B O 1
ATOM 2848 N N . GLU B 1 104 ? 3.533 -1.463 14.086 1 75.31 104 GLU B N 1
ATOM 2849 C CA . GLU B 1 104 ? 2.523 -2.111 13.258 1 75.31 104 GLU B CA 1
ATOM 2850 C C . GLU B 1 104 ? 1.488 -1.105 12.758 1 75.31 104 GLU B C 1
ATOM 2852 O O . GLU B 1 104 ? 0.775 -1.367 11.789 1 75.31 104 GLU B O 1
ATOM 2857 N N . ARG B 1 105 ? 1.49 0.007 13.398 1 81.12 105 ARG B N 1
ATOM 2858 C CA . ARG B 1 105 ? 0.475 0.998 13.055 1 81.12 105 ARG B CA 1
ATOM 2859 C C . ARG B 1 105 ? 1.039 2.053 12.109 1 81.12 105 ARG B C 1
ATOM 2861 O O . ARG B 1 105 ? 0.287 2.83 11.516 1 81.12 105 ARG B O 1
ATOM 2868 N N . TRP B 1 106 ? 2.348 2.086 12 1 87.25 106 TRP B N 1
ATOM 2869 C CA . TRP B 1 106 ? 2.975 3.105 11.172 1 87.25 106 TRP B CA 1
ATOM 2870 C C . TRP B 1 106 ? 2.549 2.957 9.711 1 87.25 106 TRP B C 1
ATOM 2872 O O . TRP B 1 106 ? 2.439 1.839 9.203 1 87.25 106 TRP B O 1
ATOM 2882 N N . ASN B 1 107 ? 2.336 4.035 9.125 1 82.94 107 ASN B N 1
ATOM 2883 C CA . ASN B 1 107 ? 2.055 3.99 7.699 1 82.94 107 ASN B CA 1
ATOM 2884 C C . ASN B 1 107 ? 3.326 3.777 6.883 1 82.94 107 ASN B C 1
ATOM 2886 O O . ASN B 1 107 ? 3.873 4.727 6.316 1 82.94 107 ASN B O 1
ATOM 2890 N N . LEU B 1 108 ? 3.688 2.568 6.727 1 81.88 108 LEU B N 1
ATOM 2891 C CA . LEU B 1 108 ? 4.953 2.215 6.098 1 81.88 108 LEU B CA 1
ATOM 2892 C C . LEU B 1 108 ? 4.914 2.486 4.598 1 81.88 108 LEU B C 1
ATOM 2894 O O . LEU B 1 108 ? 5.953 2.496 3.936 1 81.88 108 LEU B O 1
ATOM 2898 N N . LEU B 1 109 ? 3.742 2.729 4.07 1 79.25 109 LEU B N 1
ATOM 2899 C CA . LEU B 1 109 ? 3.645 3.008 2.641 1 79.25 109 LEU B CA 1
ATOM 2900 C C . LEU B 1 109 ? 3.652 4.512 2.379 1 79.25 109 LEU B C 1
ATOM 2902 O O . LEU B 1 109 ? 3.463 4.949 1.24 1 79.25 109 LEU B O 1
ATOM 2906 N N . ASP B 1 110 ? 3.865 5.297 3.465 1 80.88 110 ASP B N 1
ATOM 2907 C CA . ASP B 1 110 ? 4.047 6.738 3.32 1 80.88 110 ASP B CA 1
ATOM 2908 C C . ASP B 1 110 ? 5.457 7.062 2.83 1 80.88 110 ASP B C 1
ATOM 2910 O O . ASP B 1 110 ? 6.441 6.527 3.344 1 80.88 110 ASP B O 1
ATOM 2914 N N . ARG B 1 111 ? 5.57 7.941 1.97 1 78.19 111 ARG B N 1
ATOM 2915 C CA . ARG B 1 111 ? 6.844 8.273 1.336 1 78.19 111 ARG B CA 1
ATOM 2916 C C . ARG B 1 111 ? 7.855 8.766 2.363 1 78.19 111 ARG B C 1
ATOM 2918 O O . ARG B 1 111 ? 9.031 8.414 2.301 1 78.19 111 ARG B O 1
ATOM 2925 N N . ASP B 1 112 ? 7.398 9.625 3.256 1 83.25 112 ASP B N 1
ATOM 2926 C CA . ASP B 1 112 ? 8.32 10.148 4.262 1 83.25 112 ASP B CA 1
ATOM 2927 C C . ASP B 1 112 ? 8.82 9.031 5.176 1 83.25 112 ASP B C 1
ATOM 2929 O O . ASP B 1 112 ? 10.023 8.953 5.457 1 83.25 112 ASP B O 1
ATOM 2933 N N . VAL B 1 113 ? 7.949 8.234 5.586 1 86.81 113 VAL B N 1
ATOM 2934 C CA . VAL B 1 113 ? 8.305 7.152 6.492 1 86.81 113 VAL B CA 1
ATOM 2935 C C . VAL B 1 113 ? 9.312 6.223 5.816 1 86.81 113 VAL B C 1
ATOM 2937 O O . VAL B 1 113 ? 10.32 5.848 6.414 1 86.81 113 VAL B O 1
ATOM 2940 N N . LEU B 1 114 ? 9.055 5.934 4.602 1 82.62 114 LEU B N 1
ATOM 2941 C CA . LEU B 1 114 ? 9.961 5.078 3.848 1 82.62 114 LEU B CA 1
ATOM 2942 C C . LEU B 1 114 ? 11.336 5.734 3.699 1 82.62 114 LEU B C 1
ATOM 2944 O O . LEU B 1 114 ? 12.359 5.062 3.805 1 82.62 114 LEU B O 1
ATOM 2948 N N . SER B 1 115 ? 11.305 7.016 3.449 1 80.75 115 SER B N 1
ATOM 2949 C CA . SER B 1 115 ? 12.562 7.746 3.322 1 80.75 115 SER B CA 1
ATOM 2950 C C . SER B 1 115 ? 13.344 7.73 4.629 1 80.75 115 SER B C 1
ATOM 2952 O O . SER B 1 115 ? 14.57 7.621 4.625 1 80.75 115 SER B O 1
ATOM 2954 N N . TRP B 1 116 ? 12.68 7.891 5.684 1 85.88 116 TRP B N 1
ATOM 2955 C CA . TRP B 1 116 ? 13.344 7.855 6.984 1 85.88 116 TRP B CA 1
ATOM 2956 C C . TRP B 1 116 ? 13.961 6.484 7.238 1 85.88 116 TRP B C 1
ATOM 2958 O O . TRP B 1 116 ? 15.078 6.391 7.754 1 85.88 116 TRP B O 1
ATOM 2968 N N . TYR B 1 117 ? 13.297 5.414 6.879 1 83.44 117 TYR B N 1
ATOM 2969 C CA . TYR B 1 117 ? 13.844 4.066 6.996 1 83.44 117 TYR B CA 1
ATOM 2970 C C . TYR B 1 117 ? 15.094 3.906 6.137 1 83.44 117 TYR B C 1
ATOM 2972 O O . TYR B 1 117 ? 16.078 3.289 6.562 1 83.44 117 TYR B O 1
ATOM 2980 N N . ALA B 1 118 ? 15.023 4.48 4.988 1 78.69 118 ALA B N 1
ATOM 2981 C CA . ALA B 1 118 ? 16.109 4.336 4.02 1 78.69 118 ALA B CA 1
ATOM 2982 C C . ALA B 1 118 ? 17.375 5.039 4.504 1 78.69 118 ALA B C 1
ATOM 2984 O O . ALA B 1 118 ? 18.484 4.723 4.055 1 78.69 118 ALA B O 1
ATOM 2985 N N . THR B 1 119 ? 17.219 5.973 5.395 1 77.06 119 THR B N 1
ATOM 2986 C CA . THR B 1 119 ? 18.375 6.742 5.855 1 77.06 119 THR B CA 1
ATOM 2987 C C . THR B 1 119 ? 18.766 6.328 7.27 1 77.06 119 THR B C 1
ATOM 2989 O O . THR B 1 119 ? 19.688 6.895 7.852 1 77.06 119 THR B O 1
ATOM 2992 N N . SER B 1 120 ? 18.094 5.422 7.75 1 78.62 120 SER B N 1
ATOM 2993 C CA . SER B 1 120 ? 18.391 4.934 9.094 1 78.62 120 SER B CA 1
ATOM 2994 C C . SER B 1 120 ? 19.609 4.035 9.094 1 78.62 120 SER B C 1
ATOM 2996 O O . SER B 1 120 ? 20 3.49 8.055 1 78.62 120 SER B O 1
ATOM 2998 N N . PRO B 1 121 ? 20.328 3.9 10.195 1 74 121 PRO B N 1
ATOM 2999 C CA . PRO B 1 121 ? 21.484 3.004 10.281 1 74 121 PRO B CA 1
ATOM 3000 C C . PRO B 1 121 ? 21.141 1.556 9.945 1 74 121 PRO B C 1
ATOM 3002 O O . PRO B 1 121 ? 21.984 0.805 9.469 1 74 121 PRO B O 1
ATOM 3005 N N . ASP B 1 122 ? 19.906 1.13 10.219 1 74.69 122 ASP B N 1
ATOM 3006 C CA . ASP B 1 122 ? 19.453 -0.225 9.914 1 74.69 122 ASP B CA 1
ATOM 3007 C C . ASP B 1 122 ? 18.875 -0.304 8.5 1 74.69 122 ASP B C 1
ATOM 3009 O O . ASP B 1 122 ? 18.016 -1.147 8.227 1 74.69 122 ASP B O 1
ATOM 3013 N N . ARG B 1 123 ? 19.312 0.51 7.707 1 77.5 123 ARG B N 1
ATOM 3014 C CA . ARG B 1 123 ? 18.781 0.661 6.359 1 77.5 123 ARG B CA 1
ATOM 3015 C C . ARG B 1 123 ? 18.938 -0.63 5.562 1 77.5 123 ARG B C 1
ATOM 3017 O O . ARG B 1 123 ? 18.141 -0.912 4.668 1 77.5 123 ARG B O 1
ATOM 3024 N N . GLU B 1 124 ? 19.922 -1.399 5.922 1 78.62 124 GLU B N 1
ATOM 3025 C CA . GLU B 1 124 ? 20.141 -2.631 5.164 1 78.62 124 GLU B CA 1
ATOM 3026 C C . GLU B 1 124 ? 18.953 -3.578 5.309 1 78.62 124 GLU B C 1
ATOM 3028 O O . GLU B 1 124 ? 18.531 -4.203 4.336 1 78.62 124 GLU B O 1
ATOM 3033 N N . VAL B 1 125 ? 18.531 -3.643 6.523 1 80.62 125 VAL B N 1
ATOM 3034 C CA . VAL B 1 125 ? 17.375 -4.504 6.785 1 80.62 125 VAL B CA 1
ATOM 3035 C C . VAL B 1 125 ? 16.156 -3.982 6.031 1 80.62 125 VAL B C 1
ATOM 3037 O O . VAL B 1 125 ? 15.391 -4.762 5.461 1 80.62 125 VAL B O 1
ATOM 3040 N N . PHE B 1 126 ? 16.016 -2.732 5.965 1 82.62 126 PHE B N 1
ATOM 3041 C CA . PHE B 1 126 ? 14.898 -2.109 5.258 1 82.62 126 PHE B CA 1
ATOM 3042 C C . PHE B 1 126 ? 15.008 -2.348 3.758 1 82.62 126 PHE B C 1
ATOM 3044 O O . PHE B 1 126 ? 14.016 -2.672 3.104 1 82.62 126 PHE B O 1
ATOM 3051 N N . LEU B 1 127 ? 16.188 -2.242 3.248 1 82.19 127 LEU B N 1
ATOM 3052 C CA . LEU B 1 127 ? 16.391 -2.445 1.817 1 82.19 127 LEU B CA 1
ATOM 3053 C C . LEU B 1 127 ? 16.047 -3.879 1.418 1 82.19 127 LEU B C 1
ATOM 3055 O O . LEU B 1 127 ? 15.477 -4.113 0.351 1 82.19 127 LEU B O 1
ATOM 3059 N N . LYS B 1 128 ? 16.406 -4.766 2.281 1 86.38 128 LYS B N 1
ATOM 3060 C CA . LYS B 1 128 ? 16.078 -6.164 2.021 1 86.38 128 LYS B CA 1
ATOM 3061 C C . LYS B 1 128 ? 14.562 -6.379 2.039 1 86.38 128 LYS B C 1
ATOM 3063 O O . LYS B 1 128 ? 14.031 -7.137 1.227 1 86.38 128 LYS B O 1
ATOM 3068 N N . THR B 1 129 ? 13.93 -5.734 2.922 1 88 129 THR B N 1
ATOM 3069 C CA . THR B 1 129 ? 12.477 -5.812 3.021 1 88 129 THR B CA 1
ATOM 3070 C C . THR B 1 129 ? 11.82 -5.25 1.763 1 88 129 THR B C 1
ATOM 3072 O O . THR B 1 129 ? 10.891 -5.855 1.218 1 88 129 THR B O 1
ATOM 3075 N N . VAL B 1 130 ? 12.273 -4.125 1.339 1 87.5 130 VAL B N 1
ATOM 3076 C CA . VAL B 1 130 ? 11.75 -3.5 0.128 1 87.5 130 VAL B CA 1
ATOM 3077 C C . VAL B 1 130 ? 12.008 -4.406 -1.074 1 87.5 130 VAL B C 1
ATOM 3079 O O . VAL B 1 130 ? 11.133 -4.586 -1.922 1 87.5 130 VAL B O 1
ATOM 3082 N N . GLN B 1 131 ? 13.203 -4.953 -1.121 1 87.56 131 GLN B N 1
ATOM 3083 C CA . GLN B 1 131 ? 13.586 -5.824 -2.23 1 87.56 131 GLN B CA 1
ATOM 3084 C C . GLN B 1 131 ? 12.688 -7.059 -2.287 1 87.56 131 GLN B C 1
ATOM 3086 O O . GLN B 1 131 ? 12.266 -7.473 -3.367 1 87.56 131 GLN B O 1
ATOM 3091 N N . GLU B 1 132 ? 12.484 -7.625 -1.175 1 91.62 132 GLU B N 1
ATOM 3092 C CA . GLU B 1 132 ? 11.57 -8.766 -1.101 1 91.62 132 GLU B CA 1
ATOM 3093 C C . GLU B 1 132 ? 10.18 -8.391 -1.597 1 91.62 132 GLU B C 1
ATOM 3095 O O . GLU B 1 132 ? 9.531 -9.172 -2.299 1 91.62 132 GLU B O 1
ATOM 3100 N N . PHE B 1 133 ? 9.75 -7.273 -1.272 1 91.69 133 PHE B N 1
ATOM 3101 C CA . PHE B 1 133 ? 8.453 -6.758 -1.705 1 91.69 133 PHE B CA 1
ATOM 3102 C C . PHE B 1 133 ? 8.414 -6.594 -3.221 1 91.69 133 PHE B C 1
ATOM 3104 O O . PHE B 1 133 ? 7.426 -6.953 -3.863 1 91.69 133 PHE B O 1
ATOM 3111 N N . ARG B 1 134 ? 9.383 -6.059 -3.771 1 90.88 134 ARG B N 1
ATOM 3112 C CA . ARG B 1 134 ? 9.484 -5.902 -5.219 1 90.88 134 ARG B CA 1
ATOM 3113 C C . ARG B 1 134 ? 9.391 -7.254 -5.922 1 90.88 134 ARG B C 1
ATOM 3115 O O . ARG B 1 134 ? 8.734 -7.375 -6.961 1 90.88 134 ARG B O 1
ATOM 3122 N N . HIS B 1 135 ? 10.062 -8.281 -5.359 1 93.12 135 HIS B N 1
ATOM 3123 C CA . HIS B 1 135 ? 10.031 -9.625 -5.934 1 93.12 135 HIS B CA 1
ATOM 3124 C C . HIS B 1 135 ? 8.602 -10.156 -6.012 1 93.12 135 HIS B C 1
ATOM 3126 O O . HIS B 1 135 ? 8.289 -10.969 -6.883 1 93.12 135 HIS B O 1
ATOM 3132 N N . ILE B 1 136 ? 7.809 -9.688 -5.137 1 94.06 136 ILE B N 1
ATOM 3133 C CA . ILE B 1 136 ? 6.43 -10.164 -5.09 1 94.06 136 ILE B CA 1
ATOM 3134 C C . ILE B 1 136 ? 5.598 -9.43 -6.141 1 94.06 136 ILE B C 1
ATOM 3136 O O . ILE B 1 136 ? 4.824 -10.055 -6.871 1 94.06 136 ILE B O 1
ATOM 3140 N N . ILE B 1 137 ? 5.762 -8.18 -6.332 1 93.94 137 ILE B N 1
ATOM 3141 C CA . ILE B 1 137 ? 4.801 -7.324 -7.016 1 93.94 137 ILE B CA 1
ATOM 3142 C C . ILE B 1 137 ? 5.223 -7.137 -8.477 1 93.94 137 ILE B C 1
ATOM 3144 O O . ILE B 1 137 ? 4.41 -7.305 -9.391 1 93.94 137 ILE B O 1
ATOM 3148 N N . GLU B 1 138 ? 6.453 -6.824 -8.734 1 94.31 138 GLU B N 1
ATOM 3149 C CA . GLU B 1 138 ? 6.883 -6.285 -10.016 1 94.31 138 GLU B CA 1
ATOM 3150 C C . GLU B 1 138 ? 6.793 -7.336 -11.117 1 94.31 138 GLU B C 1
ATOM 3152 O O . GLU B 1 138 ? 6.387 -7.031 -12.242 1 94.31 138 GLU B O 1
ATOM 3157 N N . PRO B 1 139 ? 7.23 -8.609 -10.844 1 97 139 PRO B N 1
ATOM 3158 C CA . PRO B 1 139 ? 7.086 -9.609 -11.906 1 97 139 PRO B CA 1
ATOM 3159 C C . PRO B 1 139 ? 5.645 -9.75 -12.391 1 97 139 PRO B C 1
ATOM 3161 O O . PRO B 1 139 ? 5.395 -9.797 -13.594 1 97 139 PRO B O 1
ATOM 3164 N N . GLU B 1 140 ? 4.727 -9.766 -11.43 1 96.94 140 GLU B N 1
ATOM 3165 C CA . GLU B 1 140 ? 3.32 -9.938 -11.797 1 96.94 140 GLU B CA 1
ATOM 3166 C C . GLU B 1 140 ? 2.777 -8.695 -12.5 1 96.94 140 GLU B C 1
ATOM 3168 O O . GLU B 1 140 ? 2.068 -8.812 -13.5 1 96.94 140 GLU B O 1
ATOM 3173 N N . ALA B 1 141 ? 3.102 -7.543 -11.961 1 96.25 141 ALA B N 1
ATOM 3174 C CA . ALA B 1 141 ? 2.688 -6.297 -12.602 1 96.25 141 ALA B CA 1
ATOM 3175 C C . ALA B 1 141 ? 3.189 -6.23 -14.039 1 96.25 141 ALA B C 1
ATOM 3177 O O . ALA B 1 141 ? 2.459 -5.805 -14.938 1 96.25 141 ALA B O 1
ATOM 3178 N N . THR B 1 142 ? 4.41 -6.668 -14.242 1 98.06 142 THR B N 1
ATOM 3179 C CA . THR B 1 142 ? 5.023 -6.609 -15.57 1 98.06 142 THR B CA 1
ATOM 3180 C C . THR B 1 142 ? 4.355 -7.605 -16.516 1 98.06 142 THR B C 1
ATOM 3182 O O . THR B 1 142 ? 4.121 -7.297 -17.688 1 98.06 142 THR B O 1
ATOM 3185 N N . ALA B 1 143 ? 4.074 -8.758 -16.031 1 98.5 143 ALA B N 1
ATOM 3186 C CA . ALA B 1 143 ? 3.336 -9.727 -16.828 1 98.5 143 ALA B CA 1
ATOM 3187 C C . ALA B 1 143 ? 1.976 -9.172 -17.25 1 98.5 143 ALA B C 1
ATOM 3189 O O . ALA B 1 143 ? 1.565 -9.32 -18.406 1 98.5 143 ALA B O 1
ATOM 3190 N N . PHE B 1 144 ? 1.295 -8.531 -16.344 1 98.19 144 PHE B N 1
ATOM 3191 C CA . PHE B 1 144 ? 0.013 -7.906 -16.656 1 98.19 144 PHE B CA 1
ATOM 3192 C C . PHE B 1 144 ? 0.18 -6.82 -17.719 1 98.19 144 PHE B C 1
ATOM 3194 O O . PHE B 1 144 ? -0.623 -6.723 -18.641 1 98.19 144 PHE B O 1
ATOM 3201 N N . ALA B 1 145 ? 1.185 -6.035 -17.516 1 98.38 145 ALA B N 1
ATOM 3202 C CA . ALA B 1 145 ? 1.44 -4.977 -18.484 1 98.38 145 ALA B CA 1
ATOM 3203 C C . ALA B 1 145 ? 1.633 -5.555 -19.875 1 98.38 145 ALA B C 1
ATOM 3205 O O . ALA B 1 145 ? 1.149 -4.988 -20.859 1 98.38 145 ALA B O 1
ATOM 3206 N N . ALA B 1 146 ? 2.371 -6.66 -19.984 1 98.75 146 ALA B N 1
ATOM 3207 C CA . ALA B 1 146 ? 2.596 -7.312 -21.281 1 98.75 146 ALA B CA 1
ATOM 3208 C C . ALA B 1 146 ? 1.275 -7.738 -21.906 1 98.75 146 ALA B C 1
ATOM 3210 O O . ALA B 1 146 ? 1.143 -7.742 -23.141 1 98.75 146 ALA B O 1
ATOM 3211 N N . MET B 1 147 ? 0.323 -8.023 -21.078 1 98.31 147 MET B N 1
ATOM 3212 C CA . MET B 1 147 ? -0.964 -8.531 -21.547 1 98.31 147 MET B CA 1
ATOM 3213 C C . MET B 1 147 ? -1.917 -7.379 -21.859 1 98.31 147 MET B C 1
ATOM 3215 O O . MET B 1 147 ? -2.756 -7.484 -22.766 1 98.31 147 MET B O 1
ATOM 3219 N N . ARG B 1 148 ? -1.779 -6.258 -21.188 1 97.75 148 ARG B N 1
ATOM 3220 C CA . ARG B 1 148 ? -2.908 -5.336 -21.125 1 97.75 148 ARG B CA 1
ATOM 3221 C C . ARG B 1 148 ? -2.535 -3.973 -21.703 1 97.75 148 ARG B C 1
ATOM 3223 O O . ARG B 1 148 ? -3.41 -3.158 -22 1 97.75 148 ARG B O 1
ATOM 3230 N N . ARG B 1 149 ? -1.278 -3.697 -21.766 1 97.75 149 ARG B N 1
ATOM 3231 C CA . ARG B 1 149 ? -0.851 -2.338 -22.094 1 97.75 149 ARG B CA 1
ATOM 3232 C C . ARG B 1 149 ? -1.467 -1.86 -23.391 1 97.75 149 ARG B C 1
ATOM 3234 O O . ARG B 1 149 ? -1.657 -2.652 -24.328 1 97.75 149 ARG B O 1
ATOM 3241 N N . THR B 1 150 ? -1.744 -0.598 -23.406 1 97.94 150 THR B N 1
ATOM 3242 C CA . THR B 1 150 ? -2.104 0.077 -24.656 1 97.94 150 THR B CA 1
ATOM 3243 C C . THR B 1 150 ? -0.854 0.534 -25.406 1 97.94 150 THR B C 1
ATOM 3245 O O . THR B 1 150 ? 0.257 0.451 -24.875 1 97.94 150 THR B O 1
ATOM 3248 N N . ASP B 1 151 ? -1.128 0.994 -26.578 1 98.12 151 ASP B N 1
ATOM 3249 C CA . ASP B 1 151 ? -0.016 1.519 -27.359 1 98.12 151 ASP B CA 1
ATOM 3250 C C . ASP B 1 151 ? 0.6 2.746 -26.703 1 98.12 151 ASP B C 1
ATOM 3252 O O . ASP B 1 151 ? 1.819 2.922 -26.719 1 98.12 151 ASP B O 1
ATOM 3256 N N . GLU B 1 152 ? -0.236 3.539 -26.141 1 98.06 152 GLU B N 1
ATOM 3257 C CA . GLU B 1 152 ? 0.24 4.738 -25.453 1 98.06 152 GLU B CA 1
ATOM 3258 C C . GLU B 1 152 ? 1.074 4.375 -24.234 1 98.06 152 GLU B C 1
ATOM 3260 O O . GLU B 1 152 ? 2.125 4.977 -23.984 1 98.06 152 GLU B O 1
ATOM 3265 N N . GLN B 1 153 ? 0.634 3.408 -23.578 1 97.62 153 GLN B N 1
ATOM 3266 C CA . GLN B 1 153 ? 1.357 2.957 -22.406 1 97.62 153 GLN B CA 1
ATOM 3267 C C . GLN B 1 153 ? 2.688 2.312 -22.781 1 97.62 153 GLN B C 1
ATOM 3269 O O . GLN B 1 153 ? 3.699 2.521 -22.109 1 97.62 153 GLN B O 1
ATOM 3274 N N . MET B 1 154 ? 2.703 1.554 -23.812 1 98.5 154 MET B N 1
ATOM 3275 C CA . MET B 1 154 ? 3.939 0.951 -24.297 1 98.5 154 MET B CA 1
ATOM 3276 C C . MET B 1 154 ? 4.941 2.023 -24.719 1 98.5 154 MET B C 1
ATOM 3278 O O . MET B 1 154 ? 6.137 1.896 -24.438 1 98.5 154 MET B O 1
ATOM 3282 N N . ALA B 1 155 ? 4.41 3.076 -25.312 1 98.62 155 ALA B N 1
ATOM 3283 C CA . ALA B 1 155 ? 5.273 4.184 -25.719 1 98.62 155 ALA B CA 1
ATOM 3284 C C . ALA B 1 155 ? 5.93 4.84 -24.5 1 98.62 155 ALA B C 1
ATOM 3286 O O . ALA B 1 155 ? 7.113 5.18 -24.547 1 98.62 155 ALA B O 1
ATOM 3287 N N . GLU B 1 156 ? 5.18 5 -23.484 1 98.06 156 GLU B N 1
ATOM 3288 C CA . GLU B 1 156 ? 5.711 5.586 -22.266 1 98.06 156 GLU B CA 1
ATOM 3289 C C . GLU B 1 156 ? 6.797 4.707 -21.656 1 98.06 156 GLU B C 1
ATOM 3291 O O . GLU B 1 156 ? 7.836 5.203 -21.219 1 98.06 156 GLU B O 1
ATOM 3296 N N . ILE B 1 157 ? 6.562 3.416 -21.625 1 98.44 157 ILE B N 1
ATOM 3297 C CA . ILE B 1 157 ? 7.527 2.465 -21.078 1 98.44 157 ILE B CA 1
ATOM 3298 C C . ILE B 1 157 ? 8.812 2.518 -21.906 1 98.44 157 ILE B C 1
ATOM 3300 O O . ILE B 1 157 ? 9.906 2.631 -21.344 1 98.44 157 ILE B O 1
ATOM 3304 N N . SER B 1 158 ? 8.633 2.49 -23.188 1 98.75 158 SER B N 1
ATOM 3305 C CA . SER B 1 158 ? 9.781 2.502 -24.094 1 98.75 158 SER B CA 1
ATOM 3306 C C . SER B 1 158 ? 10.555 3.809 -23.969 1 98.75 158 SER B C 1
ATOM 3308 O O . SER B 1 158 ? 11.789 3.805 -24 1 98.75 158 SER B O 1
ATOM 3310 N N . GLN B 1 159 ? 9.828 4.883 -23.859 1 98.62 159 GLN B N 1
ATOM 3311 C CA . GLN B 1 159 ? 10.469 6.184 -23.734 1 98.62 159 GLN B CA 1
ATOM 3312 C C . GLN B 1 159 ? 11.305 6.262 -22.453 1 98.62 159 GLN B C 1
ATOM 3314 O O . GLN B 1 159 ? 12.438 6.738 -22.469 1 98.62 159 GLN B O 1
ATOM 3319 N N . ALA B 1 160 ? 10.766 5.863 -21.375 1 97.38 160 ALA B N 1
ATOM 3320 C CA . ALA B 1 160 ? 11.492 5.883 -20.109 1 97.38 160 ALA B CA 1
ATOM 3321 C C . ALA B 1 160 ? 12.734 5.008 -20.188 1 97.38 160 ALA B C 1
ATOM 3323 O O . ALA B 1 160 ? 13.797 5.387 -19.688 1 97.38 160 ALA B O 1
ATOM 3324 N N . CYS B 1 161 ? 12.609 3.824 -20.797 1 97.56 161 CYS B N 1
ATOM 3325 C CA . CYS B 1 161 ? 13.742 2.916 -20.953 1 97.56 161 CYS B CA 1
ATOM 3326 C C . CYS B 1 161 ? 14.852 3.562 -21.781 1 97.56 161 CYS B C 1
ATOM 3328 O O . CYS B 1 161 ? 16.031 3.49 -21.406 1 97.56 161 CYS B O 1
ATOM 3330 N N . ARG B 1 162 ? 14.461 4.191 -22.844 1 98 162 ARG B N 1
ATOM 3331 C CA . ARG B 1 162 ? 15.43 4.875 -23.703 1 98 162 ARG B CA 1
ATOM 3332 C C . ARG B 1 162 ? 16.125 6.004 -22.953 1 98 162 ARG B C 1
ATOM 3334 O O . ARG B 1 162 ? 17.344 6.16 -23.047 1 98 162 ARG B O 1
ATOM 3341 N N . GLU B 1 163 ? 15.391 6.754 -22.203 1 97.19 163 GLU B N 1
ATOM 3342 C CA . GLU B 1 163 ? 15.938 7.883 -21.453 1 97.19 163 GLU B CA 1
ATOM 3343 C C . GLU B 1 163 ? 16.922 7.414 -20.391 1 97.19 163 GLU B C 1
ATOM 3345 O O . GLU B 1 163 ? 17.891 8.109 -20.094 1 97.19 163 GLU B O 1
ATOM 3350 N N . MET B 1 164 ? 16.672 6.285 -19.906 1 93.19 164 MET B N 1
ATOM 3351 C CA . MET B 1 164 ? 17.609 5.707 -18.938 1 93.19 164 MET B CA 1
ATOM 3352 C C . MET B 1 164 ? 18.969 5.445 -19.578 1 93.19 164 MET B C 1
ATOM 3354 O O . MET B 1 164 ? 20 5.801 -19.016 1 93.19 164 MET B O 1
ATOM 3358 N N . GLY B 1 165 ? 18.906 4.898 -20.75 1 93.44 165 GLY B N 1
ATOM 3359 C CA . GLY B 1 165 ? 20.125 4.578 -21.469 1 93.44 165 GLY B CA 1
ATOM 3360 C C . GLY B 1 165 ? 20.859 5.809 -21.953 1 93.44 165 GLY B C 1
ATOM 3361 O O . GLY B 1 165 ? 22.094 5.781 -22.109 1 93.44 165 GLY B O 1
ATOM 3362 N N . GLU B 1 166 ? 20.125 6.883 -22.078 1 95.75 166 GLU B N 1
ATOM 3363 C CA . GLU B 1 166 ? 20.688 8.109 -22.641 1 95.75 166 GLU B CA 1
ATOM 3364 C C . GLU B 1 166 ? 21.078 9.086 -21.531 1 95.75 166 GLU B C 1
ATOM 3366 O O . GLU B 1 166 ? 21.656 10.141 -21.797 1 95.75 166 GLU B O 1
ATOM 3371 N N . ALA B 1 167 ? 20.672 8.711 -20.328 1 92.44 167 ALA B N 1
ATOM 3372 C CA . ALA B 1 167 ? 20.922 9.625 -19.234 1 92.44 167 ALA B CA 1
ATOM 3373 C C . ALA B 1 167 ? 22.422 9.93 -19.109 1 92.44 167 ALA B C 1
ATOM 3375 O O . ALA B 1 167 ? 23.25 9.031 -19.266 1 92.44 167 ALA B O 1
ATOM 3376 N N . THR B 1 168 ? 22.734 11.148 -18.812 1 90.44 168 THR B N 1
ATOM 3377 C CA . THR B 1 168 ? 24.125 11.578 -18.781 1 90.44 168 THR B CA 1
ATOM 3378 C C . THR B 1 168 ? 24.641 11.648 -17.344 1 90.44 168 THR B C 1
ATOM 3380 O O . THR B 1 168 ? 25.828 11.875 -17.125 1 90.44 168 THR B O 1
ATOM 3383 N N . ASN B 1 169 ? 23.75 11.555 -16.469 1 86.25 169 ASN B N 1
ATOM 3384 C CA . ASN B 1 169 ? 24.141 11.508 -15.055 1 86.25 169 ASN B CA 1
ATOM 3385 C C . ASN B 1 169 ? 23.219 10.586 -14.258 1 86.25 169 ASN B C 1
ATOM 3387 O O . ASN B 1 169 ? 22.188 10.141 -14.766 1 86.25 169 ASN B O 1
ATOM 3391 N N . LEU B 1 170 ? 23.656 10.422 -13.094 1 82.31 170 LEU B N 1
ATOM 3392 C CA . LEU B 1 170 ? 22.984 9.43 -12.266 1 82.31 170 LEU B CA 1
ATOM 3393 C C . LEU B 1 170 ? 21.594 9.906 -11.875 1 82.31 170 LEU B C 1
ATOM 3395 O O . LEU B 1 170 ? 20.656 9.102 -11.781 1 82.31 170 LEU B O 1
ATOM 3399 N N . GLN B 1 171 ? 21.438 11.117 -11.656 1 83.88 171 GLN B N 1
ATOM 3400 C CA . GLN B 1 171 ? 20.141 11.664 -11.258 1 83.88 171 GLN B CA 1
ATOM 3401 C C . GLN B 1 171 ? 19.109 11.477 -12.367 1 83.88 171 GLN B C 1
ATOM 3403 O O . GLN B 1 171 ? 17.984 11.047 -12.102 1 83.88 171 GLN B O 1
ATOM 3408 N N . GLU B 1 172 ? 19.547 11.789 -13.531 1 88.5 172 GLU B N 1
ATOM 3409 C CA . GLU B 1 172 ? 18.672 11.609 -14.688 1 88.5 172 GLU B CA 1
ATOM 3410 C C . GLU B 1 172 ? 18.328 10.141 -14.898 1 88.5 172 GLU B C 1
ATOM 3412 O O . GLU B 1 172 ? 17.188 9.805 -15.25 1 88.5 172 GLU B O 1
ATOM 3417 N N . ARG B 1 173 ? 19.266 9.32 -14.734 1 88.12 173 ARG B N 1
ATOM 3418 C CA . ARG B 1 173 ? 19.047 7.891 -14.906 1 88.12 173 ARG B CA 1
ATOM 3419 C C . ARG B 1 173 ? 18.062 7.359 -13.859 1 88.12 173 ARG B C 1
ATOM 3421 O O . ARG B 1 173 ? 17.172 6.582 -14.188 1 88.12 173 ARG B O 1
ATOM 3428 N N . THR B 1 174 ? 18.25 7.773 -12.656 1 85.12 174 THR B N 1
ATOM 3429 C CA . THR B 1 174 ? 17.375 7.348 -11.57 1 85.12 174 THR B CA 1
ATOM 3430 C C . THR B 1 174 ? 15.938 7.781 -11.82 1 85.12 174 THR B C 1
ATOM 3432 O O . THR B 1 174 ? 15 7.016 -11.594 1 85.12 174 THR B O 1
ATOM 3435 N N . ARG B 1 175 ? 15.773 8.961 -12.32 1 87 175 ARG B N 1
ATOM 3436 C CA . ARG B 1 175 ? 14.445 9.477 -12.617 1 87 175 ARG B CA 1
ATOM 3437 C C . ARG B 1 175 ? 13.789 8.664 -13.734 1 87 175 ARG B C 1
ATOM 3439 O O . ARG B 1 175 ? 12.609 8.312 -13.641 1 87 175 ARG B O 1
ATOM 3446 N N . ALA B 1 176 ? 14.57 8.414 -14.734 1 91.62 176 ALA B N 1
ATOM 3447 C CA . ALA B 1 176 ? 14.055 7.617 -15.844 1 91.62 176 ALA B CA 1
ATOM 3448 C C . ALA B 1 176 ? 13.703 6.199 -15.398 1 91.62 176 ALA B C 1
ATOM 3450 O O . ALA B 1 176 ? 12.703 5.633 -15.836 1 91.62 176 ALA B O 1
ATOM 3451 N N . ASP B 1 177 ? 14.516 5.605 -14.555 1 89.56 177 ASP B N 1
ATOM 3452 C CA . ASP B 1 177 ? 14.273 4.277 -14 1 89.56 177 ASP B CA 1
ATOM 3453 C C . ASP B 1 177 ? 12.969 4.246 -13.203 1 89.56 177 ASP B C 1
ATOM 3455 O O . ASP B 1 177 ? 12.164 3.326 -13.367 1 89.56 177 ASP B O 1
ATOM 3459 N N . THR B 1 178 ? 12.789 5.238 -12.406 1 87.69 178 THR B N 1
ATOM 3460 C CA . THR B 1 178 ? 11.555 5.359 -11.633 1 87.69 178 THR B CA 1
ATOM 3461 C C . THR B 1 178 ? 10.344 5.441 -12.562 1 87.69 178 THR B C 1
ATOM 3463 O O . THR B 1 178 ? 9.359 4.73 -12.359 1 87.69 178 THR B O 1
ATOM 3466 N N . ARG B 1 179 ? 10.461 6.25 -13.555 1 90.94 179 ARG B N 1
ATOM 3467 C CA . ARG B 1 179 ? 9.367 6.406 -14.508 1 90.94 179 ARG B CA 1
ATOM 3468 C C . ARG B 1 179 ? 9.086 5.098 -15.234 1 90.94 179 ARG B C 1
ATOM 3470 O O . ARG B 1 179 ? 7.934 4.781 -15.539 1 90.94 179 ARG B O 1
ATOM 3477 N N . PHE B 1 180 ? 10.148 4.379 -15.57 1 94.88 180 PHE B N 1
ATOM 3478 C CA . PHE B 1 180 ? 10.031 3.092 -16.25 1 94.88 180 PHE B CA 1
ATOM 3479 C C . PHE B 1 180 ? 9.18 2.127 -15.422 1 94.88 180 PHE B C 1
ATOM 3481 O O . PHE B 1 180 ? 8.203 1.572 -15.93 1 94.88 180 PHE B O 1
ATOM 3488 N N . HIS B 1 181 ? 9.461 2.008 -14.203 1 91.81 181 HIS B N 1
ATOM 3489 C CA . HIS B 1 181 ? 8.75 1.067 -13.344 1 91.81 181 HIS B CA 1
ATOM 3490 C C . HIS B 1 181 ? 7.328 1.541 -13.062 1 91.81 181 HIS B C 1
ATOM 3492 O O . HIS B 1 181 ? 6.395 0.736 -13.047 1 91.81 181 HIS B O 1
ATOM 3498 N N . LEU B 1 182 ? 7.156 2.805 -12.875 1 90 182 LEU B N 1
ATOM 3499 C CA . LEU B 1 182 ? 5.82 3.342 -12.641 1 90 182 LEU B CA 1
ATOM 3500 C C . LEU B 1 182 ? 4.934 3.16 -13.875 1 90 182 LEU B C 1
ATOM 3502 O O . LEU B 1 182 ? 3.744 2.857 -13.742 1 90 182 LEU B O 1
ATOM 3506 N N . ALA B 1 183 ? 5.527 3.418 -15.047 1 94.69 183 ALA B N 1
ATOM 3507 C CA . ALA B 1 183 ? 4.781 3.219 -16.281 1 94.69 183 ALA B CA 1
ATOM 3508 C C . ALA B 1 183 ? 4.309 1.772 -16.406 1 94.69 183 ALA B C 1
ATOM 3510 O O . ALA B 1 183 ? 3.195 1.515 -16.875 1 94.69 183 ALA B O 1
ATOM 3511 N N . ILE B 1 184 ? 5.125 0.868 -15.992 1 96.62 184 ILE B N 1
ATOM 3512 C CA . ILE B 1 184 ? 4.777 -0.548 -16.047 1 96.62 184 ILE B CA 1
ATOM 3513 C C . ILE B 1 184 ? 3.637 -0.836 -15.07 1 96.62 184 ILE B C 1
ATOM 3515 O O . ILE B 1 184 ? 2.68 -1.534 -15.414 1 96.62 184 ILE B O 1
ATOM 3519 N N . LEU B 1 185 ? 3.738 -0.327 -13.898 1 93.62 185 LEU B N 1
ATOM 3520 C CA . LEU B 1 185 ? 2.676 -0.516 -12.922 1 93.62 185 LEU B CA 1
ATOM 3521 C C . LEU B 1 185 ? 1.346 0.013 -13.453 1 93.62 185 LEU B C 1
ATOM 3523 O O . LEU B 1 185 ? 0.312 -0.646 -13.312 1 93.62 185 LEU B O 1
ATOM 3527 N N . ARG B 1 186 ? 1.369 1.107 -14.07 1 92.5 186 ARG B N 1
ATOM 3528 C CA . ARG B 1 186 ? 0.154 1.683 -14.641 1 92.5 186 ARG B CA 1
ATOM 3529 C C . ARG B 1 186 ? -0.392 0.808 -15.766 1 92.5 186 ARG B C 1
ATOM 3531 O O . ARG B 1 186 ? -1.604 0.607 -15.867 1 92.5 186 ARG B O 1
ATOM 3538 N N . ALA B 1 187 ? 0.49 0.334 -16.547 1 96.69 187 ALA B N 1
ATOM 3539 C CA . ALA B 1 187 ? 0.097 -0.473 -17.703 1 96.69 187 ALA B CA 1
ATOM 3540 C C . ALA B 1 187 ? -0.433 -1.835 -17.266 1 96.69 187 ALA B C 1
ATOM 3542 O O . ALA B 1 187 ? -1.056 -2.551 -18.047 1 96.69 187 ALA B O 1
ATOM 3543 N N . SER B 1 188 ? -0.111 -2.213 -16.016 1 96.31 188 SER B N 1
ATOM 3544 C CA . SER B 1 188 ? -0.58 -3.496 -15.508 1 96.31 188 SER B CA 1
ATOM 3545 C C . SER B 1 188 ? -2.104 -3.557 -15.477 1 96.31 188 SER B C 1
ATOM 3547 O O . SER B 1 188 ? -2.686 -4.645 -15.469 1 96.31 188 SER B O 1
ATOM 3549 N N . GLY B 1 189 ? -2.73 -2.42 -15.312 1 93.38 189 GLY B N 1
ATOM 3550 C CA . GLY B 1 189 ? -4.184 -2.344 -15.336 1 93.38 189 GLY B CA 1
ATOM 3551 C C . GLY B 1 189 ? -4.816 -2.611 -13.984 1 93.38 189 GLY B C 1
ATOM 3552 O O . GLY B 1 189 ? -6.039 -2.744 -13.883 1 93.38 189 GLY B O 1
ATOM 3553 N N . ASN B 1 190 ? -4.109 -2.771 -13.016 1 92 190 ASN B N 1
ATOM 3554 C CA . ASN B 1 190 ? -4.598 -2.865 -11.648 1 92 190 ASN B CA 1
ATOM 3555 C C . ASN B 1 190 ? -4.242 -1.623 -10.836 1 92 190 ASN B C 1
ATOM 3557 O O . ASN B 1 190 ? -3.107 -1.476 -10.383 1 92 190 ASN B O 1
ATOM 3561 N N . ASP B 1 191 ? -5.188 -0.893 -10.547 1 85.94 191 ASP B N 1
ATOM 3562 C CA . ASP B 1 191 ? -4.98 0.424 -9.953 1 85.94 191 ASP B CA 1
ATOM 3563 C C . ASP B 1 191 ? -4.438 0.303 -8.531 1 85.94 191 ASP B C 1
ATOM 3565 O O . ASP B 1 191 ? -3.83 1.241 -8.008 1 85.94 191 ASP B O 1
ATOM 3569 N N . LEU B 1 192 ? -4.617 -0.792 -7.91 1 86.56 192 LEU B N 1
ATOM 3570 C CA . LEU B 1 192 ? -4.133 -0.974 -6.547 1 86.56 192 LEU B CA 1
ATOM 3571 C C . LEU B 1 192 ? -2.619 -1.16 -6.527 1 86.56 192 LEU B C 1
ATOM 3573 O O . LEU B 1 192 ? -1.985 -1.028 -5.477 1 86.56 192 LEU B O 1
ATOM 3577 N N . LEU B 1 193 ? -2.025 -1.439 -7.691 1 89.69 193 LEU B N 1
ATOM 3578 C CA . LEU B 1 193 ? -0.582 -1.629 -7.773 1 89.69 193 LEU B CA 1
ATOM 3579 C C . LEU B 1 193 ? 0.133 -0.292 -7.941 1 89.69 193 LEU B C 1
ATOM 3581 O O . LEU B 1 193 ? 1.309 -0.163 -7.59 1 89.69 193 LEU B O 1
ATOM 3585 N N . VAL B 1 194 ? -0.521 0.677 -8.414 1 86.88 194 VAL B N 1
ATOM 3586 C CA . VAL B 1 194 ? 0.078 1.952 -8.797 1 86.88 194 VAL B CA 1
ATOM 3587 C C . VAL B 1 194 ? 0.573 2.684 -7.547 1 86.88 194 VAL B C 1
ATOM 3589 O O . VAL B 1 194 ? 1.707 3.166 -7.516 1 86.88 194 VAL B O 1
ATOM 3592 N N . PRO B 1 195 ? -0.211 2.662 -6.516 1 80.31 195 PRO B N 1
ATOM 3593 C CA . PRO B 1 195 ? 0.275 3.365 -5.328 1 80.31 195 PRO B CA 1
ATOM 3594 C C . PRO B 1 195 ? 1.481 2.682 -4.688 1 80.31 195 PRO B C 1
ATOM 3596 O O . PRO B 1 195 ? 2.201 3.299 -3.9 1 80.31 195 PRO B O 1
ATOM 3599 N N . LEU B 1 196 ? 1.704 1.48 -4.969 1 83.38 196 LEU B N 1
ATOM 3600 C CA . LEU B 1 196 ? 2.869 0.785 -4.434 1 83.38 196 LEU B CA 1
ATOM 3601 C C . LEU B 1 196 ? 4.148 1.268 -5.113 1 83.38 196 LEU B C 1
ATOM 3603 O O . LEU B 1 196 ? 5.25 0.918 -4.684 1 83.38 196 LEU B O 1
ATOM 3607 N N . GLY B 1 197 ? 3.951 2.07 -6.176 1 78.5 197 GLY B N 1
ATOM 3608 C CA . GLY B 1 197 ? 5.062 2.725 -6.844 1 78.5 197 GLY B CA 1
ATOM 3609 C C . GLY B 1 197 ? 5.945 3.52 -5.902 1 78.5 197 GLY B C 1
ATOM 3610 O O . GLY B 1 197 ? 7.141 3.688 -6.152 1 78.5 197 GLY B O 1
ATOM 3611 N N . VAL B 1 198 ? 5.293 3.939 -4.816 1 73.38 198 VAL B N 1
ATOM 3612 C CA . VAL B 1 198 ? 6.059 4.68 -3.818 1 73.38 198 VAL B CA 1
ATOM 3613 C C . VAL B 1 198 ? 7.191 3.809 -3.281 1 73.38 198 VAL B C 1
ATOM 3615 O O . VAL B 1 198 ? 8.273 4.309 -2.959 1 73.38 198 VAL B O 1
ATOM 3618 N N . LEU B 1 199 ? 6.902 2.572 -3.107 1 74.44 199 LEU B N 1
ATOM 3619 C CA . LEU B 1 199 ? 7.934 1.64 -2.67 1 74.44 199 LEU B CA 1
ATOM 3620 C C . LEU B 1 199 ? 9.07 1.576 -3.684 1 74.44 199 LEU B C 1
ATOM 3622 O O . LEU B 1 199 ? 10.25 1.563 -3.305 1 74.44 199 LEU B O 1
ATOM 3626 N N . ILE B 1 200 ? 8.703 1.581 -4.902 1 72.81 200 ILE B N 1
ATOM 3627 C CA . ILE B 1 200 ? 9.688 1.55 -5.984 1 72.81 200 ILE B CA 1
ATOM 3628 C C . ILE B 1 200 ? 10.547 2.811 -5.938 1 72.81 200 ILE B C 1
ATOM 3630 O O . ILE B 1 200 ? 11.773 2.734 -6 1 72.81 200 ILE B O 1
ATOM 3634 N N . GLU B 1 201 ? 9.922 3.893 -5.727 1 73.94 201 GLU B N 1
ATOM 3635 C CA . GLU B 1 201 ? 10.641 5.16 -5.637 1 73.94 201 GLU B CA 1
ATOM 3636 C C . GLU B 1 201 ? 11.617 5.152 -4.469 1 73.94 201 GLU B C 1
ATOM 3638 O O . GLU B 1 201 ? 12.758 5.602 -4.602 1 73.94 201 GLU B O 1
ATOM 3643 N N . SER B 1 202 ? 11.188 4.688 -3.424 1 70 202 SER B N 1
ATOM 3644 C CA . SER B 1 202 ? 12.016 4.648 -2.225 1 70 202 SER B CA 1
ATOM 3645 C C . SER B 1 202 ? 13.211 3.719 -2.41 1 70 202 SER B C 1
ATOM 3647 O O . SER B 1 202 ? 14.328 4.039 -1.986 1 70 202 SER B O 1
ATOM 3649 N N . ALA B 1 203 ? 12.984 2.572 -2.926 1 65.88 203 ALA B N 1
ATOM 3650 C CA . ALA B 1 203 ? 14.055 1.615 -3.176 1 65.88 203 ALA B CA 1
ATOM 3651 C C . ALA B 1 203 ? 15.086 2.188 -4.145 1 65.88 203 ALA B C 1
ATOM 3653 O O . ALA B 1 203 ? 16.297 2.02 -3.945 1 65.88 203 ALA B O 1
ATOM 3654 N N . PHE B 1 204 ? 14.633 2.77 -5.086 1 63.31 204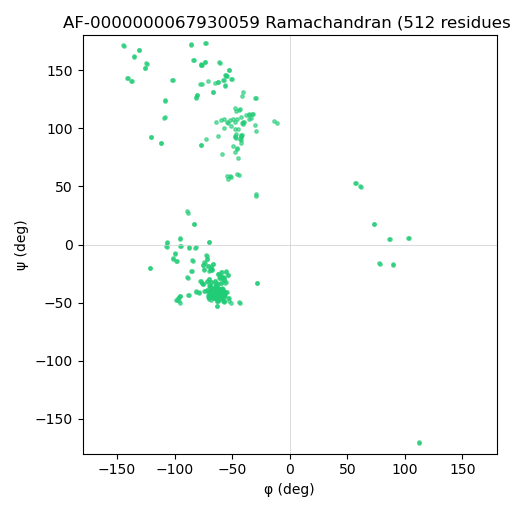 PHE B N 1
ATOM 3655 C CA . PHE B 1 204 ? 15.516 3.232 -6.152 1 63.31 204 PHE B CA 1
ATOM 3656 C C . PHE B 1 204 ? 16.391 4.379 -5.668 1 63.31 204 PHE B C 1
ATOM 3658 O O . PHE B 1 204 ? 17.594 4.41 -5.945 1 63.31 204 PHE B O 1
ATOM 3665 N N . ASP B 1 205 ? 15.781 5.297 -5.027 1 65 205 ASP B N 1
ATOM 3666 C CA . ASP B 1 205 ? 16.578 6.434 -4.562 1 65 205 ASP B CA 1
ATOM 3667 C C . ASP B 1 205 ? 17.734 5.973 -3.689 1 65 205 ASP B C 1
ATOM 3669 O O . ASP B 1 205 ? 18.859 6.461 -3.832 1 65 205 ASP B O 1
ATOM 3673 N N . HIS B 1 206 ? 17.516 4.996 -3.029 1 63.59 206 HIS B N 1
ATOM 3674 C CA . HIS B 1 206 ? 18.562 4.555 -2.104 1 63.59 206 HIS B CA 1
ATOM 3675 C C . HIS B 1 206 ? 19.438 3.473 -2.729 1 63.59 206 HIS B C 1
ATOM 3677 O O . HIS B 1 206 ? 20.656 3.473 -2.547 1 63.59 206 HIS B O 1
ATOM 3683 N N . LEU B 1 207 ? 18.766 2.529 -3.379 1 60.81 207 LEU B N 1
ATOM 3684 C CA . LEU B 1 207 ? 19.531 1.469 -4.031 1 60.81 207 LEU B CA 1
ATOM 3685 C C . LEU B 1 207 ? 20.453 2.041 -5.094 1 60.81 207 LEU B C 1
ATOM 3687 O O . LEU B 1 207 ? 21.609 1.619 -5.203 1 60.81 207 LEU B O 1
ATOM 3691 N N . PHE B 1 208 ? 19.938 2.947 -5.848 1 59.22 208 PHE B N 1
ATOM 3692 C CA . PHE B 1 208 ? 20.75 3.473 -6.938 1 59.22 208 PHE B CA 1
ATOM 3693 C C . PHE B 1 208 ? 21.938 4.25 -6.391 1 59.22 208 PHE B C 1
ATOM 3695 O O . PHE B 1 208 ? 23.031 4.199 -6.961 1 59.22 208 PHE B O 1
ATOM 3702 N N . THR B 1 209 ? 21.734 4.91 -5.402 1 58.03 209 THR B N 1
ATOM 3703 C CA . THR B 1 209 ? 22.891 5.555 -4.793 1 58.03 209 THR B CA 1
ATOM 3704 C C . THR B 1 209 ? 23.938 4.523 -4.379 1 58.03 209 THR B C 1
ATOM 3706 O O . THR B 1 209 ? 25.141 4.793 -4.422 1 58.03 209 THR B O 1
ATOM 3709 N N . TYR B 1 210 ? 23.438 3.414 -4.199 1 54.62 210 TYR B N 1
ATOM 3710 C CA . TYR B 1 210 ? 24.328 2.371 -3.713 1 54.62 210 TYR B CA 1
ATOM 3711 C C . TYR B 1 210 ? 24.875 1.537 -4.867 1 54.62 210 TYR B C 1
ATOM 3713 O O . TYR B 1 210 ? 26.031 1.127 -4.848 1 54.62 210 TYR B O 1
ATOM 3721 N N . THR B 1 211 ? 24.016 1.079 -5.703 1 53.19 211 THR B N 1
ATOM 3722 C CA . THR B 1 211 ? 24.375 0.081 -6.703 1 53.19 211 THR B CA 1
ATOM 3723 C C . THR B 1 211 ? 25.094 0.731 -7.875 1 53.19 211 THR B C 1
ATOM 3725 O O . THR B 1 211 ? 25.969 0.115 -8.484 1 53.19 211 THR B O 1
ATOM 3728 N N . THR B 1 212 ? 24.625 1.927 -8.352 1 54.78 212 THR B N 1
ATOM 3729 C CA . THR B 1 212 ? 25.047 2.428 -9.648 1 54.78 212 THR B CA 1
ATOM 3730 C C . THR B 1 212 ? 26.391 3.141 -9.547 1 54.78 212 THR B C 1
ATOM 3732 O O . THR B 1 212 ? 26.859 3.746 -10.516 1 54.78 212 THR B O 1
ATOM 3735 N N . ARG B 1 213 ? 27 2.885 -8.547 1 51.75 213 ARG B N 1
ATOM 3736 C CA . ARG B 1 213 ? 28.234 3.652 -8.539 1 51.75 213 ARG B CA 1
ATOM 3737 C C . ARG B 1 213 ? 29.25 3.061 -9.516 1 51.75 213 ARG B C 1
ATOM 3739 O O . ARG B 1 213 ? 30.141 3.766 -10 1 51.75 213 ARG B O 1
ATOM 3746 N N . GLU B 1 214 ? 29.047 1.819 -9.93 1 58.25 214 GLU B N 1
ATOM 3747 C CA . GLU B 1 214 ? 30.047 1.358 -10.883 1 58.25 214 GLU B CA 1
ATOM 3748 C C . GLU B 1 214 ? 29.469 1.251 -12.289 1 58.25 214 GLU B C 1
ATOM 3750 O O . GLU B 1 214 ? 28.359 0.715 -12.469 1 58.25 214 GLU B O 1
ATOM 3755 N N . LEU B 1 215 ? 30.094 1.958 -13.281 1 55.78 215 LEU B N 1
ATOM 3756 C CA . LEU B 1 215 ? 29.688 2.053 -14.68 1 55.78 215 LEU B CA 1
ATOM 3757 C C . LEU B 1 215 ? 29.266 0.688 -15.211 1 55.78 215 LEU B C 1
ATOM 3759 O O . LEU B 1 215 ? 28.266 0.576 -15.922 1 55.78 215 LEU B O 1
ATOM 3763 N N . ASP B 1 216 ? 30.047 -0.357 -15.039 1 58.78 216 ASP B N 1
ATOM 3764 C CA . ASP B 1 216 ? 29.734 -1.699 -15.516 1 58.78 216 ASP B CA 1
ATOM 3765 C C . ASP B 1 216 ? 28.375 -2.166 -14.984 1 58.78 216 ASP B C 1
ATOM 3767 O O . ASP B 1 216 ? 27.609 -2.812 -15.703 1 58.78 216 ASP B O 1
ATOM 3771 N N . ASN B 1 217 ? 28.062 -1.61 -14.023 1 76.5 217 ASN B N 1
ATOM 3772 C CA . ASN B 1 217 ? 26.812 -1.985 -13.383 1 76.5 217 ASN B CA 1
ATOM 3773 C C . ASN B 1 217 ? 25.625 -1.247 -14.008 1 76.5 217 ASN B C 1
ATOM 3775 O O . ASN B 1 217 ? 24.547 -1.817 -14.156 1 76.5 217 ASN B O 1
ATOM 3779 N N . LEU B 1 218 ? 26.141 -0.247 -14.766 1 80.75 218 LEU B N 1
ATOM 3780 C CA . LEU B 1 218 ? 25.078 0.557 -15.359 1 80.75 218 LEU B CA 1
ATOM 3781 C C . LEU B 1 218 ? 24.641 -0.026 -16.703 1 80.75 218 LEU B C 1
ATOM 3783 O O . LEU B 1 218 ? 23.453 -0.076 -17 1 80.75 218 LEU B O 1
ATOM 3787 N N . GLN B 1 219 ? 25.641 -0.43 -17.5 1 87.81 219 GLN B N 1
ATOM 3788 C CA . GLN B 1 219 ? 25.344 -1.011 -18.812 1 87.81 219 GLN B CA 1
ATOM 3789 C C . GLN B 1 219 ? 24.578 -2.324 -18.656 1 87.81 219 GLN B C 1
ATOM 3791 O O . GLN B 1 219 ? 23.625 -2.588 -19.406 1 87.81 219 GLN B O 1
ATOM 3796 N N . HIS B 1 220 ? 25.031 -3.086 -17.75 1 90.62 220 HIS B N 1
ATOM 3797 C CA . HIS B 1 220 ? 24.344 -4.348 -17.5 1 90.62 220 HIS B CA 1
ATOM 3798 C C . HIS B 1 220 ? 22.906 -4.117 -17.047 1 90.62 220 HIS B C 1
ATOM 3800 O O . HIS B 1 220 ? 21.984 -4.77 -17.531 1 90.62 220 HIS B O 1
ATOM 3806 N N . ALA B 1 221 ? 22.75 -3.227 -16.188 1 88.81 221 ALA B N 1
ATOM 3807 C CA . ALA B 1 221 ? 21.422 -2.875 -15.703 1 88.81 221 ALA B CA 1
ATOM 3808 C C . ALA B 1 221 ? 20.531 -2.385 -16.844 1 88.81 221 ALA B C 1
ATOM 3810 O O . ALA B 1 221 ? 19.344 -2.713 -16.906 1 88.81 221 ALA B O 1
ATOM 3811 N N . GLN B 1 222 ? 21.156 -1.658 -17.719 1 93.25 222 GLN B N 1
ATOM 3812 C CA . GLN B 1 222 ? 20.406 -1.159 -18.875 1 93.25 222 GLN B CA 1
ATOM 3813 C C . GLN B 1 222 ? 19.906 -2.309 -19.75 1 93.25 222 GLN B C 1
ATOM 3815 O O . GLN B 1 222 ? 18.766 -2.305 -20.188 1 93.25 222 GLN B O 1
ATOM 3820 N N . LYS B 1 223 ? 20.719 -3.227 -19.969 1 96.06 223 LYS B N 1
ATOM 3821 C CA . LYS B 1 223 ? 20.344 -4.383 -20.781 1 96.06 223 LYS B CA 1
ATOM 3822 C C . LYS B 1 223 ? 19.203 -5.156 -20.125 1 96.06 223 LYS B C 1
ATOM 3824 O O . LYS B 1 223 ? 18.312 -5.664 -20.828 1 96.06 223 LYS B O 1
ATOM 3829 N N . LEU B 1 224 ? 19.234 -5.285 -18.875 1 95.75 224 LEU B N 1
ATOM 3830 C CA . LEU B 1 224 ? 18.156 -5.969 -18.156 1 95.75 224 LEU B CA 1
ATOM 3831 C C . LEU B 1 224 ? 16.844 -5.23 -18.312 1 95.75 224 LEU B C 1
ATOM 3833 O O . LEU B 1 224 ? 15.797 -5.855 -18.516 1 95.75 224 LEU B O 1
ATOM 3837 N N . HIS B 1 225 ? 16.875 -3.902 -18.266 1 95.94 225 HIS B N 1
ATOM 3838 C CA . HIS B 1 225 ? 15.664 -3.121 -18.469 1 95.94 225 HIS B CA 1
ATOM 3839 C C . HIS B 1 225 ? 15.148 -3.244 -19.891 1 95.94 225 HIS B C 1
ATOM 3841 O O . HIS B 1 225 ? 13.945 -3.338 -20.125 1 95.94 225 HIS B O 1
ATOM 3847 N N . GLU B 1 226 ? 16.062 -3.27 -20.797 1 98.31 226 GLU B N 1
ATOM 3848 C CA . GLU B 1 226 ? 15.68 -3.42 -22.203 1 98.31 226 GLU B CA 1
ATOM 3849 C C . GLU B 1 226 ? 15.016 -4.77 -22.453 1 98.31 226 GLU B C 1
ATOM 3851 O O . GLU B 1 226 ? 14.102 -4.875 -23.266 1 98.31 226 GLU B O 1
ATOM 3856 N N . ALA B 1 227 ? 15.5 -5.758 -21.781 1 98.56 227 ALA B N 1
ATOM 3857 C CA . ALA B 1 227 ? 14.875 -7.074 -21.906 1 98.56 227 ALA B CA 1
ATOM 3858 C C . ALA B 1 227 ? 13.43 -7.043 -21.406 1 98.56 227 ALA B C 1
ATOM 3860 O O . ALA B 1 227 ? 12.547 -7.656 -22 1 98.56 227 ALA B O 1
ATOM 3861 N N . ILE B 1 228 ? 13.195 -6.352 -20.344 1 98.62 228 ILE B N 1
ATOM 3862 C CA . ILE B 1 228 ? 11.852 -6.195 -19.797 1 98.62 228 ILE B CA 1
ATOM 3863 C C . ILE B 1 228 ? 10.969 -5.457 -20.812 1 98.62 228 ILE B C 1
ATOM 3865 O O . ILE B 1 228 ? 9.891 -5.934 -21.156 1 98.62 228 ILE B O 1
ATOM 3869 N N . GLU B 1 229 ? 11.516 -4.309 -21.219 1 98.81 229 GLU B N 1
ATOM 3870 C CA . GLU B 1 229 ? 10.789 -3.518 -22.203 1 98.81 229 GLU B CA 1
ATOM 3871 C C . GLU B 1 229 ? 10.43 -4.352 -23.438 1 98.81 229 GLU B C 1
ATOM 3873 O O . GLU B 1 229 ? 9.289 -4.328 -23.891 1 98.81 229 GLU B O 1
ATOM 3878 N N . ARG B 1 230 ? 11.344 -5.102 -23.953 1 98.81 230 ARG B N 1
ATOM 3879 C CA . ARG B 1 230 ? 11.172 -5.914 -25.156 1 98.81 230 ARG B CA 1
ATOM 3880 C C . ARG B 1 230 ? 10.07 -6.953 -24.953 1 98.81 230 ARG B C 1
ATOM 3882 O O . ARG B 1 230 ? 9.211 -7.133 -25.812 1 98.81 230 ARG B O 1
ATOM 3889 N N . ASN B 1 231 ? 10.102 -7.586 -23.844 1 98.81 231 ASN B N 1
ATOM 3890 C CA . ASN B 1 231 ? 9.141 -8.656 -23.609 1 98.81 231 ASN B CA 1
ATOM 3891 C C . ASN B 1 231 ? 7.73 -8.102 -23.391 1 98.81 231 ASN B C 1
ATOM 3893 O O . ASN B 1 231 ? 6.742 -8.734 -23.766 1 98.81 231 ASN B O 1
ATOM 3897 N N . ILE B 1 232 ? 7.598 -6.871 -22.781 1 98.88 232 ILE B N 1
ATOM 3898 C CA . ILE B 1 232 ? 6.297 -6.219 -22.719 1 98.88 232 ILE B CA 1
ATOM 3899 C C . ILE B 1 232 ? 5.828 -5.848 -24.125 1 98.88 232 ILE B C 1
ATOM 3901 O O . ILE B 1 232 ? 4.68 -6.102 -24.484 1 98.88 232 ILE B O 1
ATOM 3905 N N . ARG B 1 233 ? 6.715 -5.27 -24.891 1 98.69 233 ARG B N 1
ATOM 3906 C CA . ARG B 1 233 ? 6.398 -4.844 -26.25 1 98.69 233 ARG B CA 1
ATOM 3907 C C . ARG B 1 233 ? 5.914 -6.02 -27.094 1 98.69 233 ARG B C 1
ATOM 3909 O O . ARG B 1 233 ? 4.949 -5.891 -27.859 1 98.69 233 ARG B O 1
ATOM 3916 N N . LEU B 1 234 ? 6.5 -7.176 -26.922 1 98.56 234 LEU B N 1
ATOM 3917 C CA . LEU B 1 234 ? 6.188 -8.367 -27.703 1 98.56 234 LEU B CA 1
ATOM 3918 C C . LEU B 1 234 ? 5.031 -9.141 -27.078 1 98.56 234 LEU B C 1
ATOM 3920 O O . LEU B 1 234 ? 4.672 -10.219 -27.547 1 98.56 234 LEU B O 1
ATOM 3924 N N . GLN B 1 235 ? 4.535 -8.703 -25.969 1 98.5 235 GLN B N 1
ATOM 3925 C CA . GLN B 1 235 ? 3.389 -9.281 -25.281 1 98.5 235 GLN B CA 1
ATOM 3926 C C . GLN B 1 235 ? 3.664 -10.727 -24.875 1 98.5 235 GLN B C 1
ATOM 3928 O O . GLN B 1 235 ? 2.867 -11.617 -25.172 1 98.5 235 GLN B O 1
ATOM 3933 N N . ARG B 1 236 ? 4.766 -10.867 -24.25 1 98.69 236 ARG B N 1
ATOM 3934 C CA . ARG B 1 236 ? 5.188 -12.148 -23.703 1 98.69 236 ARG B CA 1
ATOM 3935 C C . ARG B 1 236 ? 5.191 -12.117 -22.172 1 98.69 236 ARG B C 1
ATOM 3937 O O . ARG B 1 236 ? 6.238 -11.922 -21.547 1 98.69 236 ARG B O 1
ATOM 3944 N N . PRO B 1 237 ? 4.074 -12.414 -21.547 1 98.56 237 PRO B N 1
ATOM 3945 C CA . PRO B 1 237 ? 3.934 -12.203 -20.109 1 98.56 237 PRO B CA 1
ATOM 3946 C C . PRO B 1 237 ? 4.895 -13.07 -19.297 1 98.56 237 PRO B C 1
ATOM 3948 O O . PRO B 1 237 ? 5.5 -12.578 -18.328 1 98.56 237 PRO B O 1
ATOM 3951 N N . ASP B 1 238 ? 5.09 -14.312 -19.641 1 98.56 238 ASP B N 1
ATOM 3952 C CA . ASP B 1 238 ? 5.969 -15.18 -18.859 1 98.56 238 ASP B CA 1
ATOM 3953 C C . ASP B 1 238 ? 7.426 -14.734 -18.984 1 98.56 238 ASP B C 1
ATOM 3955 O O . ASP B 1 238 ? 8.156 -14.727 -18 1 98.56 238 ASP B O 1
ATOM 3959 N N . ALA B 1 239 ? 7.773 -14.391 -20.188 1 98.81 239 ALA B N 1
ATOM 3960 C CA . ALA B 1 239 ? 9.133 -13.906 -20.406 1 98.81 239 ALA B CA 1
ATOM 3961 C C . ALA B 1 239 ? 9.367 -12.578 -19.688 1 98.81 239 ALA B C 1
ATOM 3963 O O . ALA B 1 239 ? 10.453 -12.32 -19.172 1 98.81 239 ALA B O 1
ATOM 3964 N N . ALA B 1 240 ? 8.344 -11.711 -19.688 1 98.75 240 ALA B N 1
ATOM 3965 C CA . ALA B 1 240 ? 8.438 -10.438 -18.984 1 98.75 240 ALA B CA 1
ATOM 3966 C C . ALA B 1 240 ? 8.633 -10.648 -17.484 1 98.75 240 ALA B C 1
ATOM 3968 O O . ALA B 1 240 ? 9.484 -10.008 -16.875 1 98.75 240 ALA B O 1
ATOM 3969 N N . ARG B 1 241 ? 7.891 -11.586 -16.953 1 98.19 241 ARG B N 1
ATOM 3970 C CA . ARG B 1 241 ? 8.031 -11.977 -15.555 1 98.19 241 ARG B CA 1
ATOM 3971 C C . ARG B 1 241 ? 9.461 -12.414 -15.258 1 98.19 241 ARG B C 1
ATOM 3973 O O . ARG B 1 241 ? 10.07 -11.945 -14.289 1 98.19 241 ARG B O 1
ATOM 3980 N N . SER B 1 242 ? 9.938 -13.266 -16.094 1 98.56 242 SER B N 1
ATOM 3981 C CA . SER B 1 242 ? 11.273 -13.805 -15.906 1 98.56 242 SER B CA 1
ATOM 3982 C C . SER B 1 242 ? 12.336 -12.711 -16.016 1 98.56 242 SER B C 1
ATOM 3984 O O . SER B 1 242 ? 13.328 -12.719 -15.297 1 98.56 242 SER B O 1
ATOM 3986 N N . ALA B 1 243 ? 12.125 -11.781 -16.922 1 98.44 243 ALA B N 1
ATOM 3987 C CA . ALA B 1 243 ? 13.07 -10.68 -17.094 1 98.44 243 ALA B CA 1
ATOM 3988 C C . ALA B 1 243 ? 13.156 -9.812 -15.852 1 98.44 243 ALA B C 1
ATOM 3990 O O . ALA B 1 243 ? 14.242 -9.391 -15.453 1 98.44 243 ALA B O 1
ATOM 3991 N N . VAL B 1 244 ? 12.094 -9.547 -15.234 1 96.75 244 VAL B N 1
ATOM 3992 C CA . VAL B 1 244 ? 12.086 -8.75 -14.016 1 96.75 244 VAL B CA 1
ATOM 3993 C C . VAL B 1 244 ? 12.773 -9.516 -12.891 1 96.75 244 VAL B C 1
ATOM 3995 O O . VAL B 1 244 ? 13.531 -8.938 -12.109 1 96.75 244 VAL B O 1
ATOM 3998 N N . ARG B 1 245 ? 12.523 -10.789 -12.82 1 97.06 245 ARG B N 1
ATOM 3999 C CA . ARG B 1 245 ? 13.172 -11.594 -11.789 1 97.06 245 ARG B CA 1
ATOM 4000 C C . ARG B 1 245 ? 14.688 -11.547 -11.945 1 97.06 245 ARG B C 1
ATOM 4002 O O . ARG B 1 245 ? 15.422 -11.5 -10.945 1 97.06 245 ARG B O 1
ATOM 4009 N N . LYS B 1 246 ? 15.148 -11.57 -13.156 1 96.62 246 LYS B N 1
ATOM 4010 C CA . LYS B 1 246 ? 16.578 -11.461 -13.414 1 96.62 246 LYS B CA 1
ATOM 4011 C C . LYS B 1 246 ? 17.109 -10.102 -12.969 1 96.62 246 LYS B C 1
ATOM 4013 O O . LYS B 1 246 ? 18.188 -10.016 -12.367 1 96.62 246 LYS B O 1
ATOM 4018 N N . LEU B 1 247 ? 16.375 -9.062 -13.273 1 92.88 247 LEU B N 1
ATOM 4019 C CA . LEU B 1 247 ? 16.766 -7.723 -12.852 1 92.88 247 LEU B CA 1
ATOM 4020 C C . LEU B 1 247 ? 16.859 -7.633 -11.336 1 92.88 247 LEU B C 1
ATOM 4022 O O . LEU B 1 247 ? 17.844 -7.109 -10.797 1 92.88 247 LEU B O 1
ATOM 4026 N N . LEU B 1 248 ? 15.875 -8.18 -10.664 1 91.25 248 LEU B N 1
ATOM 4027 C CA . LEU B 1 248 ? 15.828 -8.109 -9.211 1 91.25 248 LEU B CA 1
ATOM 4028 C C . LEU B 1 248 ? 16.922 -8.969 -8.586 1 91.25 248 LEU B C 1
ATOM 4030 O O . LEU B 1 248 ? 17.469 -8.625 -7.539 1 91.25 248 LEU B O 1
ATOM 4034 N N . ALA B 1 249 ? 17.188 -10.102 -9.266 1 92.19 249 ALA B N 1
ATOM 4035 C CA . ALA B 1 249 ? 18.297 -10.93 -8.797 1 92.19 249 ALA B CA 1
ATOM 4036 C C . ALA B 1 249 ? 19.625 -10.164 -8.852 1 92.19 249 ALA B C 1
ATOM 4038 O O . ALA B 1 249 ? 20.453 -10.289 -7.961 1 92.19 249 ALA B O 1
ATOM 4039 N N . ASN B 1 250 ? 19.75 -9.398 -9.883 1 87.06 250 ASN B N 1
ATOM 4040 C CA . ASN B 1 250 ? 20.922 -8.539 -9.984 1 87.06 250 ASN B CA 1
ATOM 4041 C C . ASN B 1 250 ? 20.984 -7.535 -8.836 1 87.06 250 ASN B C 1
ATOM 4043 O O . ASN B 1 250 ? 22.047 -7.285 -8.273 1 87.06 250 ASN B O 1
ATOM 4047 N N . THR B 1 251 ? 19.859 -6.934 -8.523 1 84.06 251 THR B N 1
ATOM 4048 C CA . THR B 1 251 ? 19.781 -5.988 -7.418 1 84.06 251 THR B CA 1
ATOM 4049 C C . THR B 1 251 ? 20.109 -6.68 -6.098 1 84.06 251 THR B C 1
ATOM 4051 O O . THR B 1 251 ? 20.781 -6.098 -5.238 1 84.06 251 THR B O 1
ATOM 4054 N N . ASP B 1 252 ? 19.672 -7.926 -5.926 1 86.38 252 ASP B N 1
ATOM 4055 C CA . ASP B 1 252 ? 20 -8.703 -4.734 1 86.38 252 ASP B CA 1
ATOM 4056 C C . ASP B 1 252 ? 21.516 -8.82 -4.551 1 86.38 252 ASP B C 1
ATOM 4058 O O . ASP B 1 252 ? 22.016 -8.68 -3.438 1 86.38 252 ASP B O 1
ATOM 4062 N N . ASP B 1 253 ? 22.141 -9.078 -5.598 1 83.81 253 ASP B N 1
ATOM 4063 C CA . ASP B 1 253 ? 23.594 -9.25 -5.562 1 83.81 253 ASP B CA 1
ATOM 4064 C C . ASP B 1 253 ? 24.281 -7.969 -5.109 1 83.81 253 ASP B C 1
ATOM 4066 O O . ASP B 1 253 ? 25.266 -8.016 -4.355 1 83.81 253 ASP B O 1
ATOM 4070 N N . VAL B 1 254 ? 23.719 -6.887 -5.48 1 76 254 VAL B N 1
ATOM 4071 C CA . VAL B 1 254 ? 24.297 -5.598 -5.133 1 76 254 VAL B CA 1
ATOM 4072 C C . VAL B 1 254 ? 24.078 -5.305 -3.65 1 76 254 VAL B C 1
ATOM 4074 O O . VAL B 1 254 ? 24.969 -4.812 -2.961 1 76 254 VAL B O 1
ATOM 4077 N N . ILE B 1 255 ? 22.938 -5.637 -3.15 1 76.81 255 ILE B N 1
ATOM 4078 C CA . ILE B 1 255 ? 22.578 -5.406 -1.754 1 76.81 255 ILE B CA 1
ATOM 4079 C C . ILE B 1 255 ? 23.438 -6.293 -0.854 1 76.81 255 ILE B C 1
ATOM 4081 O O . ILE B 1 255 ? 23.891 -5.859 0.21 1 76.81 255 ILE B O 1
ATOM 4085 N N . GLN B 1 256 ? 23.719 -7.508 -1.257 1 77.06 256 GLN B N 1
ATOM 4086 C CA . GLN B 1 256 ? 24.484 -8.461 -0.454 1 77.06 256 GLN B CA 1
ATOM 4087 C C . GLN B 1 256 ? 25.969 -8.125 -0.457 1 77.06 256 GLN B C 1
ATOM 4089 O O . GLN B 1 256 ? 26.688 -8.484 0.472 1 77.06 256 GLN B O 1
ATOM 4094 N N . SER B 1 257 ? 26.422 -7.652 -1.467 1 69.88 257 SER B N 1
ATOM 4095 C CA . SER B 1 257 ? 27.844 -7.355 -1.578 1 69.88 257 SER B CA 1
ATOM 4096 C C . SER B 1 257 ? 28.234 -6.172 -0.698 1 69.88 257 SER B C 1
ATOM 4098 O O . SER B 1 257 ? 29.422 -5.879 -0.526 1 69.88 257 SER B O 1
ATOM 4100 N N . ARG B 1 258 ? 27.297 -5.668 0.019 1 60.09 258 ARG B N 1
ATOM 4101 C CA . ARG B 1 258 ? 27.656 -4.555 0.889 1 60.09 258 ARG B CA 1
ATOM 4102 C C . ARG B 1 258 ? 27.547 -4.949 2.357 1 60.09 258 ARG B C 1
ATOM 4104 O O . ARG B 1 258 ? 26.672 -5.742 2.729 1 60.09 258 ARG B O 1
#

Radius of gyration: 30.18 Å; Cα contacts (8 Å, |Δi|>4): 650; chains: 2; bounding box: 138×62×112 Å

Solvent-accessible surface area (backbone atoms only — not comparable to full-atom values): 27811 Å² total; per-residue (Å²): 142,80,80,76,75,81,79,76,74,76,72,79,77,79,75,76,76,75,76,74,74,76,78,75,76,78,82,75,62,73,72,57,103,51,72,53,71,24,50,50,50,29,48,53,53,47,34,38,39,70,62,47,79,45,46,61,68,38,72,51,81,52,53,68,54,50,17,63,76,68,70,48,50,52,67,36,42,52,50,14,51,50,54,38,33,76,41,29,44,31,46,72,44,89,98,76,45,39,27,27,37,53,74,90,56,34,39,65,81,36,65,66,53,40,47,36,41,64,68,27,92,65,19,64,62,46,50,50,46,51,50,55,49,45,67,49,46,48,26,55,30,36,19,32,18,15,71,57,42,47,72,70,42,47,48,50,30,49,49,21,51,50,44,32,73,64,37,88,46,68,68,51,23,51,52,20,49,46,46,25,55,43,38,33,28,57,22,26,71,38,75,77,50,40,70,53,38,50,57,53,47,50,47,44,64,53,44,45,69,61,52,53,71,42,66,74,48,43,58,55,49,45,53,39,50,50,48,27,50,48,24,32,74,70,48,32,30,69,60,14,22,52,31,40,49,52,44,49,53,53,50,49,52,50,62,65,76,98,132,87,76,77,72,76,82,74,75,76,72,81,76,78,75,76,78,75,75,76,75,79,78,75,75,78,82,74,63,74,72,55,102,52,72,52,70,23,51,51,49,30,50,53,53,48,33,38,38,70,62,47,79,45,45,61,68,37,70,52,80,51,55,68,56,50,17,62,76,68,71,47,51,54,67,38,42,52,50,15,49,51,53,38,33,75,40,29,43,31,45,71,44,91,97,76,46,39,28,28,36,54,74,89,55,36,40,64,82,37,64,65,53,39,49,34,41,64,68,28,93,64,18,65,63,47,50,52,47,51,50,56,48,44,68,49,47,50,26,54,32,35,19,33,17,15,73,56,42,48,73,69,43,49,49,52,30,50,47,22,52,51,43,31,71,64,37,87,44,69,67,54,23,51,51,20,49,46,47,25,54,43,37,34,29,55,23,26,70,38,75,77,51,42,69,52,38,48,56,52,47,50,48,45,63,52,46,45,69,61,52,53,72,42,67,74,48,44,58,54,50,45,52,39,50,49,47,26,50,48,23,31,75,68,48,32,31,68,59,14,22,50,30,41,50,52,45,50,50,53,51,50,53,50,60,64,75,99

pLDDT: mean 80.83, std 21.49, range [24.81, 98.88]

Secondary structure (DSSP, 8-state):
--------------------------S-S---S-S-HHHHHHHHHHHHHHHTSS-TTPBPPPHHHHHHHHT--HHHHHHHHHHHHHTTSEEEETTTEEEEPPGGGS-TTSHHHHHHHHTSTTHHHHHHHHHHHHHHHHHHHHHHHHHH--HHHHHHHHHHHHHHHH-SSHHHHHHHHHHHHHHHHHHTT-TTTGGGHHHHHHHHHHHHHHHTTSHHHHHHHHHHHHHHHHHHHTT-HHHHHHHHHHHHHHHHHHHHT-/--------------------------S-S---S-S-HHHHHHHHHHHHHHHTSS-TTPBPPPHHHHHHHHT--HHHHHHHHHHHHHTTSEEEETTTEEEEPPGGGS-TTSHHHHHHHHTSTTHHHHHHHHHHHHHHHHHHHHHHHHHH--HHHHHHHHHHHHHHHH-SSHHHHHHHHHHHHHHHHHHTT-TTTGGGHHHHHHHHHHHHHHHTTSHHHHHHHHHHHHHHHHHHHTT-HHHHHHHHHHHHHHHHHHHHT-